Protein AF-A0A2N3VFM6-F1 (afdb_monomer)

pLDDT: mean 82.97, std 14.01, range [31.34, 97.62]

Solvent-accessible surface area (backbone atoms only — not comparable to full-atom values): 31698 Å² total; per-residue (Å²): 136,88,73,53,74,61,50,42,51,63,44,72,43,66,72,44,46,46,34,39,37,43,38,53,88,43,34,44,63,68,63,41,54,52,52,26,50,57,51,53,37,71,73,49,57,70,87,48,82,42,25,41,40,38,35,19,79,43,67,69,57,26,46,54,51,46,54,59,54,71,70,43,96,64,86,72,41,42,56,72,47,66,36,35,60,72,55,52,27,46,60,64,46,66,79,75,71,72,98,72,91,69,100,75,71,56,68,62,60,46,36,47,49,24,38,48,41,57,73,77,59,66,81,61,91,43,65,46,36,44,30,43,35,36,38,54,56,27,64,46,46,65,55,51,47,52,31,51,52,53,50,62,72,63,36,43,86,72,26,10,31,44,40,30,28,33,72,66,57,43,72,55,62,79,77,34,54,86,83,52,73,83,61,94,63,52,63,39,53,53,49,51,52,59,34,40,77,70,70,36,68,50,74,44,68,39,84,58,66,82,46,52,74,32,68,52,17,42,51,48,56,55,50,53,62,61,43,62,91,45,54,74,70,55,37,44,52,54,49,53,51,50,58,68,75,39,53,73,41,44,69,82,61,41,44,69,48,58,74,69,50,78,72,38,35,34,40,33,18,85,40,70,69,41,29,34,50,50,46,39,58,45,30,71,47,93,43,58,61,41,71,56,74,82,72,88,80,70,52,29,21,45,63,60,19,49,51,36,58,75,47,70,73,48,68,44,34,70,68,58,50,46,56,52,35,76,76,36,88,90,55,59,78,66,49,58,56,56,51,32,64,59,41,75,38,82,80,50,48,46,69,65,45,46,52,49,28,61,77,64,59,83,65,84,79,47,81,60,32,61,67,82,66,76,90,32,36,33,33,21,30,37,78,72,46,59,98,52,82,26,33,24,29,35,40,37,45,60,61,56,32,64,59,34,97,69,81,72,57,39,56,32,52,52,48,45,50,53,64,34,11,24,32,41,39,34,38,38,72,60,71,69,78,74,68,47,64,46,85,98,72,65,53,41,27,31,49,36,92,86,79,59,27,42,46,23,35,59,43,45,48,85,43,36,56,66,85,64,81,36,47,61,70,64,12,44,52,49,57,73,76,51,71,58,49,40,67,37,36,53,46,77,68,53,60,77,57,46,67,42,52,38,38,34,30,27,48,98,85,32,39,33,38,35,47,29,69,68,45,14,49,50,49,27,55,44,54,72,50,74,52,76,42,99,63,73,67,48,51,43,55,25,27,23,66,42,58,21,33,39,65,43,67,86,95,50,80,51,58,33,61,37,66,25,40,37,12,59,23,38,55,40,72,78,77,85,126

Foldseek 3Di:
DDDDPLLCCLQVPDLLAAAEEAEDDQLCLLVSVLSSLVSNQVVDDLPAQAEEEEEEQDPLSLVVSVVSNVVPPDDRSYHYHRYYLLVVLVVQVVVDDDDDDDPPPDSLNSLQVSLVCLVPPNDCSAARYQEYEYEAQLAQAPSSLSSVLSSVVSHDSNHYYYYYHHPLQNDNQVVNCVPCVDDPDGSVRVSQVSCVVVVHPHYGYSLDHPQADADLLVLLSVLSVVCVVDDQVVLLVSVVVSQVPAAEDAPVVCQVVVLVDPWAAEEAEADPLVLLASCQVNLLDPAFEFELDDDFLFFFDQVVQVLCVQCVQDWDFLVSVVVSCVVPVLDDSCLVVVQCVLLVHDGIDHLVSSVVSSVVPRDCPRSRGDDDDGSHYYRYYLVSCQVPATQEYEYEDQVCQSPPPDDGRVSSSSSSRSNRHRYGYYYYPDDRADWDADPPPRWIAHADPPPRAGQWTWDWQLQWDQADWKQPPVLQVLQVVDDWSDWWAWDWPDDQFDQFTKTFTDDPNTTGTIGDPVNRVVNCVRRVHGGGDPDAWGWAIFTFSGKGWGWDPPVHTHIGIHTTTRHIIGTHDDPPD

Mean predicted aligned error: 9.96 Å

Structure (mmCIF, N/CA/C/O backbone):
data_AF-A0A2N3VFM6-F1
#
_entry.id   AF-A0A2N3VFM6-F1
#
loop_
_atom_site.group_PDB
_atom_site.id
_atom_site.type_symbol
_atom_site.label_atom_id
_atom_site.label_alt_id
_atom_site.label_comp_id
_atom_site.label_asym_id
_atom_site.label_entity_id
_atom_site.label_seq_id
_atom_site.pdbx_PDB_ins_code
_atom_site.Cartn_x
_atom_site.Cartn_y
_atom_site.Cartn_z
_atom_site.occupancy
_atom_site.B_iso_or_equiv
_atom_site.auth_seq_id
_atom_site.auth_comp_id
_atom_site.auth_asym_id
_atom_site.auth_atom_id
_atom_site.pdbx_PDB_model_num
ATOM 1 N N . MET A 1 1 ? -1.443 -5.201 -29.882 1.00 58.97 1 MET A N 1
ATOM 2 C CA . MET A 1 1 ? -1.232 -3.838 -29.350 1.00 58.97 1 MET A CA 1
ATOM 3 C C . MET A 1 1 ? -0.306 -3.126 -30.319 1.00 58.97 1 MET A C 1
ATOM 5 O O . MET A 1 1 ? 0.619 -3.771 -30.794 1.00 58.97 1 MET A O 1
ATOM 9 N N . GLU A 1 2 ? -0.590 -1.878 -30.679 1.00 80.12 2 GLU A N 1
ATOM 10 C CA . GLU A 1 2 ? 0.289 -1.084 -31.547 1.00 80.12 2 GLU A CA 1
ATOM 11 C C . GLU A 1 2 ? 1.246 -0.289 -30.649 1.00 80.12 2 GLU A C 1
ATOM 13 O O . GLU A 1 2 ? 0.787 0.419 -29.755 1.00 80.12 2 GLU A O 1
ATOM 18 N N . PHE A 1 3 ? 2.554 -0.490 -30.828 1.00 87.19 3 PHE A N 1
ATOM 19 C CA . PHE A 1 3 ? 3.605 0.205 -30.079 1.00 87.19 3 PHE A CA 1
ATOM 20 C C . PHE A 1 3 ? 4.007 1.479 -30.822 1.00 87.19 3 PHE A C 1
ATOM 22 O O . PHE A 1 3 ? 4.110 1.445 -32.051 1.00 87.19 3 PHE A O 1
ATOM 29 N N . ASP A 1 4 ? 4.237 2.580 -30.104 1.00 89.56 4 ASP A N 1
ATOM 30 C CA . ASP A 1 4 ? 4.694 3.835 -30.715 1.00 89.56 4 ASP A CA 1
ATOM 31 C C . ASP A 1 4 ? 6.167 3.788 -31.154 1.00 89.56 4 ASP A C 1
ATOM 33 O O . ASP A 1 4 ? 6.878 2.821 -30.895 1.00 89.56 4 ASP A O 1
ATOM 37 N N . GLU A 1 5 ? 6.632 4.834 -31.842 1.00 90.12 5 GLU A N 1
ATOM 38 C CA . GLU A 1 5 ? 7.998 4.904 -32.378 1.00 90.12 5 GLU A CA 1
ATOM 39 C C . GLU A 1 5 ? 9.077 4.726 -31.294 1.00 90.12 5 GLU A C 1
ATOM 41 O O . GLU A 1 5 ? 10.051 4.003 -31.505 1.00 90.12 5 GLU A O 1
ATOM 46 N N . PHE A 1 6 ? 8.907 5.326 -30.112 1.00 89.81 6 PHE A N 1
ATOM 47 C CA . PHE A 1 6 ? 9.889 5.219 -29.030 1.00 89.81 6 PHE A CA 1
ATOM 48 C C . PHE A 1 6 ? 9.876 3.828 -28.393 1.00 89.81 6 PHE A C 1
ATOM 50 O O . PHE A 1 6 ? 10.939 3.253 -28.158 1.00 89.81 6 PHE A O 1
ATOM 57 N N . GLN A 1 7 ? 8.694 3.246 -28.185 1.00 92.44 7 GLN A N 1
ATOM 58 C CA . GLN A 1 7 ? 8.546 1.862 -27.737 1.00 92.44 7 GLN A CA 1
ATOM 59 C C . GLN A 1 7 ? 9.145 0.885 -28.755 1.00 92.44 7 GLN A C 1
ATOM 61 O O . GLN A 1 7 ? 9.832 -0.053 -28.365 1.00 92.44 7 GLN A O 1
ATOM 66 N N . GLN A 1 8 ? 8.949 1.120 -30.055 1.00 92.69 8 GLN A N 1
ATOM 67 C CA . GLN A 1 8 ? 9.543 0.313 -31.122 1.00 92.69 8 GLN A CA 1
ATOM 68 C C . GLN A 1 8 ? 11.069 0.412 -31.136 1.00 92.69 8 GLN A C 1
ATOM 70 O O . GLN A 1 8 ? 11.726 -0.616 -31.273 1.00 92.69 8 GLN A O 1
ATOM 75 N N . ARG A 1 9 ? 11.647 1.605 -30.934 1.00 92.56 9 ARG A N 1
ATOM 76 C CA . ARG A 1 9 ? 13.107 1.770 -30.803 1.00 92.56 9 ARG A CA 1
ATOM 77 C C . ARG A 1 9 ? 13.668 0.997 -29.610 1.00 92.56 9 ARG A C 1
ATOM 79 O O . ARG A 1 9 ? 14.749 0.425 -29.712 1.00 92.56 9 ARG A O 1
ATOM 86 N N . VAL A 1 10 ? 12.922 0.924 -28.506 1.00 93.81 10 VAL A N 1
ATOM 87 C CA . VAL A 1 10 ? 13.287 0.058 -27.379 1.00 93.81 10 VAL A CA 1
ATOM 88 C C . VAL A 1 10 ? 13.162 -1.420 -27.785 1.00 93.81 10 VAL A C 1
ATOM 90 O O . VAL A 1 10 ? 14.133 -2.163 -27.735 1.00 93.81 10 VAL A O 1
ATOM 93 N N . ILE A 1 11 ? 12.011 -1.873 -28.271 1.00 94.12 11 ILE A N 1
ATOM 94 C CA . ILE A 1 11 ? 11.761 -3.299 -28.560 1.00 94.12 11 ILE A CA 1
ATOM 95 C C . ILE A 1 11 ? 12.706 -3.865 -29.636 1.00 94.12 11 ILE A C 1
ATOM 97 O O . ILE A 1 11 ? 13.219 -4.974 -29.488 1.00 94.12 11 ILE A O 1
ATOM 101 N N . TYR A 1 12 ? 12.945 -3.112 -30.709 1.00 93.38 12 TYR A N 1
ATOM 102 C CA . TYR A 1 12 ? 13.664 -3.577 -31.901 1.00 93.38 12 TYR A CA 1
ATOM 103 C C . TYR A 1 12 ? 15.088 -3.012 -32.041 1.00 93.38 12 TYR A C 1
ATOM 105 O O . TYR A 1 12 ? 15.720 -3.240 -33.067 1.00 93.38 12 TYR A O 1
ATOM 113 N N . GLY A 1 13 ? 15.597 -2.277 -31.044 1.00 90.75 13 GLY A N 1
ATOM 114 C CA . GLY A 1 13 ? 17.015 -1.875 -30.988 1.00 90.75 13 GLY A CA 1
ATOM 115 C C . GLY A 1 13 ? 17.953 -3.068 -30.763 1.00 90.75 13 GLY A C 1
ATOM 116 O O . GLY A 1 13 ? 17.474 -4.162 -30.500 1.00 90.75 13 GLY A O 1
ATOM 117 N N . ASP A 1 14 ? 19.269 -2.896 -30.851 1.00 92.56 14 ASP A N 1
ATOM 118 C CA . ASP A 1 14 ? 20.212 -4.027 -30.773 1.00 92.56 14 ASP A CA 1
ATOM 119 C C . ASP A 1 14 ? 20.081 -4.839 -29.465 1.00 92.56 14 ASP A C 1
ATOM 121 O O . ASP A 1 14 ? 19.741 -4.303 -28.407 1.00 92.56 14 ASP A O 1
ATOM 125 N N . ALA A 1 15 ? 20.298 -6.158 -29.537 1.00 90.19 15 ALA A N 1
ATOM 126 C CA . ALA A 1 15 ? 20.097 -7.063 -28.398 1.00 90.19 15 ALA A CA 1
ATOM 127 C C . ALA A 1 15 ? 21.122 -6.839 -27.270 1.00 90.19 15 ALA A C 1
ATOM 129 O O . ALA A 1 15 ? 20.796 -7.035 -26.099 1.00 90.19 15 ALA A O 1
ATOM 130 N N . ASP A 1 16 ? 22.322 -6.375 -27.616 1.00 93.00 16 ASP A N 1
ATOM 131 C CA . ASP A 1 16 ? 23.406 -5.993 -26.707 1.00 93.00 16 ASP A CA 1
ATOM 132 C C . ASP A 1 16 ? 23.327 -4.517 -26.270 1.00 93.00 16 ASP A C 1
ATOM 134 O O . ASP A 1 16 ? 24.160 -4.045 -25.492 1.00 93.00 16 ASP A O 1
ATOM 138 N N . ALA A 1 17 ? 22.308 -3.773 -26.721 1.00 94.50 17 ALA A N 1
ATOM 139 C CA . ALA A 1 17 ? 22.146 -2.371 -26.365 1.00 94.50 17 ALA A CA 1
ATOM 140 C C . ALA A 1 17 ? 21.977 -2.198 -24.849 1.00 94.50 17 ALA A C 1
ATOM 142 O O . ALA A 1 17 ? 21.179 -2.879 -24.193 1.00 94.50 17 ALA A O 1
ATOM 143 N N . ARG A 1 18 ? 22.702 -1.219 -24.299 1.00 96.69 18 ARG A N 1
ATOM 144 C CA . ARG A 1 18 ? 22.610 -0.802 -22.897 1.00 96.69 18 ARG A CA 1
ATOM 145 C C . ARG A 1 18 ? 22.027 0.607 -22.810 1.00 96.69 18 ARG A C 1
ATOM 147 O O . ARG A 1 18 ? 22.647 1.562 -23.270 1.00 96.69 18 ARG A O 1
ATOM 154 N N . ARG A 1 19 ? 20.838 0.744 -22.221 1.00 96.38 19 ARG A N 1
ATOM 155 C CA . ARG A 1 19 ? 20.009 1.959 -22.292 1.00 96.38 19 ARG A CA 1
ATOM 156 C C . ARG A 1 19 ? 19.114 2.171 -21.074 1.00 96.38 19 ARG A C 1
ATOM 158 O O . ARG A 1 19 ? 18.754 1.238 -20.353 1.00 96.38 19 ARG A O 1
ATOM 165 N N . ILE A 1 20 ? 18.683 3.416 -20.916 1.00 96.75 20 ILE A N 1
ATOM 166 C CA . ILE A 1 20 ? 17.733 3.874 -19.901 1.00 96.75 20 ILE A CA 1
ATOM 167 C C . ILE A 1 20 ? 16.421 4.250 -20.596 1.00 96.75 20 ILE A C 1
ATOM 169 O O . ILE A 1 20 ? 16.416 4.888 -21.647 1.00 96.75 20 ILE A O 1
ATOM 173 N N . VAL A 1 21 ? 15.289 3.870 -20.010 1.00 95.38 21 VAL A N 1
ATOM 174 C CA . VAL A 1 21 ? 13.949 4.189 -20.509 1.00 95.38 21 VAL A CA 1
ATOM 175 C C . VAL A 1 21 ? 13.174 4.930 -19.422 1.00 95.38 21 VAL A C 1
ATOM 177 O O . VAL A 1 21 ? 12.720 4.343 -18.439 1.00 95.38 21 VAL A O 1
ATOM 180 N N . VAL A 1 22 ? 13.005 6.237 -19.607 1.00 92.44 22 VAL A N 1
ATOM 181 C CA . VAL A 1 22 ? 12.238 7.100 -18.706 1.00 92.44 22 VAL A CA 1
ATOM 182 C C . VAL A 1 22 ? 10.782 7.118 -19.147 1.00 92.44 22 VAL A C 1
ATOM 184 O O . VAL A 1 22 ? 10.460 7.547 -20.256 1.00 92.44 22 VAL A O 1
ATOM 187 N N . ALA A 1 23 ? 9.883 6.653 -18.285 1.00 88.12 23 ALA A N 1
ATOM 188 C CA . ALA A 1 23 ? 8.502 6.411 -18.679 1.00 88.12 23 ALA A CA 1
ATOM 189 C C . ALA A 1 23 ? 7.512 6.596 -17.525 1.00 88.12 23 ALA A C 1
ATOM 191 O O . ALA A 1 23 ? 7.577 5.908 -16.507 1.00 88.12 23 ALA A O 1
ATOM 192 N N . GLY A 1 24 ? 6.546 7.493 -17.737 1.00 85.62 24 GLY A N 1
ATOM 193 C CA . GLY A 1 24 ? 5.480 7.803 -16.786 1.00 85.62 24 GLY A CA 1
ATOM 194 C C . GLY A 1 24 ? 4.502 6.652 -16.503 1.00 85.62 24 GLY A C 1
ATOM 195 O O . GLY A 1 24 ? 4.500 5.615 -17.184 1.00 85.62 24 GLY A O 1
ATOM 196 N N . PRO A 1 25 ? 3.593 6.823 -15.528 1.00 82.12 25 PRO A N 1
ATOM 197 C CA . PRO A 1 25 ? 2.567 5.840 -15.221 1.00 82.12 25 PRO A CA 1
ATOM 198 C C . PRO A 1 25 ? 1.614 5.699 -16.408 1.00 82.12 25 PRO A C 1
ATOM 200 O O . PRO A 1 25 ? 0.958 6.651 -16.820 1.00 82.12 25 PRO A O 1
ATOM 203 N N . GLY A 1 26 ? 1.482 4.488 -16.949 1.00 82.94 26 GLY A N 1
ATOM 204 C CA . GLY A 1 26 ? 0.638 4.250 -18.122 1.00 82.94 26 GLY A CA 1
ATOM 205 C C . GLY A 1 26 ? 1.277 4.595 -19.471 1.00 82.94 26 GLY A C 1
ATOM 206 O O . GLY A 1 26 ? 0.565 4.600 -20.476 1.00 82.94 26 GLY A O 1
ATOM 207 N N . ALA A 1 27 ? 2.594 4.829 -19.511 1.00 87.06 27 ALA A N 1
ATOM 208 C CA . ALA A 1 27 ? 3.368 4.952 -20.750 1.00 87.06 27 ALA A CA 1
ATOM 209 C C . ALA A 1 27 ? 3.679 3.601 -21.428 1.00 87.06 27 ALA A C 1
ATOM 211 O O . ALA A 1 27 ? 4.295 3.546 -22.487 1.00 87.06 27 ALA A O 1
ATOM 212 N N . GLY A 1 28 ? 3.232 2.493 -20.828 1.00 86.00 28 GLY A N 1
ATOM 213 C CA . GLY A 1 28 ? 3.398 1.156 -21.392 1.00 86.00 28 GLY A CA 1
ATOM 214 C C . GLY A 1 28 ? 4.744 0.499 -21.084 1.00 86.00 28 GLY A C 1
ATOM 215 O O . GLY A 1 28 ? 5.161 -0.344 -21.871 1.00 86.00 28 GLY A O 1
ATOM 216 N N . LYS A 1 29 ? 5.397 0.838 -19.954 1.00 88.06 29 LYS A N 1
ATOM 217 C CA . LYS A 1 29 ? 6.642 0.198 -19.472 1.00 88.06 29 LYS A CA 1
ATOM 218 C C . LYS A 1 29 ? 6.560 -1.325 -19.545 1.00 88.06 29 LYS A C 1
ATOM 220 O O . LYS A 1 29 ? 7.206 -1.923 -20.391 1.00 88.06 29 LYS A O 1
ATOM 225 N N . THR A 1 30 ? 5.652 -1.922 -18.771 1.00 80.88 30 THR A N 1
ATOM 226 C CA . THR A 1 30 ? 5.469 -3.379 -18.701 1.00 80.88 30 THR A CA 1
ATOM 227 C C . THR A 1 30 ? 5.169 -4.001 -20.066 1.00 80.88 30 THR A C 1
ATOM 229 O O . THR A 1 30 ? 5.770 -5.007 -20.417 1.00 80.88 30 THR A O 1
ATOM 232 N N . ALA A 1 31 ? 4.296 -3.392 -20.878 1.00 85.56 31 ALA A N 1
ATOM 233 C CA . ALA A 1 31 ? 3.994 -3.901 -22.220 1.00 85.56 31 ALA A CA 1
ATOM 234 C C . ALA A 1 31 ? 5.225 -3.872 -23.147 1.00 85.56 31 ALA A C 1
ATOM 236 O O . ALA A 1 31 ? 5.434 -4.799 -23.928 1.00 85.56 31 ALA A O 1
ATOM 237 N N . THR A 1 32 ? 6.048 -2.826 -23.036 1.00 90.94 32 THR A N 1
ATOM 238 C CA . THR A 1 32 ? 7.305 -2.678 -23.782 1.00 90.94 32 THR A CA 1
ATOM 239 C C . THR A 1 32 ? 8.332 -3.705 -23.312 1.00 90.94 32 THR A C 1
ATOM 241 O O . THR A 1 32 ? 8.927 -4.380 -24.146 1.00 90.94 32 THR A O 1
ATOM 244 N N . SER A 1 33 ? 8.496 -3.887 -21.996 1.00 89.69 33 SER A N 1
ATOM 245 C CA . SER A 1 33 ? 9.391 -4.894 -21.411 1.00 89.69 33 SER A CA 1
ATOM 246 C C . SER A 1 33 ? 8.998 -6.307 -21.838 1.00 89.69 33 SER A C 1
ATOM 248 O O . SER A 1 33 ? 9.851 -7.070 -22.275 1.00 89.69 33 SER A O 1
ATOM 250 N N . VAL A 1 34 ? 7.703 -6.640 -21.793 1.00 85.25 34 VAL A N 1
ATOM 251 C CA . VAL A 1 34 ? 7.208 -7.958 -22.211 1.00 85.25 34 VAL A CA 1
ATOM 252 C C . VAL A 1 34 ? 7.491 -8.210 -23.685 1.00 85.25 34 VAL A C 1
ATOM 254 O O . VAL A 1 34 ? 7.986 -9.277 -24.047 1.00 85.25 34 VAL A O 1
ATOM 257 N N . LYS A 1 35 ? 7.231 -7.221 -24.548 1.00 88.69 35 LYS A N 1
ATOM 258 C CA . LYS A 1 35 ? 7.480 -7.387 -25.979 1.00 88.69 35 LYS A CA 1
ATOM 259 C C . LYS A 1 35 ? 8.970 -7.454 -26.319 1.00 88.69 35 LYS A C 1
ATOM 261 O O . LYS A 1 35 ? 9.335 -8.200 -27.224 1.00 88.69 35 LYS A O 1
ATOM 266 N N . LEU A 1 36 ? 9.811 -6.713 -25.594 1.00 91.75 36 LEU A N 1
ATOM 267 C CA . LEU A 1 36 ? 11.267 -6.802 -25.696 1.00 91.75 36 LEU A CA 1
ATOM 268 C C . LEU A 1 36 ? 11.750 -8.218 -25.351 1.00 91.75 36 LEU A C 1
ATOM 270 O O . LEU A 1 36 ? 12.482 -8.799 -26.142 1.00 91.75 36 LEU A O 1
ATOM 274 N N . ILE A 1 37 ? 11.280 -8.800 -24.242 1.00 87.94 37 ILE A N 1
ATOM 275 C CA . ILE A 1 37 ? 11.632 -10.173 -23.832 1.00 87.94 37 ILE A CA 1
ATOM 276 C C . ILE A 1 37 ? 11.238 -11.184 -24.908 1.00 87.94 37 ILE A C 1
ATOM 278 O O . ILE A 1 37 ? 12.077 -11.967 -25.331 1.00 87.94 37 ILE A O 1
ATOM 282 N N . GLN A 1 38 ? 9.998 -11.127 -25.407 1.00 86.25 38 GLN A N 1
ATOM 283 C CA . GLN A 1 38 ? 9.535 -12.022 -26.479 1.00 86.25 38 GLN A CA 1
ATOM 284 C C . GLN A 1 38 ? 10.408 -11.930 -27.734 1.00 86.25 38 GLN A C 1
ATOM 286 O O . GLN A 1 38 ? 10.695 -1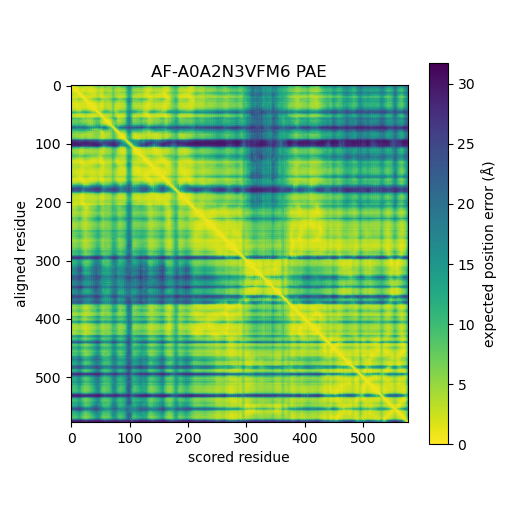2.933 -28.380 1.00 86.25 38 GLN A O 1
ATOM 291 N N . ARG A 1 39 ? 10.812 -10.710 -28.105 1.00 90.88 39 ARG A N 1
ATOM 292 C CA . ARG A 1 39 ? 11.687 -10.499 -29.256 1.00 90.88 39 ARG A CA 1
ATOM 293 C C . ARG A 1 39 ? 13.072 -11.101 -29.006 1.00 90.88 39 ARG A C 1
ATOM 295 O O . ARG A 1 39 ? 13.576 -11.779 -29.892 1.00 90.88 39 ARG A O 1
ATOM 302 N N . LEU A 1 40 ? 13.663 -10.862 -27.834 1.00 89.50 40 LEU A N 1
ATOM 303 C CA . LEU A 1 40 ? 14.997 -11.364 -27.490 1.00 89.50 40 LEU A CA 1
ATOM 304 C C . LEU A 1 40 ? 15.004 -12.896 -27.443 1.00 89.50 40 LEU A C 1
ATOM 306 O O . LEU A 1 40 ? 15.836 -13.515 -28.091 1.00 89.50 40 LEU A O 1
ATOM 310 N N . ASP A 1 41 ? 14.015 -13.502 -26.784 1.00 84.56 41 ASP A N 1
ATOM 311 C CA . ASP A 1 41 ? 13.852 -14.958 -26.712 1.00 84.56 41 ASP A CA 1
ATOM 312 C C . ASP A 1 41 ? 13.738 -15.604 -28.103 1.00 84.56 41 ASP A C 1
ATOM 314 O O . ASP A 1 41 ? 14.341 -16.641 -28.374 1.00 84.56 41 ASP A O 1
ATOM 318 N N . SER A 1 42 ? 13.043 -14.946 -29.038 1.00 84.06 42 SER A N 1
ATOM 319 C CA . SER A 1 42 ? 12.899 -15.453 -30.408 1.00 84.06 42 SER A CA 1
ATOM 320 C C . SER A 1 42 ? 14.213 -15.513 -31.205 1.00 84.06 42 SER A C 1
ATOM 322 O O . SER A 1 42 ? 14.283 -16.241 -32.203 1.00 84.06 42 SER A O 1
ATOM 324 N N . GLU A 1 43 ? 15.237 -14.773 -30.771 1.00 84.81 43 GLU A N 1
ATOM 325 C CA . GLU A 1 43 ? 16.581 -14.743 -31.362 1.00 84.81 43 GLU A CA 1
ATOM 326 C C . GLU A 1 43 ? 17.547 -15.719 -30.676 1.00 84.81 43 GLU A C 1
ATOM 328 O O . GLU A 1 43 ? 18.588 -16.045 -31.250 1.00 84.81 43 GLU A O 1
ATOM 333 N N . ILE A 1 44 ? 17.184 -16.232 -29.497 1.00 81.00 44 ILE A N 1
ATOM 334 C CA . ILE A 1 44 ? 17.968 -17.220 -28.756 1.00 81.00 44 ILE A CA 1
ATOM 335 C C . ILE A 1 44 ? 17.792 -18.612 -29.383 1.00 81.00 44 ILE A C 1
ATOM 337 O O . ILE A 1 44 ? 16.728 -18.983 -29.902 1.00 81.00 44 ILE A O 1
ATOM 341 N N . SER A 1 45 ? 18.881 -19.382 -29.377 1.00 75.69 45 SER A N 1
ATOM 342 C CA . SER A 1 45 ? 18.877 -20.764 -29.856 1.00 75.69 45 SER A CA 1
ATOM 343 C C . SER A 1 45 ? 18.209 -21.675 -28.818 1.00 75.69 45 SER A C 1
ATOM 345 O O . SER A 1 45 ? 18.579 -21.597 -27.657 1.00 75.69 45 SER A O 1
ATOM 347 N N . PRO A 1 46 ? 17.296 -22.588 -29.199 1.00 68.06 46 PRO A N 1
ATOM 348 C CA . PRO A 1 46 ? 16.594 -23.459 -28.242 1.00 68.06 46 PRO A CA 1
ATOM 349 C C . PRO A 1 46 ? 17.494 -24.363 -27.383 1.00 68.06 46 PRO A C 1
ATOM 351 O O . PRO A 1 46 ? 17.039 -24.891 -26.377 1.00 68.06 46 PRO A O 1
ATOM 354 N N . ASP A 1 47 ? 18.736 -24.585 -27.819 1.00 71.69 47 ASP A N 1
ATOM 355 C CA . ASP A 1 47 ? 19.711 -25.457 -27.159 1.00 71.69 47 ASP A CA 1
ATOM 356 C C . ASP A 1 47 ? 20.793 -24.670 -26.386 1.00 71.69 47 ASP A C 1
ATOM 358 O O . ASP A 1 47 ? 21.799 -25.264 -25.992 1.00 71.69 47 ASP A O 1
ATOM 362 N N . SER A 1 48 ? 20.662 -23.344 -26.230 1.00 74.62 48 SER A N 1
ATOM 363 C CA . SER A 1 48 ? 21.609 -22.550 -25.436 1.00 74.62 48 SER A CA 1
ATOM 364 C C . SER A 1 48 ? 21.158 -22.404 -23.985 1.00 74.62 48 SER A C 1
ATOM 366 O O . SER A 1 48 ? 19.969 -22.348 -23.686 1.00 74.62 48 SER A O 1
ATOM 368 N N . ASP A 1 49 ? 22.131 -22.290 -23.081 1.00 74.38 49 ASP A N 1
ATOM 369 C CA . ASP A 1 49 ? 21.894 -21.998 -21.662 1.00 74.38 49 ASP A CA 1
ATOM 370 C C . ASP A 1 49 ? 21.613 -20.499 -21.416 1.00 74.38 49 ASP A C 1
ATOM 372 O O . ASP A 1 49 ? 21.693 -20.032 -20.283 1.00 74.38 49 ASP A O 1
ATOM 376 N N . ASP A 1 50 ? 21.332 -19.725 -22.472 1.00 80.94 50 ASP A N 1
ATOM 377 C CA . ASP A 1 50 ? 21.158 -18.275 -22.400 1.00 80.94 50 ASP A CA 1
ATOM 378 C C . ASP A 1 50 ? 19.931 -17.902 -21.556 1.00 80.94 50 ASP A C 1
ATOM 380 O O . ASP A 1 50 ? 18.874 -18.534 -21.629 1.00 80.94 50 ASP A O 1
ATOM 384 N N . GLN A 1 51 ? 20.057 -16.825 -20.781 1.00 80.19 51 GLN A N 1
ATOM 385 C CA . GLN A 1 51 ? 19.027 -16.366 -19.855 1.00 80.19 51 GLN A CA 1
ATOM 386 C C . GLN A 1 51 ? 18.665 -14.899 -20.072 1.00 80.19 51 GLN A C 1
ATOM 388 O O . GLN A 1 51 ? 19.525 -14.042 -20.300 1.00 80.19 51 GLN A O 1
ATOM 393 N N . ILE A 1 52 ? 17.380 -14.587 -19.911 1.00 84.69 52 ILE A N 1
ATOM 394 C CA . ILE A 1 52 ? 16.888 -13.209 -19.828 1.00 84.69 52 ILE A CA 1
ATOM 395 C C . ILE A 1 52 ? 16.390 -12.971 -18.407 1.00 84.69 52 ILE A C 1
ATOM 397 O O . ILE A 1 52 ? 15.479 -13.651 -17.931 1.00 84.69 52 ILE A O 1
ATOM 401 N N . ILE A 1 53 ? 16.951 -11.964 -17.736 1.00 85.81 53 ILE A N 1
ATOM 402 C CA . ILE A 1 53 ? 16.561 -11.620 -16.368 1.00 85.81 53 ILE A CA 1
ATOM 403 C C . ILE A 1 53 ? 15.687 -10.366 -16.380 1.00 85.81 53 ILE A C 1
ATOM 405 O O . ILE A 1 53 ? 16.104 -9.301 -16.835 1.00 85.81 53 ILE A O 1
ATOM 409 N N . PHE A 1 54 ? 14.490 -10.474 -15.806 1.00 85.00 54 PHE A N 1
ATOM 410 C CA . PHE A 1 54 ? 13.613 -9.353 -15.483 1.00 85.00 54 PHE A CA 1
ATOM 411 C C . PHE A 1 54 ? 13.584 -9.130 -13.966 1.00 85.00 54 PHE A C 1
ATOM 413 O O . PHE A 1 54 ? 13.053 -9.945 -13.206 1.00 85.00 54 PHE A O 1
ATOM 420 N N . VAL A 1 55 ? 14.125 -7.997 -13.521 1.00 83.94 55 VAL A N 1
ATOM 421 C CA . VAL A 1 55 ? 14.107 -7.565 -12.122 1.00 83.94 55 VAL A CA 1
ATOM 422 C C . VAL A 1 55 ? 13.113 -6.429 -11.934 1.00 83.94 55 VAL A C 1
ATOM 424 O O . VAL A 1 55 ? 13.143 -5.443 -12.660 1.00 83.94 55 VAL A O 1
ATOM 427 N N . SER A 1 56 ? 12.276 -6.506 -10.901 1.00 80.00 56 SER A N 1
ATOM 428 C CA . SER A 1 56 ? 11.487 -5.356 -10.444 1.00 80.00 56 SER A CA 1
ATOM 429 C C . SER A 1 56 ? 11.544 -5.207 -8.928 1.00 80.00 56 SER A C 1
ATOM 431 O O . SER A 1 56 ? 11.677 -6.186 -8.191 1.00 80.00 56 SER A O 1
ATOM 433 N N . PHE A 1 57 ? 11.402 -3.978 -8.434 1.00 69.12 57 PHE A N 1
ATOM 434 C CA . PHE A 1 57 ? 11.269 -3.724 -6.998 1.00 69.12 57 PHE A CA 1
ATOM 435 C C . PHE A 1 57 ? 9.952 -4.281 -6.424 1.00 69.12 57 PHE A C 1
ATOM 437 O O . PHE A 1 57 ? 9.894 -4.742 -5.280 1.00 69.12 57 PHE A O 1
ATOM 444 N N . SER A 1 58 ? 8.875 -4.279 -7.216 1.00 64.31 58 SER A N 1
ATOM 445 C CA . SER A 1 58 ? 7.555 -4.728 -6.770 1.00 64.31 58 SER A CA 1
ATOM 446 C C . SER A 1 58 ? 7.276 -6.165 -7.194 1.00 64.31 58 SER A C 1
ATOM 448 O O . SER A 1 58 ? 7.212 -6.478 -8.379 1.00 64.31 58 SER A O 1
ATOM 450 N N . ARG A 1 59 ? 6.961 -7.038 -6.229 1.00 60.25 59 ARG A N 1
ATOM 451 C CA . ARG A 1 59 ? 6.472 -8.401 -6.523 1.00 60.25 59 ARG A CA 1
ATOM 452 C C . ARG A 1 59 ? 5.199 -8.405 -7.374 1.00 60.25 59 ARG A C 1
ATOM 454 O O . ARG A 1 59 ? 4.997 -9.331 -8.147 1.00 60.25 59 ARG A O 1
ATOM 461 N N . ALA A 1 60 ? 4.354 -7.377 -7.248 1.00 59.75 60 ALA A N 1
ATOM 462 C CA . ALA A 1 60 ? 3.165 -7.246 -8.087 1.00 59.75 60 ALA A CA 1
ATOM 463 C C . ALA A 1 60 ? 3.538 -6.974 -9.553 1.00 59.75 60 ALA A C 1
ATOM 465 O O . ALA A 1 60 ? 2.898 -7.520 -10.443 1.00 59.75 60 ALA A O 1
ATOM 466 N N . ALA A 1 61 ? 4.596 -6.194 -9.797 1.00 65.00 61 ALA A N 1
ATOM 467 C CA . ALA A 1 61 ? 5.120 -5.966 -11.142 1.00 65.00 61 ALA A CA 1
ATOM 468 C C . ALA A 1 61 ? 5.793 -7.228 -11.706 1.00 65.00 61 ALA A C 1
ATOM 470 O O . ALA A 1 61 ? 5.542 -7.574 -12.854 1.00 65.00 61 ALA A O 1
ATOM 471 N N . VAL A 1 62 ? 6.547 -7.971 -10.882 1.00 64.44 62 VAL A N 1
ATOM 472 C CA . VAL A 1 62 ? 7.099 -9.288 -11.260 1.00 64.44 62 VAL A CA 1
ATOM 473 C C . VAL A 1 62 ? 5.993 -10.247 -11.691 1.00 64.44 62 VAL A C 1
ATOM 475 O O . VAL A 1 62 ? 6.097 -10.857 -12.747 1.00 64.44 62 VAL A O 1
ATOM 478 N N . ARG A 1 63 ? 4.912 -10.362 -10.911 1.00 58.28 63 ARG A N 1
ATOM 479 C CA . ARG A 1 63 ? 3.800 -11.251 -11.258 1.00 58.28 63 ARG A CA 1
ATOM 480 C C . ARG A 1 63 ? 2.995 -10.755 -12.453 1.00 58.28 63 ARG A C 1
ATOM 482 O O . ARG A 1 63 ? 2.637 -11.565 -13.286 1.00 58.28 63 ARG A O 1
ATOM 489 N N . ALA A 1 64 ? 2.755 -9.451 -12.586 1.00 65.06 64 ALA A N 1
ATOM 49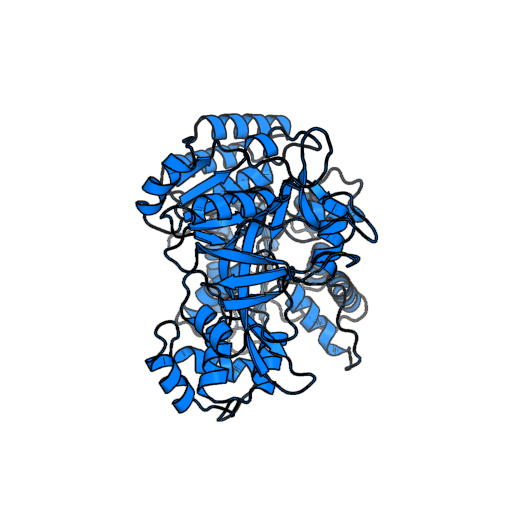0 C CA . ALA A 1 64 ? 2.104 -8.903 -13.776 1.00 65.06 64 ALA A CA 1
ATOM 491 C C . ALA A 1 64 ? 2.924 -9.172 -15.048 1.00 65.06 64 ALA A C 1
ATOM 493 O O . ALA A 1 64 ? 2.350 -9.476 -16.091 1.00 65.06 64 ALA A O 1
ATOM 494 N N . ALA A 1 65 ? 4.255 -9.096 -14.952 1.00 65.62 65 ALA A N 1
ATOM 495 C CA . ALA A 1 65 ? 5.152 -9.510 -16.020 1.00 65.62 65 ALA A CA 1
ATOM 496 C C . ALA A 1 65 ? 5.041 -11.026 -16.265 1.00 65.62 65 ALA A C 1
ATOM 498 O O . ALA A 1 65 ? 4.807 -11.429 -17.397 1.00 65.62 65 ALA A O 1
ATOM 499 N N . PHE A 1 66 ? 5.085 -11.849 -15.211 1.00 62.84 66 PHE A N 1
ATOM 500 C CA . PHE A 1 66 ? 4.957 -13.308 -15.304 1.00 62.84 66 PHE A CA 1
ATOM 501 C C . PHE A 1 66 ? 3.628 -13.776 -15.909 1.00 62.84 66 PHE A C 1
ATOM 503 O O . PHE A 1 66 ? 3.626 -14.592 -16.820 1.00 62.84 66 PHE A O 1
ATOM 510 N N . ASP A 1 67 ? 2.498 -13.229 -15.465 1.00 63.09 67 ASP A N 1
ATOM 511 C CA . ASP A 1 67 ? 1.173 -13.526 -16.012 1.00 63.09 67 ASP A CA 1
ATOM 512 C C . ASP A 1 67 ? 1.080 -13.073 -17.481 1.00 63.09 67 ASP A C 1
ATOM 514 O O . ASP A 1 67 ? 0.457 -13.742 -18.308 1.00 63.09 67 ASP A O 1
ATOM 518 N N . ALA A 1 68 ? 1.732 -11.961 -17.843 1.00 64.50 68 ALA A N 1
ATOM 519 C CA . ALA A 1 68 ? 1.847 -11.529 -19.235 1.00 64.50 68 ALA A CA 1
ATOM 520 C C . ALA A 1 68 ? 2.735 -12.466 -20.075 1.00 64.50 68 ALA A C 1
ATOM 522 O O . ALA A 1 68 ? 2.472 -12.616 -21.266 1.00 64.50 68 ALA A O 1
ATOM 523 N N . PHE A 1 69 ? 3.735 -13.116 -19.469 1.00 63.00 69 PHE A N 1
ATOM 524 C CA . PHE A 1 69 ? 4.545 -14.151 -20.119 1.00 63.00 69 PHE A CA 1
ATOM 525 C C . PHE A 1 69 ? 3.752 -15.450 -20.299 1.00 63.00 69 PHE A C 1
ATOM 527 O O . PHE A 1 69 ? 3.680 -15.972 -21.401 1.00 63.00 69 PHE A O 1
ATOM 534 N N . ALA A 1 70 ? 3.079 -15.928 -19.250 1.00 54.44 70 ALA A N 1
ATOM 535 C CA . ALA A 1 70 ? 2.347 -17.198 -19.251 1.00 54.44 70 ALA A CA 1
ATOM 536 C C . ALA A 1 70 ? 1.039 -17.180 -20.066 1.00 54.44 70 ALA A C 1
ATOM 538 O O . ALA A 1 70 ? 0.513 -18.234 -20.412 1.00 54.44 70 ALA A O 1
ATOM 539 N N . SER A 1 71 ? 0.474 -15.997 -20.330 1.00 51.28 71 SER A N 1
ATOM 540 C CA . SER A 1 71 ? -0.735 -15.835 -21.155 1.00 51.28 71 SER A CA 1
ATOM 541 C C . SER A 1 71 ? -0.453 -15.726 -22.654 1.00 51.28 71 SER A C 1
ATOM 543 O O . SER A 1 71 ? -1.392 -15.773 -23.452 1.00 51.28 71 SER A O 1
ATOM 545 N N . ALA A 1 72 ? 0.813 -15.587 -23.051 1.00 50.50 72 ALA A N 1
ATOM 546 C CA . ALA A 1 72 ? 1.231 -15.882 -24.409 1.00 50.50 72 ALA A CA 1
ATOM 547 C C . ALA A 1 72 ? 1.387 -17.409 -24.503 1.00 50.50 72 ALA A C 1
ATOM 549 O O . ALA A 1 72 ? 2.199 -17.973 -23.784 1.00 50.50 72 ALA A O 1
ATOM 550 N N . ASP A 1 73 ? 0.596 -18.078 -25.345 1.00 43.50 73 ASP A N 1
ATOM 551 C CA . ASP A 1 73 ? 0.640 -19.530 -25.639 1.00 43.50 73 ASP A CA 1
ATOM 552 C C . ASP A 1 73 ? 1.987 -20.003 -26.269 1.00 43.50 73 ASP A C 1
ATOM 554 O O . ASP A 1 73 ? 2.025 -20.984 -27.011 1.00 43.50 73 ASP A O 1
ATOM 558 N N . ASP A 1 74 ? 3.097 -19.300 -26.025 1.00 50.38 74 ASP A N 1
ATOM 559 C CA . ASP A 1 74 ? 4.398 -19.528 -26.650 1.00 50.38 74 ASP A CA 1
ATOM 560 C C . ASP A 1 74 ? 5.324 -20.338 -25.719 1.00 50.38 74 ASP A C 1
ATOM 562 O O . ASP A 1 74 ? 5.582 -19.956 -24.577 1.00 50.38 74 ASP A O 1
ATOM 566 N N . ASP A 1 75 ? 5.861 -21.451 -26.234 1.00 56.28 75 ASP A N 1
ATOM 567 C CA . ASP A 1 75 ? 7.035 -22.126 -25.666 1.00 56.28 75 ASP A CA 1
ATOM 568 C C . ASP A 1 75 ? 8.239 -21.174 -25.800 1.00 56.28 75 ASP A C 1
ATOM 570 O O . ASP A 1 75 ? 8.788 -21.003 -26.894 1.00 56.28 75 ASP A O 1
ATOM 574 N N . TYR A 1 76 ? 8.631 -20.529 -24.698 1.00 58.16 76 TYR A N 1
ATOM 575 C CA . TYR A 1 76 ? 9.871 -19.752 -24.620 1.00 58.16 76 TYR A CA 1
ATOM 576 C C . TYR A 1 76 ? 11.079 -20.661 -24.879 1.00 58.16 76 TYR A C 1
ATOM 578 O O . TYR A 1 76 ? 11.120 -21.802 -24.413 1.00 58.16 76 TYR A O 1
ATOM 586 N N . ARG A 1 77 ? 12.063 -20.164 -25.635 1.00 55.25 77 ARG A N 1
ATOM 587 C CA . ARG A 1 77 ? 13.277 -20.921 -25.992 1.00 55.25 77 ARG A CA 1
ATOM 588 C C . ARG A 1 77 ? 14.361 -20.860 -24.923 1.00 55.25 77 ARG A C 1
ATOM 590 O O . ARG A 1 77 ? 15.181 -21.766 -24.865 1.00 55.25 77 ARG A O 1
ATOM 597 N N . SER A 1 78 ? 14.363 -19.800 -24.122 1.00 56.66 78 SER A N 1
ATOM 598 C CA . SER A 1 78 ? 15.341 -19.510 -23.071 1.00 56.66 78 SER A CA 1
ATOM 599 C C . SER A 1 78 ? 14.707 -19.498 -21.680 1.00 56.66 78 SER A C 1
ATOM 601 O O . SER A 1 78 ? 13.483 -19.396 -21.531 1.00 56.66 78 SER A O 1
ATOM 603 N N . GLU A 1 79 ? 15.536 -19.567 -20.633 1.00 60.62 79 GLU A N 1
ATOM 604 C CA . GLU A 1 79 ? 15.058 -19.363 -19.266 1.00 60.62 79 GLU A CA 1
ATOM 605 C C . GLU A 1 79 ? 14.790 -17.866 -19.026 1.00 60.62 79 GLU A C 1
ATOM 607 O O . GLU A 1 79 ? 15.707 -17.049 -18.900 1.00 60.62 79 GLU A O 1
ATOM 612 N N . VAL A 1 80 ? 13.506 -17.495 -18.957 1.00 64.00 80 VAL A N 1
ATOM 613 C CA . VAL A 1 80 ? 13.072 -16.141 -18.582 1.00 64.00 80 VAL A CA 1
ATOM 614 C C . VAL A 1 80 ? 12.829 -16.090 -17.078 1.00 64.00 80 VAL A C 1
ATOM 616 O O . VAL A 1 80 ? 11.797 -16.543 -16.572 1.00 64.00 80 VAL A O 1
ATOM 619 N N . ALA A 1 81 ? 13.764 -15.489 -16.348 1.00 67.69 81 ALA A N 1
ATOM 620 C CA . ALA A 1 81 ? 13.669 -15.350 -14.904 1.00 67.69 81 ALA A CA 1
ATOM 621 C C . ALA A 1 81 ? 13.062 -13.989 -14.529 1.00 67.69 81 ALA A C 1
ATOM 623 O O . ALA A 1 81 ? 13.685 -12.942 -14.698 1.00 67.69 81 ALA A O 1
ATOM 624 N N . ALA A 1 82 ? 11.844 -13.990 -13.980 1.00 66.62 82 ALA A N 1
ATOM 625 C CA . ALA A 1 82 ? 11.191 -12.791 -13.457 1.00 66.62 82 ALA A CA 1
ATOM 626 C C . ALA A 1 82 ? 11.214 -12.803 -11.925 1.00 66.62 82 ALA A C 1
ATOM 628 O O . ALA A 1 82 ? 10.572 -13.644 -11.292 1.00 66.62 82 ALA A O 1
ATOM 629 N N . MET A 1 83 ? 11.938 -11.872 -11.302 1.00 71.44 83 MET A N 1
ATOM 630 C CA . MET A 1 83 ? 12.103 -11.870 -9.847 1.00 71.44 83 MET A CA 1
ATOM 631 C C . MET A 1 83 ? 12.335 -10.481 -9.247 1.00 71.44 83 MET A C 1
ATOM 633 O O . MET A 1 83 ? 12.503 -9.483 -9.940 1.00 71.44 83 MET A O 1
ATOM 637 N N . THR A 1 84 ? 12.316 -10.401 -7.916 1.00 73.94 84 THR A N 1
ATOM 638 C CA . THR A 1 84 ? 12.759 -9.188 -7.211 1.00 73.94 84 THR A CA 1
ATOM 639 C C . THR A 1 84 ? 14.258 -9.213 -6.966 1.00 73.94 84 THR A C 1
ATOM 641 O O . THR A 1 84 ? 14.830 -10.293 -6.838 1.00 73.94 84 THR A O 1
ATOM 644 N N . LEU A 1 85 ? 14.882 -8.046 -6.795 1.00 74.94 85 LEU A N 1
ATOM 645 C CA . LEU A 1 85 ? 16.315 -7.973 -6.500 1.00 74.94 85 LEU A CA 1
ATOM 646 C C . LEU A 1 85 ? 16.680 -8.694 -5.187 1.00 74.94 85 LEU A C 1
ATOM 648 O O . LEU A 1 85 ? 17.698 -9.370 -5.118 1.00 74.94 85 LEU A O 1
ATOM 652 N N . ASP A 1 86 ? 15.808 -8.643 -4.174 1.00 73.19 86 ASP A N 1
ATOM 653 C CA . ASP A 1 86 ? 15.953 -9.422 -2.936 1.00 73.19 86 ASP A CA 1
ATOM 654 C C . ASP A 1 86 ? 15.971 -10.945 -3.188 1.00 73.19 86 ASP A C 1
ATOM 656 O O . ASP A 1 86 ? 16.645 -11.680 -2.467 1.00 73.19 86 ASP A O 1
ATOM 660 N N . SER A 1 87 ? 15.222 -11.429 -4.186 1.00 70.44 87 SER A N 1
ATOM 661 C CA . SER A 1 87 ? 15.203 -12.851 -4.562 1.00 70.44 87 SER A CA 1
ATOM 662 C C . SER A 1 87 ? 16.485 -13.246 -5.287 1.00 70.44 87 SER A C 1
ATOM 664 O O . SER A 1 87 ? 17.039 -14.300 -4.992 1.00 70.44 87 SER A O 1
ATOM 666 N N . LEU A 1 88 ? 16.980 -12.381 -6.173 1.00 72.06 88 LEU A N 1
ATOM 667 C CA . LEU A 1 88 ? 18.254 -12.590 -6.857 1.00 72.06 88 LEU A CA 1
ATOM 668 C C . LEU A 1 88 ? 19.422 -12.596 -5.857 1.00 72.06 88 LEU A C 1
ATOM 670 O O . LEU A 1 88 ? 20.242 -13.506 -5.861 1.00 72.06 88 LEU A O 1
ATOM 674 N N . ALA A 1 89 ? 19.436 -11.647 -4.914 1.00 72.31 89 ALA A N 1
ATOM 675 C CA . ALA A 1 89 ? 20.410 -11.604 -3.821 1.00 72.31 89 ALA A CA 1
ATOM 676 C C . ALA A 1 89 ? 20.405 -12.893 -2.981 1.00 72.31 89 ALA A C 1
ATOM 678 O O . ALA A 1 89 ? 21.447 -13.384 -2.544 1.00 72.31 89 ALA A O 1
ATOM 679 N N . TRP A 1 90 ? 19.217 -13.457 -2.749 1.00 70.75 90 TRP A N 1
ATOM 680 C CA . TRP A 1 90 ? 19.074 -14.735 -2.063 1.00 70.75 90 TRP A CA 1
ATOM 681 C C . TRP A 1 90 ? 19.688 -15.876 -2.881 1.00 70.75 90 TRP A C 1
ATOM 683 O O . TRP A 1 90 ? 20.455 -16.646 -2.319 1.00 70.75 90 TRP A O 1
ATOM 693 N N . GLN A 1 91 ? 19.430 -15.955 -4.189 1.00 69.50 91 GLN A N 1
ATOM 694 C CA . GLN A 1 91 ? 20.016 -16.988 -5.054 1.00 69.50 91 GLN A CA 1
ATOM 695 C C . GLN A 1 91 ? 21.546 -16.928 -5.081 1.00 69.50 91 GLN A C 1
ATOM 697 O O . GLN A 1 91 ? 22.185 -17.962 -4.912 1.00 69.50 91 GLN A O 1
ATOM 702 N N . ILE A 1 92 ? 22.120 -15.724 -5.177 1.00 70.69 92 ILE A N 1
ATOM 703 C CA . ILE A 1 92 ? 23.573 -15.507 -5.109 1.00 70.69 92 ILE A CA 1
ATOM 704 C C . ILE A 1 92 ? 24.129 -16.056 -3.781 1.00 70.69 92 ILE A C 1
ATOM 706 O O . ILE A 1 92 ? 25.052 -16.863 -3.768 1.00 70.69 92 ILE A O 1
ATOM 710 N N . THR A 1 93 ? 23.502 -15.705 -2.653 1.00 67.94 93 THR A N 1
ATOM 711 C CA . THR A 1 93 ? 23.977 -16.081 -1.302 1.00 67.94 93 THR A CA 1
ATOM 712 C C . THR A 1 93 ? 23.704 -17.527 -0.880 1.00 67.94 93 THR A C 1
ATOM 714 O O . THR A 1 93 ? 24.304 -18.010 0.084 1.00 67.94 93 THR A O 1
ATOM 717 N N . HIS A 1 94 ? 22.826 -18.250 -1.583 1.00 60.06 94 HIS A N 1
ATOM 718 C CA . HIS A 1 94 ? 22.467 -19.640 -1.260 1.00 60.06 94 HIS A CA 1
ATOM 719 C C . HIS A 1 94 ? 23.463 -20.684 -1.765 1.00 60.06 94 HIS A C 1
ATOM 721 O O . HIS A 1 94 ? 23.261 -21.870 -1.507 1.00 60.06 94 HIS A O 1
ATOM 727 N N . ASN A 1 95 ? 24.564 -20.262 -2.391 1.00 49.41 95 ASN A N 1
ATOM 728 C CA . ASN A 1 95 ? 25.648 -21.171 -2.751 1.00 49.41 95 ASN A CA 1
ATOM 729 C C . ASN A 1 95 ? 26.618 -21.477 -1.587 1.00 49.41 95 ASN A C 1
ATOM 731 O O . ASN A 1 95 ? 27.372 -22.439 -1.694 1.00 49.41 95 ASN A O 1
ATOM 735 N N . GLU A 1 96 ? 26.584 -20.744 -0.456 1.00 39.91 96 GLU A N 1
ATOM 736 C CA . GLU A 1 96 ? 27.581 -20.941 0.625 1.00 39.91 96 GLU A CA 1
ATOM 737 C C . GLU A 1 96 ? 27.080 -20.882 2.088 1.00 39.91 96 GLU A C 1
ATOM 739 O O . GLU A 1 96 ? 27.821 -21.259 3.000 1.00 39.91 96 GLU A O 1
ATOM 744 N N . LEU A 1 97 ? 25.838 -20.479 2.385 1.00 39.06 97 LEU A N 1
ATOM 745 C CA . LEU A 1 97 ? 25.396 -20.336 3.785 1.00 39.06 97 LEU A CA 1
ATOM 746 C C . LEU A 1 97 ? 24.677 -21.585 4.317 1.00 39.06 97 LEU A C 1
ATOM 748 O O . LEU A 1 97 ? 23.469 -21.763 4.163 1.00 39.06 97 LEU A O 1
ATOM 752 N N . GLY A 1 98 ? 25.445 -22.436 5.001 1.00 33.38 98 GLY A N 1
ATOM 753 C CA . GLY A 1 98 ? 24.942 -23.573 5.769 1.00 33.38 98 GLY A CA 1
ATOM 754 C C . GLY A 1 98 ? 23.922 -23.184 6.848 1.00 33.38 98 GLY A C 1
ATOM 755 O O . GLY A 1 98 ? 23.976 -22.106 7.442 1.00 33.38 98 GLY A O 1
ATOM 756 N N . GLU A 1 99 ? 22.994 -24.106 7.112 1.00 36.84 99 GLU A N 1
ATOM 757 C CA . GLU A 1 99 ? 21.967 -24.022 8.151 1.00 36.84 99 GLU A CA 1
ATOM 758 C C . GLU A 1 99 ? 22.564 -23.657 9.524 1.00 36.84 99 GLU A C 1
ATOM 760 O O . GLU A 1 99 ? 23.083 -24.498 10.257 1.00 36.84 99 GLU A O 1
ATOM 765 N N . SER A 1 100 ? 22.482 -22.387 9.916 1.00 32.38 100 SER A N 1
ATOM 766 C CA . SER A 1 100 ? 22.688 -21.947 11.300 1.00 32.38 100 SER A CA 1
ATOM 767 C C . SER A 1 100 ? 21.855 -20.699 11.568 1.00 32.38 100 SER A C 1
ATOM 769 O O . SER A 1 100 ? 21.975 -19.674 10.903 1.00 32.38 100 SER A O 1
ATOM 771 N N . GLY A 1 101 ? 20.920 -20.835 12.508 1.00 36.25 101 GLY A N 1
ATOM 772 C CA . GLY A 1 101 ? 19.812 -19.913 12.711 1.00 36.25 101 GLY A CA 1
ATOM 773 C C . GLY A 1 101 ? 20.171 -18.556 13.320 1.00 36.25 101 GLY A C 1
ATOM 774 O O . GLY A 1 101 ? 20.906 -18.456 14.295 1.00 36.25 101 GLY A O 1
ATOM 775 N N . SER A 1 102 ? 19.503 -17.523 12.809 1.00 31.34 102 SER A N 1
ATOM 776 C CA . SER A 1 102 ? 18.946 -16.416 13.591 1.00 31.34 102 SER A CA 1
ATOM 777 C C . SER A 1 102 ? 17.819 -15.776 12.777 1.00 31.34 102 SER A C 1
ATOM 779 O O . SER A 1 102 ? 18.027 -15.195 11.710 1.00 31.34 102 SER A O 1
ATOM 781 N N . ALA A 1 103 ? 16.589 -15.950 13.255 1.00 40.59 103 ALA A N 1
ATOM 782 C CA . ALA A 1 103 ? 15.371 -15.445 12.640 1.00 40.59 103 ALA A CA 1
ATOM 783 C C . ALA A 1 103 ? 15.195 -13.944 12.926 1.00 40.59 103 ALA A C 1
ATOM 785 O O . ALA A 1 103 ? 14.387 -13.576 13.769 1.00 40.59 103 ALA A O 1
ATOM 786 N N . ALA A 1 104 ? 15.977 -13.103 12.244 1.00 35.94 104 ALA A N 1
ATOM 787 C CA . ALA A 1 104 ? 15.717 -11.683 11.953 1.00 35.94 104 ALA A CA 1
ATOM 788 C C . ALA A 1 104 ? 16.946 -11.086 11.245 1.00 35.94 104 ALA A C 1
ATOM 790 O O . ALA A 1 104 ? 17.577 -10.157 11.734 1.00 35.94 104 ALA A O 1
ATOM 791 N N . THR A 1 105 ? 17.355 -11.655 10.114 1.00 43.19 105 THR A N 1
ATOM 792 C CA . THR A 1 105 ? 18.381 -11.016 9.282 1.00 43.19 105 THR A CA 1
ATOM 793 C C . THR A 1 105 ? 17.814 -9.723 8.711 1.00 43.19 105 THR A C 1
ATOM 795 O O . THR A 1 105 ? 16.810 -9.760 7.992 1.00 43.19 105 THR A O 1
ATOM 798 N N . ASP A 1 106 ? 18.464 -8.617 9.043 1.00 64.00 106 ASP A N 1
ATOM 799 C CA . ASP A 1 106 ? 18.345 -7.339 8.360 1.00 64.00 106 ASP A CA 1
ATOM 800 C C . ASP A 1 106 ? 18.354 -7.558 6.835 1.00 64.00 106 ASP A C 1
ATOM 802 O O . ASP A 1 106 ? 19.263 -8.192 6.289 1.00 64.00 106 ASP A O 1
ATOM 806 N N . PHE A 1 107 ? 17.280 -7.138 6.160 1.00 60.75 107 PHE A N 1
ATOM 807 C CA . PHE A 1 107 ? 17.105 -7.369 4.724 1.00 60.75 107 PHE A CA 1
ATOM 808 C C . PHE A 1 107 ? 18.222 -6.702 3.927 1.00 60.75 107 PHE A C 1
ATOM 810 O O . PHE A 1 107 ? 18.707 -7.296 2.967 1.00 60.75 107 PHE A O 1
ATOM 817 N N . ASP A 1 108 ? 18.664 -5.523 4.357 1.00 70.56 108 ASP A N 1
ATOM 818 C CA . ASP A 1 108 ? 19.744 -4.805 3.689 1.00 70.56 108 ASP A CA 1
ATOM 819 C C . ASP A 1 108 ? 21.098 -5.462 3.966 1.00 70.56 108 ASP A C 1
ATOM 821 O O . ASP A 1 108 ? 21.925 -5.551 3.061 1.00 70.56 108 ASP A O 1
ATOM 825 N N . GLY A 1 109 ? 21.285 -6.062 5.146 1.00 76.62 109 GLY A N 1
ATOM 826 C CA . GLY A 1 109 ? 22.433 -6.926 5.433 1.00 76.62 109 GLY A CA 1
ATOM 827 C C . GLY A 1 109 ? 22.590 -8.079 4.432 1.00 76.62 109 GLY A C 1
ATOM 828 O O . GLY A 1 109 ? 23.707 -8.383 4.018 1.00 76.62 109 GLY A O 1
ATOM 829 N N . ARG A 1 110 ? 21.484 -8.685 3.973 1.00 76.75 110 ARG A N 1
ATOM 830 C CA . ARG A 1 110 ? 21.528 -9.725 2.923 1.00 76.75 110 ARG A CA 1
ATOM 831 C C . ARG A 1 110 ? 21.884 -9.166 1.552 1.00 76.75 110 ARG A C 1
ATOM 833 O O . ARG A 1 110 ? 22.657 -9.794 0.838 1.00 76.75 110 ARG A O 1
ATOM 840 N N . ILE A 1 111 ? 21.320 -8.013 1.188 1.00 82.69 111 ILE A N 1
ATOM 841 C CA . ILE A 1 111 ? 21.649 -7.341 -0.075 1.00 82.69 111 ILE A CA 1
ATOM 842 C C . ILE A 1 111 ? 23.149 -7.035 -0.116 1.00 82.69 111 ILE A C 1
ATOM 844 O O . ILE A 1 111 ? 23.814 -7.405 -1.076 1.00 82.69 111 ILE A O 1
ATOM 848 N N . ARG A 1 112 ? 23.698 -6.464 0.964 1.00 86.06 112 ARG A N 1
ATOM 849 C CA . ARG A 1 112 ? 25.134 -6.171 1.093 1.00 86.06 112 ARG A CA 1
ATOM 850 C C . ARG A 1 112 ? 25.997 -7.430 1.006 1.00 86.06 112 ARG A C 1
ATOM 852 O O . ARG A 1 112 ? 27.019 -7.409 0.331 1.00 86.06 112 ARG A O 1
ATOM 859 N N . ALA A 1 113 ? 25.579 -8.528 1.641 1.00 84.50 113 ALA A N 1
ATOM 860 C CA . ALA A 1 113 ? 26.291 -9.804 1.555 1.00 84.50 113 ALA A CA 1
ATOM 861 C C . ALA A 1 113 ? 26.326 -10.355 0.119 1.00 84.50 113 ALA A C 1
ATOM 863 O O . ALA A 1 113 ? 27.384 -10.773 -0.342 1.00 84.50 113 ALA A O 1
ATOM 864 N N . ALA A 1 114 ? 25.202 -10.299 -0.606 1.00 83.44 114 ALA A N 1
ATOM 865 C CA . ALA A 1 114 ? 25.148 -10.704 -2.011 1.00 83.44 114 ALA A CA 1
ATOM 866 C C . ALA A 1 114 ? 26.049 -9.828 -2.894 1.00 83.44 114 ALA A C 1
ATOM 868 O O . ALA A 1 114 ? 26.786 -10.347 -3.729 1.00 83.44 114 ALA A O 1
ATOM 869 N N . THR A 1 115 ? 26.037 -8.509 -2.672 1.00 89.88 115 THR A N 1
ATOM 870 C CA . THR A 1 115 ? 26.934 -7.571 -3.360 1.00 89.88 115 THR A CA 1
ATOM 871 C C . THR A 1 115 ? 28.395 -7.936 -3.123 1.00 89.88 115 THR A C 1
ATOM 873 O O . THR A 1 115 ? 29.173 -8.000 -4.071 1.00 89.88 115 THR A O 1
ATOM 876 N N . GLN A 1 116 ? 28.775 -8.198 -1.870 1.00 89.00 116 GLN A N 1
ATOM 877 C CA . GLN A 1 116 ? 30.146 -8.566 -1.533 1.00 89.00 116 GLN A CA 1
ATOM 878 C C . GLN A 1 116 ? 30.551 -9.894 -2.182 1.00 89.00 116 GLN A C 1
ATOM 880 O O . GLN A 1 116 ? 31.639 -9.985 -2.738 1.00 89.00 116 GLN A O 1
ATOM 885 N N . GLN A 1 117 ? 29.672 -10.896 -2.171 1.00 86.00 117 GLN A N 1
ATOM 886 C CA . GLN A 1 117 ? 29.946 -12.184 -2.801 1.00 86.00 117 GLN A CA 1
ATOM 887 C C . GLN A 1 117 ? 30.187 -12.052 -4.309 1.00 86.00 117 GLN A C 1
ATOM 889 O O . GLN A 1 117 ? 31.162 -12.607 -4.803 1.00 86.00 117 GLN A O 1
ATOM 894 N N . LEU A 1 118 ? 29.372 -11.268 -5.027 1.00 86.06 118 LEU A N 1
ATOM 895 C CA . LEU A 1 118 ? 29.601 -11.014 -6.455 1.00 86.06 118 LEU A CA 1
ATOM 896 C C . LEU A 1 118 ? 30.936 -10.308 -6.723 1.00 86.06 118 LEU A C 1
ATOM 898 O O . LEU A 1 118 ? 31.558 -10.558 -7.750 1.00 86.06 118 LEU A O 1
ATOM 902 N N . ARG A 1 119 ? 31.388 -9.421 -5.827 1.00 88.88 119 ARG A N 1
ATOM 903 C CA . ARG A 1 119 ? 32.673 -8.718 -5.987 1.00 88.88 119 ARG A CA 1
ATOM 904 C C . ARG A 1 119 ? 33.872 -9.612 -5.672 1.00 88.88 119 ARG A C 1
ATOM 906 O O . ARG A 1 119 ? 34.852 -9.596 -6.413 1.00 88.88 119 ARG A O 1
ATOM 913 N N . ASP A 1 120 ? 33.804 -10.353 -4.570 1.00 88.12 120 ASP A N 1
ATOM 914 C CA . ASP A 1 120 ? 34.957 -11.049 -3.988 1.00 88.12 120 ASP A CA 1
ATOM 915 C C . ASP A 1 120 ? 35.079 -12.502 -4.486 1.00 88.12 120 ASP A C 1
ATOM 917 O O . ASP A 1 120 ? 36.181 -13.057 -4.540 1.00 88.12 120 ASP A O 1
ATOM 921 N N . HIS A 1 121 ? 33.956 -13.124 -4.859 1.00 83.19 121 HIS A N 1
ATOM 922 C CA . HIS A 1 121 ? 33.833 -14.561 -5.118 1.00 83.19 121 HIS A CA 1
ATOM 923 C C . HIS A 1 121 ? 32.965 -14.881 -6.345 1.00 83.19 121 HIS A C 1
ATOM 925 O O . HIS A 1 121 ? 32.263 -15.889 -6.344 1.00 83.19 121 HIS A O 1
ATOM 931 N N . TYR A 1 122 ? 33.030 -14.056 -7.397 1.00 83.00 122 TYR A N 1
ATOM 932 C CA . TYR A 1 122 ? 3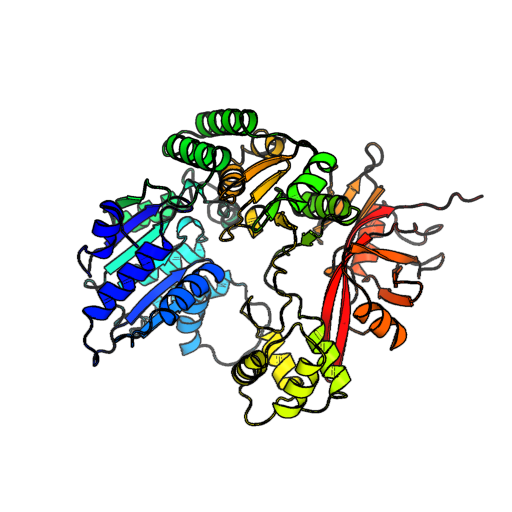2.304 -14.315 -8.643 1.00 83.00 122 TYR A CA 1
ATOM 933 C C . TYR A 1 122 ? 32.613 -15.713 -9.200 1.00 83.00 122 TYR A C 1
ATOM 935 O O . TYR A 1 122 ? 33.775 -16.057 -9.445 1.00 83.00 122 TYR A O 1
ATOM 943 N N . ALA A 1 123 ? 31.566 -16.502 -9.416 1.00 77.25 123 ALA A N 1
ATOM 944 C CA . ALA A 1 123 ? 31.629 -17.895 -9.843 1.00 77.25 123 ALA A CA 1
ATOM 945 C C . ALA A 1 123 ? 30.884 -18.149 -11.167 1.00 77.25 123 ALA A C 1
ATOM 947 O O . ALA A 1 123 ? 30.622 -19.303 -11.505 1.00 77.25 123 ALA A O 1
ATOM 948 N N . GLY A 1 124 ? 30.567 -17.090 -11.917 1.00 77.88 124 GLY A N 1
ATOM 949 C CA . GLY A 1 124 ? 29.851 -17.177 -13.192 1.00 77.88 124 GLY A CA 1
ATOM 950 C C . GLY A 1 124 ? 28.332 -17.068 -13.056 1.00 77.88 124 GLY A C 1
ATOM 951 O O . GLY A 1 124 ? 27.605 -17.483 -13.953 1.00 77.88 124 GLY A O 1
ATOM 952 N N . GLU A 1 125 ? 27.830 -16.515 -11.946 1.00 81.81 125 GLU A N 1
ATOM 953 C CA . GLU A 1 125 ? 26.399 -16.436 -11.624 1.00 81.81 125 GLU A CA 1
ATOM 954 C C . GLU A 1 125 ? 25.561 -15.730 -12.699 1.00 81.81 125 GLU A C 1
ATOM 956 O O . GLU A 1 125 ? 24.356 -15.965 -12.768 1.00 81.81 125 GLU A O 1
ATOM 961 N N . VAL A 1 126 ? 26.171 -14.863 -13.517 1.00 83.38 126 VAL A N 1
ATOM 962 C CA . VAL A 1 126 ? 25.485 -14.119 -14.585 1.00 83.38 126 VAL A CA 1
ATOM 963 C C . VAL A 1 126 ? 26.128 -14.294 -15.968 1.00 83.38 126 VAL A C 1
ATOM 965 O O . VAL A 1 126 ? 25.808 -13.539 -16.885 1.00 83.38 126 VAL A O 1
ATOM 968 N N . ASP A 1 127 ? 26.994 -15.298 -16.157 1.00 83.12 127 ASP A N 1
ATOM 969 C CA . ASP A 1 127 ? 27.743 -15.506 -17.414 1.00 83.12 127 ASP A CA 1
ATOM 970 C C . ASP A 1 127 ? 26.839 -15.830 -18.613 1.00 83.12 127 ASP A C 1
ATOM 972 O O . ASP A 1 127 ? 27.175 -15.511 -19.753 1.00 83.12 127 ASP A O 1
ATOM 976 N N . HIS A 1 128 ? 25.686 -16.446 -18.354 1.00 83.50 128 HIS A N 1
ATOM 977 C CA . HIS A 1 128 ? 24.714 -16.834 -19.377 1.00 83.50 128 HIS A CA 1
ATOM 978 C C . HIS A 1 128 ? 23.628 -15.777 -19.620 1.00 83.50 128 HIS A C 1
ATOM 980 O O . HIS A 1 128 ? 22.721 -15.979 -20.424 1.00 83.50 128 HIS A O 1
ATOM 986 N N . VAL A 1 129 ? 23.678 -14.642 -18.920 1.00 88.06 129 VAL A N 1
ATOM 987 C CA . VAL A 1 129 ? 22.640 -13.615 -19.027 1.00 88.06 129 VAL A CA 1
ATOM 988 C C . VAL A 1 129 ? 22.867 -12.794 -20.288 1.00 88.06 129 VAL A C 1
ATOM 990 O O . VAL A 1 129 ? 23.787 -11.988 -20.345 1.00 88.06 129 VAL A O 1
ATOM 993 N N . VAL A 1 130 ? 21.995 -12.939 -21.285 1.00 91.19 130 VAL A N 1
ATOM 994 C CA . VAL A 1 130 ? 22.101 -12.191 -22.552 1.00 91.19 130 VAL A CA 1
ATOM 995 C C . VAL A 1 130 ? 21.460 -10.807 -22.478 1.00 91.19 130 VAL A C 1
ATOM 997 O O . VAL A 1 130 ? 21.830 -9.901 -23.226 1.00 91.19 130 VAL A O 1
ATOM 1000 N N . HIS A 1 131 ? 20.500 -10.613 -21.570 1.00 94.44 131 HIS A N 1
ATOM 1001 C CA . HIS A 1 131 ? 19.893 -9.304 -21.349 1.00 94.44 131 HIS A CA 1
ATOM 1002 C C . HIS A 1 131 ? 19.353 -9.159 -19.923 1.00 94.44 131 HIS A C 1
ATOM 1004 O O . HIS A 1 131 ? 18.610 -10.016 -19.436 1.00 94.44 131 HIS A O 1
ATOM 1010 N N . LEU A 1 132 ? 19.673 -8.033 -19.280 1.00 94.25 132 LEU A N 1
ATOM 1011 C CA . LEU A 1 132 ? 19.112 -7.634 -17.988 1.00 94.25 132 LEU A CA 1
ATOM 1012 C C . LEU A 1 132 ? 18.083 -6.518 -18.179 1.00 94.25 132 LEU A C 1
ATOM 1014 O O . LEU A 1 132 ? 18.395 -5.440 -18.687 1.00 94.25 132 LEU A O 1
ATOM 1018 N N . ILE A 1 133 ? 16.857 -6.748 -17.723 1.00 94.06 133 ILE A N 1
ATOM 1019 C CA . ILE A 1 133 ? 15.780 -5.760 -17.722 1.00 94.06 133 ILE A CA 1
ATOM 1020 C C . ILE A 1 133 ? 15.448 -5.403 -16.280 1.00 94.06 133 ILE A C 1
ATOM 1022 O O . ILE A 1 133 ? 15.159 -6.281 -15.472 1.00 94.06 133 ILE A O 1
ATOM 1026 N N . VAL A 1 134 ? 15.456 -4.112 -15.963 1.00 92.38 134 VAL A N 1
ATOM 1027 C CA . VAL A 1 134 ? 15.123 -3.602 -14.628 1.00 92.38 134 VAL A CA 1
ATOM 1028 C C . VAL A 1 134 ? 13.899 -2.706 -14.727 1.00 92.38 134 VAL A C 1
ATOM 1030 O O . VAL A 1 134 ? 13.898 -1.771 -15.520 1.00 92.38 134 VAL A O 1
ATOM 1033 N N . ASP A 1 135 ? 12.870 -2.962 -13.927 1.00 88.81 135 ASP A N 1
ATOM 1034 C CA . ASP A 1 135 ? 11.673 -2.126 -13.814 1.00 88.81 135 ASP A CA 1
ATOM 1035 C C . ASP A 1 135 ? 11.583 -1.439 -12.445 1.00 88.81 135 ASP A C 1
ATOM 1037 O O . ASP A 1 135 ? 12.024 -1.973 -11.423 1.00 88.81 135 ASP A O 1
ATOM 1041 N N . GLU A 1 136 ? 10.969 -0.256 -12.432 1.00 86.19 136 GLU A N 1
ATOM 1042 C CA . GLU A 1 136 ? 10.841 0.634 -11.269 1.00 86.19 136 GLU A CA 1
ATOM 1043 C C . GLU A 1 136 ? 12.186 0.980 -10.602 1.00 86.19 136 GLU A C 1
ATOM 1045 O O . GLU A 1 136 ? 12.295 1.044 -9.375 1.00 86.19 136 GLU A O 1
ATOM 1050 N N . ALA A 1 137 ? 13.227 1.225 -11.404 1.00 89.88 137 ALA A N 1
ATOM 1051 C CA . ALA A 1 137 ? 14.578 1.454 -10.894 1.00 89.88 137 ALA A CA 1
ATOM 1052 C C . ALA A 1 137 ? 14.721 2.727 -10.032 1.00 89.88 137 ALA A C 1
ATOM 1054 O O . ALA A 1 137 ? 15.660 2.818 -9.243 1.00 89.88 137 ALA A O 1
ATOM 1055 N N . GLN A 1 138 ? 13.769 3.670 -10.106 1.00 86.69 138 GLN A N 1
ATOM 1056 C CA . GLN A 1 138 ? 13.719 4.826 -9.199 1.00 86.69 138 GLN A CA 1
ATOM 1057 C C . GLN A 1 138 ? 13.507 4.444 -7.725 1.00 86.69 138 GLN A C 1
ATOM 1059 O O . GLN A 1 138 ? 13.848 5.219 -6.847 1.00 86.69 138 GLN A O 1
ATOM 1064 N N . ASP A 1 139 ? 12.951 3.262 -7.436 1.00 82.25 139 ASP A N 1
ATOM 1065 C CA . ASP A 1 139 ? 12.608 2.844 -6.067 1.00 82.25 139 ASP A CA 1
ATOM 1066 C C . ASP A 1 139 ? 13.669 1.976 -5.390 1.00 82.25 139 ASP A C 1
ATOM 1068 O O . ASP A 1 139 ? 13.445 1.430 -4.306 1.00 82.25 139 ASP A O 1
ATOM 1072 N N . LEU A 1 140 ? 14.822 1.800 -6.030 1.00 84.94 140 LEU A N 1
ATOM 1073 C CA . LEU A 1 140 ? 15.914 1.030 -5.457 1.00 84.94 140 LEU A CA 1
ATOM 1074 C C . LEU A 1 140 ? 16.555 1.825 -4.320 1.00 84.94 140 LEU A C 1
ATOM 1076 O O . LEU A 1 140 ? 17.022 2.932 -4.555 1.00 84.94 140 LEU A O 1
ATOM 1080 N N . SER A 1 141 ? 16.631 1.233 -3.124 1.00 83.81 141 SER A N 1
ATOM 1081 C CA . SER A 1 141 ? 17.418 1.768 -2.002 1.00 83.81 141 SER A CA 1
ATOM 1082 C C . SER A 1 141 ? 18.919 1.773 -2.310 1.00 83.81 141 SER A C 1
ATOM 1084 O O . SER A 1 141 ? 19.360 1.081 -3.231 1.00 83.81 141 SER A O 1
ATOM 1086 N N . ALA A 1 142 ? 19.727 2.474 -1.512 1.00 84.12 142 ALA A N 1
ATOM 1087 C CA . ALA A 1 142 ? 21.180 2.570 -1.705 1.00 84.12 142 ALA A CA 1
ATOM 1088 C C . ALA A 1 142 ? 21.859 1.197 -1.872 1.00 84.12 142 ALA A C 1
ATOM 1090 O O . ALA A 1 142 ? 22.490 0.936 -2.898 1.00 84.12 142 ALA A O 1
ATOM 1091 N N . ALA A 1 143 ? 21.625 0.273 -0.934 1.00 85.56 143 ALA A N 1
ATOM 1092 C CA . ALA A 1 143 ? 22.170 -1.085 -1.000 1.00 85.56 143 ALA A CA 1
ATOM 1093 C C . ALA A 1 143 ? 21.726 -1.853 -2.264 1.00 85.56 143 ALA A C 1
ATOM 1095 O O . ALA A 1 143 ? 22.491 -2.622 -2.842 1.00 85.56 143 ALA A O 1
ATOM 1096 N N . ARG A 1 144 ? 20.482 -1.645 -2.715 1.00 87.75 144 ARG A N 1
ATOM 1097 C CA . ARG A 1 144 ? 19.923 -2.304 -3.907 1.00 87.75 144 ARG A CA 1
ATOM 1098 C C . ARG A 1 144 ? 20.479 -1.715 -5.201 1.00 87.75 144 ARG A C 1
ATOM 1100 O O . ARG A 1 144 ? 20.768 -2.473 -6.121 1.00 87.75 144 ARG A O 1
ATOM 1107 N N . ARG A 1 145 ? 20.669 -0.392 -5.266 1.00 91.06 145 ARG A N 1
ATOM 1108 C CA . ARG A 1 145 ? 21.373 0.265 -6.379 1.00 91.06 145 ARG A CA 1
ATOM 1109 C C . ARG A 1 145 ? 22.790 -0.284 -6.503 1.00 91.06 145 ARG A C 1
ATOM 1111 O O . ARG A 1 145 ? 23.201 -0.638 -7.601 1.00 91.06 145 ARG A O 1
ATOM 1118 N N . GLU A 1 146 ? 23.500 -0.427 -5.385 1.00 91.88 146 GLU A N 1
ATOM 1119 C CA . GLU A 1 146 ? 24.856 -0.979 -5.387 1.00 91.88 146 GLU A CA 1
ATOM 1120 C C . GLU A 1 146 ? 24.900 -2.425 -5.904 1.00 91.88 146 GLU A C 1
ATOM 1122 O O . GLU A 1 146 ? 25.737 -2.753 -6.749 1.00 91.88 146 GLU A O 1
ATOM 1127 N N . LEU A 1 147 ? 23.975 -3.278 -5.449 1.00 90.88 147 LEU A N 1
ATOM 1128 C CA . LEU A 1 147 ? 23.859 -4.649 -5.949 1.00 90.88 147 LEU A CA 1
ATOM 1129 C C . LEU A 1 147 ? 23.571 -4.674 -7.456 1.00 90.88 147 LEU A C 1
ATOM 1131 O O . LEU A 1 147 ? 24.231 -5.406 -8.187 1.00 90.88 147 LEU A O 1
ATOM 1135 N N . LEU A 1 148 ? 22.624 -3.856 -7.932 1.00 93.56 148 LEU A N 1
ATOM 1136 C CA . LEU A 1 148 ? 22.305 -3.764 -9.358 1.00 93.56 148 LEU A CA 1
ATOM 1137 C C . LEU A 1 148 ? 23.533 -3.366 -10.186 1.00 93.56 148 LEU A C 1
ATOM 1139 O O . LEU A 1 148 ? 23.822 -4.001 -11.195 1.00 93.56 148 LEU A O 1
ATOM 1143 N N . LEU A 1 149 ? 24.259 -2.331 -9.762 1.00 95.38 149 LEU A N 1
ATOM 1144 C CA . LEU A 1 149 ? 25.460 -1.873 -10.459 1.00 95.38 149 LEU A CA 1
ATOM 1145 C C . LEU A 1 149 ? 26.548 -2.954 -10.473 1.00 95.38 149 LEU A C 1
ATOM 1147 O O . LEU A 1 149 ? 27.180 -3.160 -11.502 1.00 95.38 149 LEU A O 1
ATOM 1151 N N . THR A 1 150 ? 26.706 -3.690 -9.371 1.00 94.38 150 THR A N 1
ATOM 1152 C CA . THR A 1 150 ? 27.648 -4.818 -9.279 1.00 94.38 150 THR A CA 1
ATOM 1153 C C . THR A 1 150 ? 27.267 -5.953 -10.231 1.00 94.38 150 THR A C 1
ATOM 1155 O O . THR A 1 150 ? 28.138 -6.513 -10.888 1.00 94.38 150 THR A O 1
ATOM 1158 N N . ILE A 1 151 ? 25.972 -6.259 -10.367 1.00 92.25 151 ILE A N 1
ATOM 1159 C CA . ILE A 1 151 ? 25.483 -7.220 -11.366 1.00 92.25 151 ILE A CA 1
ATOM 1160 C C . ILE A 1 151 ? 25.812 -6.726 -12.779 1.00 92.25 151 ILE A C 1
ATOM 1162 O O . ILE A 1 151 ? 26.353 -7.487 -13.571 1.00 92.25 151 ILE A O 1
ATOM 1166 N N . ILE A 1 152 ? 25.537 -5.453 -13.092 1.00 95.12 152 ILE A N 1
ATOM 1167 C CA . ILE A 1 152 ? 25.835 -4.863 -14.410 1.00 95.12 152 ILE A CA 1
ATOM 1168 C C . ILE A 1 152 ? 27.333 -4.938 -14.741 1.00 95.12 152 ILE A C 1
ATOM 1170 O O . ILE A 1 152 ? 27.683 -5.180 -15.897 1.00 95.12 152 ILE A O 1
ATOM 1174 N N . ASP A 1 153 ? 28.199 -4.743 -13.744 1.00 94.44 153 ASP A N 1
ATOM 1175 C CA . ASP A 1 153 ? 29.655 -4.838 -13.892 1.00 94.44 153 ASP A CA 1
ATOM 1176 C C . ASP A 1 153 ? 30.127 -6.280 -14.151 1.00 94.44 153 ASP A C 1
ATOM 1178 O O . ASP A 1 153 ? 31.127 -6.476 -14.840 1.00 94.44 153 ASP A O 1
ATOM 1182 N N . ALA A 1 154 ? 29.407 -7.278 -13.628 1.00 91.56 154 ALA A N 1
ATOM 1183 C CA . ALA A 1 154 ? 29.702 -8.698 -13.820 1.00 91.56 154 ALA A CA 1
ATOM 1184 C C . ALA A 1 154 ? 29.140 -9.276 -15.133 1.00 91.56 154 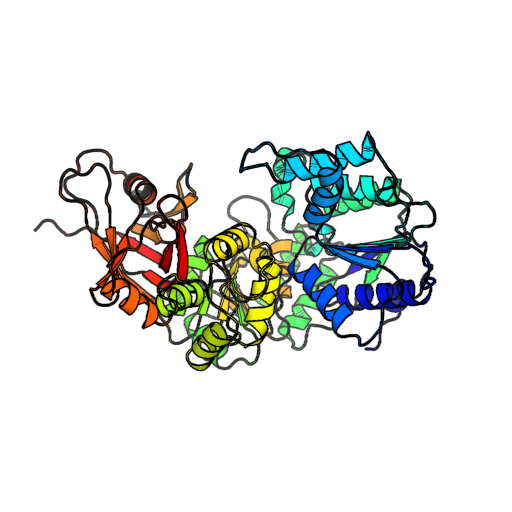ALA A C 1
ATOM 1186 O O . ALA A 1 154 ? 29.620 -10.307 -15.598 1.00 91.56 154 ALA A O 1
ATOM 1187 N N . LEU A 1 155 ? 28.143 -8.626 -15.750 1.00 92.62 155 LEU A N 1
ATOM 1188 C CA . LEU A 1 155 ? 27.538 -9.101 -16.998 1.00 92.62 155 LEU A CA 1
ATOM 1189 C C . LEU A 1 155 ? 28.559 -9.166 -18.149 1.00 92.62 155 LEU A C 1
ATOM 1191 O O . LEU A 1 155 ? 29.330 -8.214 -18.338 1.00 92.62 155 LEU A O 1
ATOM 1195 N N . PRO A 1 156 ? 28.486 -10.194 -19.019 1.00 91.56 156 PRO A N 1
ATOM 1196 C CA . PRO A 1 156 ? 29.263 -10.228 -20.253 1.00 91.56 156 PRO A CA 1
ATOM 1197 C C . PRO A 1 156 ? 29.099 -8.938 -21.068 1.00 91.56 156 PRO A C 1
ATOM 1199 O O . PRO A 1 156 ? 28.014 -8.355 -21.124 1.00 91.56 156 PRO A O 1
ATOM 1202 N N . ILE A 1 157 ? 30.160 -8.499 -21.752 1.00 89.69 157 ILE A N 1
ATOM 1203 C CA . ILE A 1 157 ? 30.152 -7.251 -22.545 1.00 89.69 157 ILE A CA 1
ATOM 1204 C C . ILE A 1 157 ? 29.060 -7.275 -23.627 1.00 89.69 157 ILE A C 1
ATOM 1206 O O . ILE A 1 157 ? 28.454 -6.243 -23.893 1.00 89.69 157 ILE A O 1
ATOM 1210 N N . ALA A 1 158 ? 28.787 -8.451 -24.201 1.00 91.38 158 ALA A N 1
ATOM 1211 C CA . ALA A 1 158 ? 27.744 -8.658 -25.207 1.00 91.38 158 ALA A CA 1
ATOM 1212 C C . ALA A 1 158 ? 26.312 -8.670 -24.633 1.00 91.38 158 ALA A C 1
ATOM 1214 O O . ALA A 1 158 ? 25.354 -8.767 -25.393 1.00 91.38 158 ALA A O 1
ATOM 1215 N N . SER A 1 159 ? 26.153 -8.587 -23.310 1.00 94.69 159 SER A N 1
ATOM 1216 C CA . SER A 1 159 ? 24.836 -8.560 -22.672 1.00 94.69 159 SER A CA 1
ATOM 1217 C C . SER A 1 159 ? 24.234 -7.168 -22.760 1.00 94.69 159 SER A C 1
ATOM 1219 O O . SER A 1 159 ? 24.877 -6.175 -22.385 1.00 94.69 159 SER A O 1
ATOM 1221 N N . GLY A 1 160 ? 22.975 -7.104 -23.181 1.00 96.38 160 GLY A N 1
ATOM 1222 C CA . GLY A 1 160 ? 22.207 -5.868 -23.159 1.00 96.38 160 GLY A CA 1
ATOM 1223 C C . GLY A 1 160 ? 21.657 -5.545 -21.771 1.00 96.38 160 GLY A C 1
ATOM 1224 O O . GLY A 1 160 ? 21.524 -6.404 -20.895 1.00 96.38 160 GLY A O 1
ATOM 1225 N N . VAL A 1 161 ? 21.344 -4.269 -21.556 1.00 97.06 161 VAL A N 1
ATOM 1226 C CA . VAL A 1 161 ? 20.811 -3.759 -20.286 1.00 97.06 161 VAL A CA 1
ATOM 1227 C C . VAL A 1 161 ? 19.722 -2.738 -20.590 1.00 97.06 161 VAL A C 1
ATOM 1229 O O . VAL A 1 161 ? 19.988 -1.716 -21.212 1.00 97.06 161 VAL A O 1
ATOM 1232 N N . THR A 1 162 ? 18.496 -2.966 -20.131 1.00 97.06 162 THR A N 1
ATOM 1233 C CA . THR A 1 162 ? 17.397 -2.001 -20.289 1.00 97.06 162 THR A CA 1
ATOM 1234 C C . THR A 1 162 ? 16.818 -1.637 -18.924 1.00 97.06 162 THR A C 1
ATOM 1236 O O . THR A 1 162 ? 16.191 -2.465 -18.266 1.00 97.06 162 THR A O 1
ATOM 1239 N N . ILE A 1 163 ? 17.005 -0.384 -18.501 1.00 95.88 163 ILE A N 1
ATOM 1240 C CA . ILE A 1 163 ? 16.577 0.105 -17.181 1.00 95.88 163 ILE A CA 1
ATOM 1241 C C . ILE A 1 163 ? 15.385 1.044 -17.336 1.00 95.88 163 ILE A C 1
ATOM 1243 O O . ILE A 1 163 ? 15.521 2.154 -17.845 1.00 95.88 163 ILE A O 1
ATOM 1247 N N . PHE A 1 164 ? 14.216 0.610 -16.878 1.00 93.88 164 PHE A N 1
ATOM 1248 C CA . PHE A 1 164 ? 13.000 1.409 -16.830 1.00 93.88 164 PHE A CA 1
ATOM 1249 C C . PHE A 1 164 ? 12.882 2.154 -15.498 1.00 93.88 164 PHE A C 1
ATOM 1251 O O . PHE A 1 164 ? 13.050 1.576 -14.421 1.00 93.88 164 PHE A O 1
ATOM 1258 N N . GLY A 1 165 ? 12.494 3.427 -15.562 1.00 91.00 165 GLY A N 1
ATOM 1259 C CA . GLY A 1 165 ? 12.141 4.179 -14.363 1.00 91.00 165 GLY A CA 1
ATOM 1260 C C . GLY A 1 165 ? 11.382 5.473 -14.622 1.00 91.00 165 GLY A C 1
ATOM 1261 O O . GLY A 1 165 ? 11.182 5.894 -15.763 1.00 91.00 165 GLY A O 1
ATOM 1262 N N . ASP A 1 166 ? 10.911 6.088 -13.540 1.00 89.12 166 ASP A N 1
ATOM 1263 C CA . ASP A 1 166 ? 10.231 7.381 -13.567 1.00 89.12 166 ASP A CA 1
ATOM 1264 C C . ASP A 1 166 ? 10.640 8.249 -12.368 1.00 89.12 166 ASP A C 1
ATOM 1266 O O . ASP A 1 166 ? 10.138 8.025 -11.263 1.00 89.12 166 ASP A O 1
ATOM 1270 N N . PRO A 1 167 ? 11.502 9.266 -12.553 1.00 85.81 167 PRO A N 1
ATOM 1271 C CA . PRO A 1 167 ? 11.981 10.101 -11.448 1.00 85.81 167 PRO A CA 1
ATOM 1272 C C . PRO A 1 167 ? 10.845 10.812 -10.706 1.00 85.81 167 PRO A C 1
ATOM 1274 O O . PRO A 1 167 ? 10.908 11.002 -9.497 1.00 85.81 167 PRO A O 1
ATOM 1277 N N . LEU A 1 168 ? 9.761 11.154 -11.410 1.00 84.69 168 LEU A N 1
ATOM 1278 C CA . LEU A 1 168 ? 8.596 11.815 -10.820 1.00 84.69 168 LEU A CA 1
ATOM 1279 C C . LEU A 1 168 ? 7.755 10.901 -9.917 1.00 84.69 168 LEU A C 1
ATOM 1281 O O . LEU A 1 168 ? 6.843 11.378 -9.241 1.00 84.69 168 LEU A O 1
ATOM 1285 N N . GLN A 1 169 ? 8.034 9.598 -9.910 1.00 82.69 169 GLN A N 1
ATOM 1286 C CA . GLN A 1 169 ? 7.392 8.650 -9.012 1.00 82.69 169 GLN A CA 1
ATOM 1287 C C . GLN A 1 169 ? 8.296 8.222 -7.857 1.00 82.69 169 GLN A C 1
ATOM 1289 O O . GLN A 1 169 ? 7.837 7.404 -7.070 1.00 82.69 169 GLN A O 1
ATOM 1294 N N . SER A 1 170 ? 9.515 8.745 -7.693 1.00 83.50 170 SER A N 1
ATOM 1295 C CA . SER A 1 170 ? 10.390 8.384 -6.565 1.00 83.50 170 SER A CA 1
ATOM 1296 C C . SER A 1 170 ? 9.787 8.853 -5.232 1.00 83.50 170 SER A C 1
ATOM 1298 O O . SER A 1 170 ? 9.700 10.047 -4.968 1.00 83.50 170 SER A O 1
ATOM 1300 N N . ILE A 1 171 ? 9.283 7.923 -4.412 1.00 71.31 171 ILE A N 1
ATOM 1301 C CA . ILE A 1 171 ? 8.623 8.242 -3.124 1.00 71.31 171 ILE A CA 1
ATOM 1302 C C . ILE A 1 171 ? 9.173 7.430 -1.949 1.00 71.31 171 ILE A C 1
ATOM 1304 O O . ILE A 1 171 ? 8.604 7.477 -0.862 1.00 71.31 171 ILE A O 1
ATOM 1308 N N . TYR A 1 172 ? 10.241 6.658 -2.161 1.00 62.59 172 TYR A N 1
ATOM 1309 C CA . TYR A 1 172 ? 10.897 5.860 -1.120 1.00 62.59 172 TYR A CA 1
ATOM 1310 C C . TYR A 1 172 ? 12.283 6.389 -0.737 1.00 62.59 172 TYR A C 1
ATOM 1312 O O . TYR A 1 172 ? 12.928 5.791 0.116 1.00 62.59 172 TYR A O 1
ATOM 1320 N N . ASP A 1 173 ? 12.697 7.531 -1.289 1.00 62.31 173 ASP A N 1
ATOM 1321 C CA . ASP A 1 173 ? 14.011 8.150 -1.071 1.00 62.31 173 ASP A CA 1
ATOM 1322 C C . ASP A 1 173 ? 14.309 8.398 0.421 1.00 62.31 173 ASP A C 1
ATOM 1324 O O . ASP A 1 173 ? 15.446 8.260 0.853 1.00 62.31 173 ASP A O 1
ATOM 1328 N N . PHE A 1 174 ? 13.279 8.642 1.242 1.00 55.88 174 PHE A N 1
ATOM 1329 C CA . PHE A 1 174 ? 13.413 8.816 2.698 1.00 55.88 174 PHE A CA 1
ATOM 1330 C C . PHE A 1 174 ? 13.922 7.565 3.443 1.00 55.88 174 PHE A C 1
ATOM 1332 O O . PHE A 1 174 ? 14.297 7.647 4.611 1.00 55.88 174 PHE A O 1
ATOM 1339 N N . LEU A 1 175 ? 13.874 6.377 2.827 1.00 52.19 175 LEU A N 1
ATOM 1340 C CA . LEU A 1 175 ? 14.412 5.151 3.430 1.00 52.19 175 LEU A CA 1
ATOM 1341 C C . LEU A 1 175 ? 15.944 5.088 3.351 1.00 52.19 175 LEU A C 1
ATOM 1343 O O . LEU A 1 175 ? 16.537 4.313 4.096 1.00 52.19 175 LEU A O 1
ATOM 1347 N N . ASP A 1 176 ? 16.572 5.908 2.503 1.00 51.53 176 ASP A N 1
ATOM 1348 C CA . ASP A 1 176 ? 18.029 5.973 2.336 1.00 51.53 176 ASP A CA 1
ATOM 1349 C C . ASP A 1 176 ? 18.695 7.025 3.258 1.00 51.53 176 ASP A C 1
ATOM 1351 O O . ASP A 1 176 ? 19.919 7.173 3.256 1.00 51.53 176 ASP A O 1
ATOM 1355 N N . ASP A 1 177 ? 17.910 7.739 4.078 1.00 51.16 177 ASP A N 1
ATOM 1356 C CA . ASP A 1 177 ? 18.314 8.939 4.835 1.00 51.16 177 ASP A CA 1
ATOM 1357 C C . ASP A 1 177 ? 19.516 8.761 5.793 1.00 51.16 177 ASP A C 1
ATOM 1359 O O . ASP A 1 177 ? 20.094 9.764 6.205 1.00 51.16 177 ASP A O 1
ATOM 1363 N N . GLU A 1 178 ? 19.947 7.543 6.150 1.00 50.78 178 GLU A N 1
ATOM 1364 C CA . GLU A 1 178 ? 21.174 7.355 6.952 1.00 50.78 178 GLU A CA 1
ATOM 1365 C C . GLU A 1 178 ? 22.472 7.353 6.115 1.00 50.78 178 GLU A C 1
ATOM 1367 O O . GLU A 1 178 ? 23.514 7.757 6.631 1.00 50.78 178 GLU A O 1
ATOM 1372 N N . GLU A 1 179 ? 22.434 6.966 4.831 1.00 45.91 179 GLU A N 1
ATOM 1373 C CA . GLU A 1 179 ? 23.624 6.873 3.957 1.00 45.91 179 GLU A CA 1
ATOM 1374 C C . GLU A 1 179 ? 23.719 8.012 2.926 1.00 45.91 179 GLU A C 1
ATOM 1376 O O . GLU 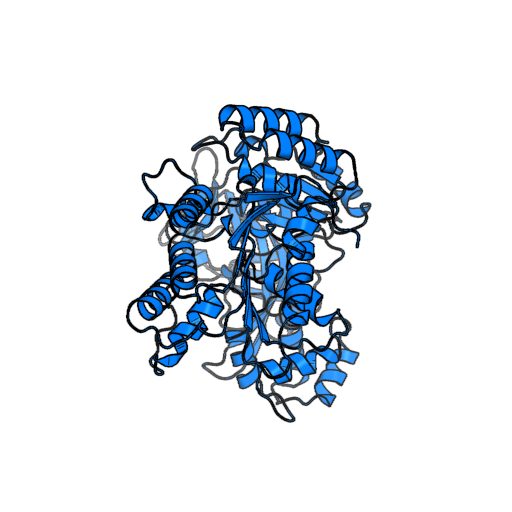A 1 179 ? 24.824 8.389 2.537 1.00 45.91 179 GLU A O 1
ATOM 1381 N N . THR A 1 180 ? 22.596 8.627 2.534 1.00 48.19 180 THR A N 1
ATOM 1382 C CA . THR A 1 180 ? 22.551 9.785 1.610 1.00 48.19 180 THR A CA 1
ATOM 1383 C C . THR A 1 180 ? 22.396 11.142 2.299 1.00 48.19 180 THR A C 1
ATOM 1385 O O . THR A 1 180 ? 22.188 12.146 1.613 1.00 48.19 180 THR A O 1
ATOM 1388 N N . ALA A 1 181 ? 22.534 11.210 3.631 1.00 44.94 181 ALA A N 1
ATOM 1389 C CA . ALA A 1 181 ? 22.512 12.452 4.411 1.00 44.94 181 ALA A CA 1
ATOM 1390 C C . ALA A 1 181 ? 23.633 13.427 3.983 1.00 44.94 181 ALA A C 1
ATOM 1392 O O . ALA A 1 181 ? 24.691 13.504 4.604 1.00 44.94 181 ALA A O 1
ATOM 1393 N N . GLY A 1 182 ? 23.403 14.174 2.900 1.00 46.78 182 GLY A N 1
ATOM 1394 C CA . GLY A 1 182 ? 24.356 15.128 2.328 1.00 46.78 182 GLY A CA 1
ATOM 1395 C C . GLY A 1 182 ? 24.352 15.245 0.799 1.00 46.78 182 GLY A C 1
ATOM 1396 O O . GLY A 1 182 ? 24.983 16.167 0.291 1.00 46.78 182 GLY A O 1
ATOM 1397 N N . SER A 1 183 ? 23.662 14.364 0.063 1.00 54.91 183 SER A N 1
ATOM 1398 C CA . SER A 1 183 ? 23.528 14.477 -1.400 1.00 54.91 183 SER A CA 1
ATOM 1399 C C . SER A 1 183 ? 22.401 15.446 -1.783 1.00 54.91 183 SER A C 1
ATOM 1401 O O . SER A 1 183 ? 21.287 15.320 -1.282 1.00 54.91 183 SER A O 1
ATOM 1403 N N . GLU A 1 184 ? 22.667 16.391 -2.693 1.00 61.88 184 GLU A N 1
ATOM 1404 C CA . GLU A 1 184 ? 21.622 17.215 -3.336 1.00 61.88 184 GLU A CA 1
ATOM 1405 C C . GLU A 1 184 ? 20.875 16.456 -4.455 1.00 61.88 184 GLU A C 1
ATOM 1407 O O . GLU A 1 184 ? 19.841 16.922 -4.932 1.00 61.88 184 GLU A O 1
ATOM 1412 N N . LEU A 1 185 ? 21.394 15.295 -4.874 1.00 69.25 185 LEU A N 1
ATOM 1413 C CA . LEU A 1 185 ? 20.857 14.462 -5.953 1.00 69.25 185 LEU A CA 1
ATOM 1414 C C . LEU A 1 185 ? 19.864 13.417 -5.434 1.00 69.25 185 LEU A C 1
ATOM 1416 O O . LEU A 1 185 ? 20.071 12.847 -4.357 1.00 69.25 185 LEU A O 1
ATOM 1420 N N . SER A 1 186 ? 18.824 13.130 -6.228 1.00 76.25 186 SER A N 1
ATOM 1421 C CA . SER A 1 186 ? 17.849 12.072 -5.929 1.00 76.25 186 SER A CA 1
ATOM 1422 C C . SER A 1 186 ? 18.439 10.668 -6.108 1.00 76.25 186 SER A C 1
ATOM 1424 O O . SER A 1 186 ? 19.457 10.484 -6.780 1.00 76.25 186 SER A O 1
ATOM 1426 N N . ALA A 1 187 ? 17.767 9.649 -5.560 1.00 80.56 187 ALA A N 1
ATOM 1427 C CA . ALA A 1 187 ? 18.134 8.241 -5.756 1.00 80.56 187 ALA A CA 1
ATOM 1428 C C . ALA A 1 187 ? 18.237 7.856 -7.244 1.00 80.56 187 ALA A C 1
ATOM 1430 O O . ALA A 1 187 ? 19.134 7.108 -7.644 1.00 80.56 187 ALA A O 1
ATOM 1431 N N . TRP A 1 188 ? 17.329 8.395 -8.061 1.00 86.44 188 TRP A N 1
ATOM 1432 C CA . TRP A 1 188 ? 17.331 8.219 -9.508 1.00 86.44 188 TRP A CA 1
ATOM 1433 C C . TRP A 1 188 ? 18.533 8.896 -10.171 1.00 86.44 188 TRP A C 1
ATOM 1435 O O . TRP A 1 188 ? 19.191 8.275 -11.000 1.00 86.44 188 TRP A O 1
ATOM 1445 N N . ASP A 1 189 ? 18.842 10.141 -9.802 1.00 86.25 189 ASP A N 1
ATOM 1446 C CA . ASP A 1 189 ? 19.955 10.883 -10.406 1.00 86.25 189 ASP A CA 1
ATOM 1447 C C . ASP A 1 189 ? 21.299 10.209 -10.100 1.00 86.25 189 ASP A C 1
ATOM 1449 O O . ASP A 1 189 ? 22.102 10.005 -11.008 1.00 86.25 189 ASP A O 1
ATOM 1453 N N . LEU A 1 190 ? 21.492 9.748 -8.858 1.00 88.06 190 LEU A N 1
ATOM 1454 C CA . LEU A 1 190 ? 22.666 8.961 -8.461 1.00 88.06 190 LEU A CA 1
ATOM 1455 C C . LEU A 1 190 ? 22.800 7.667 -9.278 1.00 88.06 190 LEU A C 1
ATOM 1457 O O . LEU A 1 190 ? 23.905 7.281 -9.660 1.00 88.06 190 LEU A O 1
ATOM 1461 N N . LEU A 1 191 ? 21.682 6.989 -9.561 1.00 91.06 191 LEU A N 1
ATOM 1462 C CA . LEU A 1 191 ? 21.688 5.805 -10.419 1.00 91.06 191 LEU A CA 1
ATOM 1463 C C . LEU A 1 191 ? 22.080 6.167 -11.858 1.00 91.06 191 LEU A C 1
ATOM 1465 O O . LEU A 1 191 ? 22.916 5.485 -12.442 1.00 91.06 191 LEU A O 1
ATOM 1469 N N . VAL A 1 192 ? 21.502 7.227 -12.429 1.00 92.25 192 VAL A N 1
ATOM 1470 C CA . VAL A 1 192 ? 21.804 7.666 -13.802 1.00 92.25 192 VAL A CA 1
ATOM 1471 C C . VAL A 1 192 ? 23.275 8.059 -13.952 1.00 92.25 192 VAL A C 1
ATOM 1473 O O . VAL A 1 192 ? 23.897 7.665 -14.938 1.00 92.25 192 VAL A O 1
ATOM 1476 N N . GLU A 1 193 ? 23.856 8.766 -12.980 1.00 92.31 193 GLU A N 1
ATOM 1477 C CA . GLU A 1 193 ? 25.288 9.094 -12.979 1.00 92.31 193 GLU A CA 1
ATOM 1478 C C . GLU A 1 193 ? 26.155 7.827 -12.960 1.00 92.31 193 GLU A C 1
ATOM 1480 O O . GLU A 1 193 ? 27.023 7.658 -13.819 1.00 92.31 193 GLU A O 1
ATOM 1485 N N . ALA A 1 194 ? 25.862 6.880 -12.064 1.00 93.94 194 ALA A N 1
ATOM 1486 C CA . ALA A 1 194 ? 26.599 5.619 -11.977 1.00 93.94 194 ALA A CA 1
ATOM 1487 C C . ALA A 1 194 ? 26.458 4.743 -13.241 1.00 93.94 194 ALA A C 1
ATOM 1489 O O . ALA A 1 194 ? 27.376 3.998 -13.600 1.00 93.94 194 ALA A O 1
ATOM 1490 N N . LEU A 1 195 ? 25.320 4.813 -13.934 1.00 95.44 195 LEU A N 1
ATOM 1491 C CA . LEU A 1 195 ? 25.106 4.144 -15.220 1.00 95.44 195 LEU A CA 1
ATOM 1492 C C . LEU A 1 195 ? 25.902 4.814 -16.347 1.00 95.44 195 LEU A C 1
ATOM 1494 O O . LEU A 1 195 ? 26.498 4.120 -17.175 1.00 95.44 195 LEU A O 1
ATOM 1498 N N . ALA A 1 196 ? 25.981 6.146 -16.351 1.00 95.00 196 ALA A N 1
ATOM 1499 C CA . ALA A 1 196 ? 26.776 6.891 -17.322 1.00 95.00 196 ALA A CA 1
ATOM 1500 C C . ALA A 1 196 ? 28.277 6.567 -17.204 1.00 95.00 196 ALA A C 1
ATOM 1502 O O . ALA A 1 196 ? 28.943 6.392 -18.226 1.00 95.00 196 ALA A O 1
ATOM 1503 N N . GLU A 1 197 ? 28.795 6.384 -15.983 1.00 95.31 197 GLU A N 1
ATOM 1504 C CA . GLU A 1 197 ? 30.169 5.904 -15.737 1.00 95.31 197 GLU A CA 1
ATOM 1505 C C . GLU A 1 197 ? 30.443 4.527 -16.369 1.00 95.31 197 GLU A C 1
ATOM 1507 O O . GLU A 1 197 ? 31.571 4.227 -16.758 1.00 95.31 197 GLU A O 1
ATOM 1512 N N . ARG A 1 198 ? 29.398 3.710 -16.544 1.00 94.00 198 ARG A N 1
ATOM 1513 C CA . ARG A 1 198 ? 29.431 2.389 -17.200 1.00 94.00 198 ARG A CA 1
ATOM 1514 C C . ARG A 1 198 ? 29.107 2.459 -18.694 1.00 94.00 198 ARG A C 1
ATOM 1516 O O . ARG A 1 198 ? 28.781 1.447 -19.308 1.00 94.00 198 ARG A O 1
ATOM 1523 N N . SER A 1 199 ? 29.198 3.649 -19.292 1.00 93.25 199 SER A N 1
ATOM 1524 C CA . SER A 1 199 ? 28.875 3.926 -20.701 1.00 93.25 199 SER A CA 1
ATOM 1525 C C . SER A 1 199 ? 27.408 3.683 -21.090 1.00 93.25 199 SER A C 1
ATOM 1527 O O . SER A 1 199 ? 27.081 3.665 -22.276 1.00 93.25 199 SER A O 1
ATOM 1529 N N . ILE A 1 200 ? 26.499 3.563 -20.118 1.00 95.19 200 ILE A N 1
ATOM 1530 C CA . ILE A 1 200 ? 25.054 3.444 -20.349 1.00 95.19 200 ILE A CA 1
ATOM 1531 C C . ILE A 1 200 ? 24.470 4.859 -20.403 1.00 95.19 200 ILE A C 1
ATOM 1533 O O . ILE A 1 200 ? 24.006 5.404 -19.405 1.00 95.19 200 ILE A O 1
ATOM 1537 N N . THR A 1 201 ? 24.559 5.484 -21.578 1.00 93.38 201 THR A N 1
ATOM 1538 C CA . THR A 1 201 ? 24.230 6.910 -21.778 1.00 93.38 201 THR A CA 1
ATOM 1539 C C . THR A 1 201 ? 23.033 7.154 -22.696 1.00 93.38 201 THR A C 1
ATOM 1541 O O . THR A 1 201 ? 22.532 8.276 -22.764 1.00 93.38 201 THR A O 1
ATOM 1544 N N . GLU A 1 202 ? 22.544 6.127 -23.394 1.00 94.19 202 GLU A N 1
ATOM 1545 C CA . GLU A 1 202 ? 21.373 6.257 -24.259 1.00 94.19 202 GLU A CA 1
ATOM 1546 C C . GLU A 1 202 ? 20.089 6.282 -23.418 1.00 94.19 202 GLU A C 1
ATOM 1548 O O . GLU A 1 202 ? 19.777 5.318 -22.717 1.00 94.19 202 GLU A O 1
ATOM 1553 N N . ILE A 1 203 ? 19.336 7.385 -23.494 1.00 93.75 203 ILE A N 1
ATOM 1554 C CA . ILE A 1 203 ? 18.078 7.567 -22.760 1.00 93.75 203 ILE A CA 1
ATOM 1555 C C . ILE A 1 203 ? 16.917 7.729 -23.746 1.00 93.75 203 ILE A C 1
ATOM 1557 O O . ILE A 1 203 ? 16.909 8.631 -24.586 1.00 93.75 203 ILE A O 1
ATOM 1561 N N . PHE A 1 204 ? 15.905 6.878 -23.602 1.00 92.88 204 PHE A N 1
ATOM 1562 C CA . PHE A 1 204 ? 14.632 6.962 -24.309 1.00 92.88 204 PHE A CA 1
ATOM 1563 C C . PHE A 1 204 ? 13.539 7.503 -23.390 1.00 92.88 204 PHE A C 1
ATOM 1565 O O . PHE A 1 204 ? 13.440 7.094 -22.235 1.00 92.88 204 PHE A O 1
ATOM 1572 N N . TYR A 1 205 ? 12.674 8.368 -23.918 1.00 90.44 205 TYR A N 1
ATOM 1573 C CA . TYR A 1 205 ? 11.524 8.902 -23.190 1.00 90.44 205 TYR A CA 1
ATOM 1574 C C . TYR A 1 205 ? 10.225 8.359 -23.786 1.00 90.44 205 TYR A C 1
ATOM 1576 O O . TYR A 1 205 ? 9.940 8.572 -24.963 1.00 90.44 205 TYR A O 1
ATOM 1584 N N . LEU A 1 206 ? 9.420 7.670 -22.974 1.00 89.62 206 LEU A N 1
ATOM 1585 C CA . LEU A 1 206 ? 8.070 7.254 -23.361 1.00 89.62 206 LEU A CA 1
ATOM 1586 C C . LEU A 1 206 ? 7.073 8.328 -22.907 1.00 89.62 206 LEU A C 1
ATOM 1588 O O . LEU A 1 206 ? 6.618 8.341 -21.763 1.00 89.62 206 LEU A O 1
ATOM 1592 N N . GLU A 1 207 ? 6.764 9.267 -23.802 1.00 80.38 207 GLU A N 1
ATOM 1593 C CA . GLU A 1 207 ? 5.976 10.468 -23.477 1.00 80.38 207 GLU A CA 1
ATOM 1594 C C . GLU A 1 207 ? 4.453 10.265 -23.561 1.00 80.38 207 GLU A C 1
ATOM 1596 O O . GLU A 1 207 ? 3.662 11.061 -23.027 1.00 80.38 207 GLU A O 1
ATOM 1601 N N . ASN A 1 208 ? 4.015 9.225 -24.270 1.00 85.25 208 ASN A N 1
ATOM 1602 C CA . ASN A 1 208 ? 2.602 8.933 -24.465 1.00 85.25 208 ASN A CA 1
ATOM 1603 C C . ASN A 1 208 ? 1.980 8.306 -23.218 1.00 85.25 208 ASN A C 1
ATOM 1605 O O . ASN A 1 208 ? 2.630 7.604 -22.455 1.00 85.25 208 ASN A O 1
ATOM 1609 N N . ASN A 1 209 ? 0.686 8.560 -23.017 1.00 87.44 209 ASN A N 1
ATOM 1610 C CA . ASN A 1 209 ? -0.087 7.942 -21.949 1.00 87.44 209 ASN A CA 1
ATOM 1611 C C . ASN A 1 209 ? -1.299 7.228 -22.541 1.00 87.44 209 ASN A C 1
ATOM 1613 O O . ASN A 1 209 ? -2.177 7.859 -23.130 1.00 87.44 209 ASN A O 1
ATOM 1617 N N . TYR A 1 210 ? -1.361 5.918 -22.337 1.00 85.38 210 TYR A N 1
ATOM 1618 C CA . TYR A 1 210 ? -2.433 5.061 -22.851 1.00 85.38 210 TYR A CA 1
ATOM 1619 C C . TYR A 1 210 ? -3.472 4.718 -21.778 1.00 85.38 210 TYR A C 1
ATOM 1621 O O . TYR A 1 210 ? -4.413 3.959 -22.008 1.00 85.38 210 TYR A O 1
ATOM 1629 N N . ARG A 1 211 ? -3.293 5.263 -20.572 1.00 83.81 211 ARG A N 1
ATOM 1630 C CA . ARG A 1 211 ? -3.998 4.855 -19.359 1.00 83.81 211 ARG A CA 1
ATOM 1631 C C . ARG A 1 211 ? -5.119 5.810 -18.969 1.00 83.81 211 ARG A C 1
ATOM 1633 O O . ARG A 1 211 ? -6.145 5.343 -18.477 1.00 83.81 211 ARG A O 1
ATOM 1640 N N . ALA A 1 212 ? -4.944 7.110 -19.196 1.00 89.88 212 ALA A N 1
ATOM 1641 C CA . ALA A 1 212 ? -5.901 8.149 -18.831 1.00 89.88 212 ALA A CA 1
ATOM 1642 C C . ALA A 1 212 ? -7.114 8.209 -19.783 1.00 89.88 212 ALA A C 1
ATOM 1644 O O . ALA A 1 212 ? -7.028 8.610 -20.946 1.00 89.88 212 ALA A O 1
ATOM 1645 N N . GLN A 1 213 ? -8.296 7.876 -19.266 1.00 90.88 213 GLN A N 1
ATOM 1646 C CA . GLN A 1 213 ? -9.521 7.708 -20.055 1.00 90.88 213 GLN A CA 1
ATOM 1647 C C . GLN A 1 213 ? -10.472 8.912 -20.003 1.00 90.88 213 GLN A C 1
ATOM 1649 O O . GLN A 1 213 ? -11.254 9.114 -20.934 1.00 90.88 213 GLN A O 1
ATOM 1654 N N . ARG A 1 214 ? -10.438 9.727 -18.940 1.00 93.62 214 ARG A N 1
ATOM 1655 C CA . ARG A 1 214 ? -11.346 10.882 -18.754 1.00 93.62 214 ARG A CA 1
ATOM 1656 C C . ARG A 1 214 ? -10.582 12.170 -18.453 1.00 93.62 214 ARG A C 1
ATOM 1658 O O . ARG A 1 214 ? -9.380 12.137 -18.221 1.00 93.62 214 ARG A O 1
ATOM 1665 N N . LYS A 1 215 ? -11.308 13.300 -18.458 1.00 94.19 215 LYS A N 1
ATOM 1666 C CA . LYS A 1 215 ? -10.761 14.658 -18.298 1.00 94.19 215 LYS A CA 1
ATOM 1667 C C . LYS A 1 215 ? -9.805 14.767 -17.102 1.00 94.19 215 LYS A C 1
ATOM 1669 O O . LYS A 1 215 ? -8.642 15.057 -17.326 1.00 94.19 215 LYS A O 1
ATOM 1674 N N . SER A 1 216 ? -10.252 14.433 -15.888 1.00 94.75 216 SER A N 1
ATOM 1675 C CA . SER A 1 216 ? -9.431 14.557 -14.671 1.00 94.75 216 SER A CA 1
ATOM 1676 C C . SER A 1 216 ? -8.119 13.772 -14.751 1.00 94.75 216 SER A C 1
ATOM 1678 O O . SER A 1 216 ? -7.069 14.312 -14.440 1.00 94.75 216 SER A O 1
ATOM 1680 N N . ALA A 1 217 ? -8.148 12.523 -15.232 1.00 93.50 217 ALA A N 1
ATOM 1681 C CA . ALA A 1 217 ? -6.929 11.729 -15.399 1.00 93.50 217 ALA A CA 1
ATOM 1682 C C . ALA A 1 217 ? -6.007 12.300 -16.495 1.00 93.50 217 ALA A C 1
ATOM 1684 O O . ALA A 1 217 ? -4.789 12.277 -16.361 1.00 93.50 217 ALA A O 1
ATOM 1685 N N . ARG A 1 218 ? -6.570 12.848 -17.581 1.00 94.25 218 ARG A N 1
ATOM 1686 C CA . ARG A 1 218 ? -5.790 13.499 -18.649 1.00 94.25 218 ARG A CA 1
ATOM 1687 C C . ARG A 1 218 ? -5.163 14.814 -18.194 1.00 94.25 218 ARG A C 1
ATOM 1689 O O . ARG A 1 218 ? -4.076 15.139 -18.659 1.00 94.25 218 ARG A O 1
ATOM 1696 N N . ASP A 1 219 ? -5.828 15.552 -17.312 1.00 94.25 219 ASP A N 1
ATOM 1697 C CA . ASP A 1 219 ? -5.289 16.781 -16.729 1.00 94.25 219 ASP A CA 1
ATOM 1698 C C . ASP A 1 219 ? -4.075 16.463 -15.836 1.00 94.25 219 ASP A C 1
ATOM 1700 O O . ASP A 1 219 ? -3.048 17.126 -15.962 1.00 94.25 219 ASP A O 1
ATOM 1704 N N . VAL A 1 220 ? -4.114 15.361 -15.070 1.00 93.62 220 VAL A N 1
ATOM 1705 C CA . VAL A 1 220 ? -2.939 14.849 -14.333 1.00 93.62 220 VAL A CA 1
ATOM 1706 C C . VAL A 1 220 ? -1.779 14.515 -15.279 1.00 93.62 220 VAL A C 1
ATOM 1708 O O . VAL A 1 220 ? -0.658 14.948 -15.040 1.00 93.62 220 VAL A O 1
ATOM 1711 N N . VAL A 1 221 ? -2.036 13.811 -16.389 1.00 91.00 221 VAL A N 1
ATOM 1712 C CA . VAL A 1 221 ? -0.995 13.479 -17.388 1.00 91.00 221 VAL A CA 1
ATOM 1713 C C . VAL A 1 221 ? -0.382 14.733 -18.018 1.00 91.00 221 VAL A C 1
ATOM 1715 O O . VAL A 1 221 ? 0.819 14.780 -18.279 1.00 91.00 221 VAL A O 1
ATOM 1718 N N . ARG A 1 222 ? -1.191 15.765 -18.285 1.00 90.62 222 ARG A N 1
ATOM 1719 C CA . ARG A 1 222 ? -0.690 17.045 -18.808 1.00 90.62 222 ARG A CA 1
ATOM 1720 C C . ARG A 1 222 ? 0.219 17.733 -17.799 1.00 90.62 222 ARG A C 1
ATOM 1722 O O . ARG A 1 222 ? 1.293 18.178 -18.188 1.00 90.62 222 ARG A O 1
ATOM 1729 N N . ALA A 1 223 ? -0.190 17.780 -16.533 1.00 90.81 223 ALA A N 1
ATOM 1730 C CA . ALA A 1 223 ? 0.628 18.341 -15.468 1.00 90.81 223 ALA A CA 1
ATOM 1731 C C . ALA A 1 223 ? 1.944 17.569 -15.318 1.00 90.81 223 ALA A C 1
ATOM 1733 O O . ALA A 1 223 ? 3.000 18.184 -15.297 1.00 90.81 223 ALA A O 1
ATOM 1734 N N . GLU A 1 224 ? 1.909 16.234 -15.330 1.00 88.75 224 GLU A N 1
ATOM 1735 C CA . GLU A 1 224 ? 3.102 15.383 -15.250 1.00 88.75 224 GLU A CA 1
ATOM 1736 C C . GLU A 1 224 ? 4.165 15.749 -16.297 1.00 88.75 224 GLU A C 1
ATOM 1738 O O . GLU A 1 224 ? 5.346 15.849 -15.971 1.00 88.75 224 GLU A O 1
ATOM 1743 N N . ARG A 1 225 ? 3.756 16.027 -17.541 1.00 86.06 225 ARG A N 1
ATOM 1744 C CA . ARG A 1 225 ? 4.675 16.471 -18.604 1.00 86.06 225 ARG A CA 1
ATOM 1745 C C . ARG A 1 225 ? 5.344 17.808 -18.288 1.00 86.06 225 ARG A C 1
ATOM 1747 O O . ARG A 1 225 ? 6.515 17.969 -18.600 1.00 86.06 225 ARG A O 1
ATOM 1754 N N . LEU A 1 226 ? 4.617 18.739 -17.671 1.00 88.81 226 LEU A N 1
ATOM 1755 C CA . LEU A 1 226 ? 5.145 20.047 -17.267 1.00 88.81 226 LEU A CA 1
ATOM 1756 C C . LEU A 1 226 ? 6.046 19.953 -16.029 1.00 88.81 226 LEU A C 1
ATOM 1758 O O . LEU A 1 226 ? 6.942 20.772 -15.860 1.00 88.81 226 LEU A O 1
ATOM 1762 N N . LEU A 1 227 ? 5.820 18.955 -15.170 1.00 88.19 227 LEU A N 1
ATOM 1763 C CA . LEU A 1 227 ? 6.646 18.707 -13.987 1.00 88.19 227 LEU A CA 1
ATOM 1764 C C . LEU A 1 227 ? 8.031 18.153 -14.357 1.00 88.19 227 LEU A C 1
ATOM 1766 O O . LEU A 1 227 ? 8.991 18.369 -13.612 1.00 88.19 227 LEU A O 1
ATOM 1770 N N . ARG A 1 228 ? 8.162 17.469 -15.505 1.00 81.81 228 ARG A N 1
ATOM 1771 C CA . ARG A 1 228 ? 9.457 16.976 -16.005 1.00 81.81 228 ARG A CA 1
ATOM 1772 C C . ARG A 1 228 ? 10.376 18.167 -16.303 1.00 81.81 228 ARG A C 1
ATOM 1774 O O . ARG A 1 228 ? 10.073 19.001 -17.145 1.00 81.81 228 ARG A O 1
ATOM 1781 N N . GLY A 1 229 ? 11.501 18.242 -15.592 1.00 77.56 229 GLY A N 1
ATOM 1782 C CA . GLY A 1 229 ? 12.479 19.331 -15.724 1.00 77.56 229 GLY A CA 1
ATOM 1783 C C . GLY A 1 229 ? 12.137 20.620 -14.965 1.00 77.56 229 GLY A C 1
ATOM 1784 O O . GLY A 1 229 ? 12.944 21.545 -14.969 1.00 77.56 229 GLY A O 1
ATOM 1785 N N . ALA A 1 230 ? 10.988 20.688 -14.283 1.00 86.31 230 ALA A N 1
ATOM 1786 C CA . ALA A 1 230 ? 10.650 21.813 -13.415 1.00 86.31 230 ALA A CA 1
ATOM 1787 C C . ALA A 1 230 ? 11.406 21.736 -12.078 1.00 86.31 230 ALA A C 1
ATOM 1789 O O . ALA A 1 230 ? 11.607 20.643 -11.533 1.00 86.31 230 ALA A O 1
ATOM 1790 N N . ASP A 1 231 ? 11.770 22.901 -11.534 1.00 86.00 231 ASP A N 1
ATOM 1791 C CA . ASP A 1 231 ? 12.304 23.025 -10.176 1.00 86.00 231 ASP A CA 1
ATOM 1792 C C . ASP A 1 231 ? 11.220 22.792 -9.105 1.00 86.00 231 ASP A C 1
ATOM 1794 O O . ASP A 1 231 ? 10.021 22.762 -9.389 1.00 86.00 231 ASP A O 1
ATOM 1798 N N . SER A 1 232 ? 11.634 22.622 -7.848 1.00 83.56 232 SER A N 1
ATOM 1799 C CA . SER A 1 232 ? 10.722 22.279 -6.745 1.00 83.56 232 SER A CA 1
ATOM 1800 C C . SER A 1 232 ? 9.612 23.321 -6.515 1.00 83.56 232 SER A C 1
ATOM 1802 O O . SER A 1 232 ? 8.454 22.965 -6.268 1.00 83.56 232 SER A O 1
ATOM 1804 N N . ALA A 1 233 ? 9.924 24.614 -6.647 1.00 87.75 233 ALA A N 1
ATOM 1805 C CA . ALA A 1 233 ? 8.947 25.686 -6.459 1.00 87.75 233 ALA A CA 1
ATOM 1806 C C . ALA A 1 233 ? 7.884 25.672 -7.568 1.00 87.75 233 ALA A C 1
ATOM 1808 O O . ALA A 1 233 ? 6.684 25.742 -7.291 1.00 87.75 233 ALA A O 1
ATOM 1809 N N . THR A 1 234 ? 8.322 25.500 -8.813 1.00 92.56 234 THR A N 1
ATOM 1810 C CA . THR A 1 234 ? 7.462 25.396 -9.993 1.00 92.56 234 THR A CA 1
ATOM 1811 C C . THR A 1 234 ? 6.614 24.130 -9.943 1.00 92.56 234 THR A C 1
ATOM 1813 O O . THR A 1 234 ? 5.414 24.199 -10.204 1.00 92.56 234 THR A O 1
ATOM 1816 N N . ARG A 1 235 ? 7.185 22.988 -9.524 1.00 92.00 235 ARG A N 1
ATOM 1817 C CA . ARG A 1 235 ? 6.424 21.744 -9.311 1.00 92.00 235 ARG A CA 1
ATOM 1818 C C . ARG A 1 235 ? 5.287 21.943 -8.317 1.00 92.00 235 ARG A C 1
ATOM 1820 O O . ARG A 1 235 ? 4.157 21.547 -8.592 1.00 92.00 235 ARG A O 1
ATOM 1827 N N . THR A 1 236 ? 5.579 22.605 -7.201 1.00 93.75 236 THR A N 1
ATOM 1828 C CA . THR A 1 236 ? 4.584 22.892 -6.162 1.00 93.75 236 THR A CA 1
ATOM 1829 C C . THR A 1 236 ? 3.457 23.770 -6.710 1.00 93.75 236 THR A C 1
ATOM 1831 O O . THR A 1 236 ? 2.289 23.462 -6.496 1.00 93.75 236 THR A O 1
ATOM 1834 N N . ALA A 1 237 ? 3.787 24.831 -7.456 1.00 94.88 237 ALA A N 1
ATOM 1835 C CA . ALA A 1 237 ? 2.793 25.726 -8.049 1.00 94.88 237 ALA A CA 1
ATOM 1836 C C . ALA A 1 237 ? 1.898 25.017 -9.083 1.00 94.88 237 ALA A C 1
ATOM 1838 O O . ALA A 1 237 ? 0.678 25.154 -9.028 1.00 94.88 237 ALA A O 1
ATOM 1839 N N . LEU A 1 238 ? 2.488 24.212 -9.975 1.00 95.62 238 LEU A N 1
ATOM 1840 C CA . LEU A 1 238 ? 1.754 23.438 -10.983 1.00 95.62 238 LEU A CA 1
ATOM 1841 C C . LEU A 1 238 ? 0.811 22.405 -10.349 1.00 95.62 238 LEU A C 1
ATOM 1843 O O . LEU A 1 238 ? -0.311 22.216 -10.818 1.00 95.62 238 LEU A O 1
ATOM 1847 N N . LEU A 1 239 ? 1.248 21.732 -9.281 1.00 95.94 239 LEU A N 1
ATOM 1848 C CA . LEU A 1 239 ? 0.403 20.780 -8.559 1.00 95.94 239 LEU A CA 1
ATOM 1849 C C . LEU A 1 239 ? -0.716 21.474 -7.773 1.00 95.94 239 LEU A C 1
ATOM 1851 O O . LEU A 1 239 ? -1.817 20.936 -7.704 1.00 95.94 239 LEU A O 1
ATOM 1855 N N . ASP A 1 240 ? -0.465 22.653 -7.204 1.00 96.06 240 ASP A N 1
ATOM 1856 C CA . ASP A 1 240 ? -1.481 23.453 -6.505 1.00 96.06 240 ASP A CA 1
ATOM 1857 C C . ASP A 1 240 ? -2.579 23.945 -7.469 1.00 96.06 240 ASP A C 1
ATOM 1859 O O . ASP A 1 240 ? -3.771 23.859 -7.155 1.00 96.06 240 ASP A O 1
ATOM 1863 N N . GLU A 1 241 ? -2.192 24.373 -8.676 1.00 96.69 241 GLU A N 1
ATOM 1864 C CA . GLU A 1 241 ? -3.119 24.706 -9.767 1.00 96.69 241 GLU A CA 1
ATOM 1865 C C . GLU A 1 241 ? -3.938 23.479 -10.191 1.00 96.69 241 GLU A C 1
ATOM 1867 O O . GLU A 1 241 ? -5.169 23.522 -10.177 1.00 96.69 241 GLU A O 1
ATOM 1872 N N . LEU A 1 242 ? -3.276 22.346 -10.462 1.00 96.81 242 LEU A N 1
ATOM 1873 C CA . LEU A 1 242 ? -3.952 21.096 -10.821 1.00 96.81 242 LEU A CA 1
ATOM 1874 C C . LEU A 1 242 ? -4.956 20.656 -9.750 1.00 96.81 242 LEU A C 1
ATOM 1876 O O . LEU A 1 242 ? -6.080 20.287 -10.081 1.00 96.81 242 LEU A O 1
ATOM 1880 N N . VAL A 1 243 ? -4.561 20.666 -8.473 1.00 96.56 243 VAL A N 1
ATOM 1881 C CA . VAL A 1 243 ? -5.444 20.282 -7.362 1.00 96.56 243 VAL A CA 1
ATOM 1882 C C . VAL A 1 243 ? -6.675 21.181 -7.326 1.00 96.56 243 VAL A C 1
ATOM 1884 O O . VAL A 1 243 ? -7.772 20.655 -7.167 1.00 96.56 243 VAL A O 1
ATOM 1887 N N . SER A 1 244 ? -6.507 22.489 -7.536 1.00 95.88 244 SER A N 1
ATOM 1888 C CA . SER A 1 244 ? -7.608 23.462 -7.550 1.00 95.88 244 SER A CA 1
ATOM 1889 C C . SER A 1 244 ? -8.596 23.242 -8.704 1.00 95.88 244 SER A C 1
ATOM 1891 O O . SER A 1 244 ? -9.794 23.474 -8.542 1.00 95.88 244 SER A O 1
ATOM 1893 N N . ASP A 1 245 ? -8.110 22.770 -9.855 1.00 96.19 245 ASP A N 1
ATOM 1894 C CA . ASP A 1 245 ? -8.921 22.485 -11.047 1.00 96.19 245 ASP A CA 1
ATOM 1895 C C . ASP A 1 245 ? -9.665 21.138 -10.985 1.00 96.19 245 ASP A C 1
ATOM 1897 O O . ASP A 1 245 ? -10.628 20.900 -11.734 1.00 96.19 245 ASP A O 1
ATOM 1901 N N . LEU A 1 246 ? -9.222 20.224 -10.117 1.00 97.00 246 LEU A N 1
ATOM 1902 C CA . LEU A 1 246 ? -9.864 18.928 -9.919 1.00 97.00 246 LEU A CA 1
ATOM 1903 C C . LEU A 1 246 ? -11.187 19.063 -9.152 1.00 97.00 246 LEU A C 1
ATOM 1905 O O . LEU A 1 246 ? -11.495 20.053 -8.497 1.00 97.00 246 LEU A O 1
ATOM 1909 N N . THR A 1 247 ? -12.033 18.034 -9.248 1.00 96.88 247 THR A N 1
ATOM 1910 C CA . THR A 1 247 ? -13.313 18.038 -8.528 1.00 96.88 247 THR A CA 1
ATOM 1911 C C . THR A 1 247 ? -13.082 17.818 -7.038 1.00 96.88 247 THR A C 1
ATOM 1913 O O . THR A 1 247 ? -12.632 16.746 -6.636 1.00 96.88 247 THR A O 1
ATOM 1916 N N . HIS A 1 248 ? -13.460 18.808 -6.237 1.00 96.19 248 HIS A N 1
ATOM 1917 C CA . HIS A 1 248 ? -13.496 18.736 -4.782 1.00 96.19 248 HIS A CA 1
ATOM 1918 C C . HIS A 1 248 ? -14.824 18.172 -4.289 1.00 96.19 248 HIS A C 1
ATOM 1920 O O . HIS A 1 248 ? -15.880 18.509 -4.831 1.00 96.19 248 HIS A O 1
ATOM 1926 N N . MET A 1 249 ? -14.777 17.332 -3.260 1.00 95.06 249 MET A N 1
ATOM 1927 C CA . MET A 1 249 ? -15.978 16.824 -2.611 1.00 95.06 249 MET A CA 1
ATOM 1928 C C . MET A 1 249 ? -15.745 16.406 -1.164 1.00 95.06 249 MET A C 1
ATOM 1930 O O . MET A 1 249 ? -14.621 16.124 -0.742 1.00 95.06 249 MET A O 1
ATOM 1934 N N . ASP A 1 250 ? -16.838 16.357 -0.416 1.00 93.06 250 ASP A N 1
ATOM 1935 C CA . ASP A 1 250 ? -16.862 15.861 0.954 1.00 93.06 250 ASP A CA 1
ATOM 1936 C C . ASP A 1 250 ? -17.087 14.337 1.014 1.00 93.06 250 ASP A C 1
ATOM 1938 O O . ASP A 1 250 ? -17.579 13.731 0.062 1.00 93.06 250 ASP A O 1
ATOM 1942 N N . LEU A 1 251 ? -16.762 13.691 2.142 1.00 91.75 251 LEU A N 1
ATOM 1943 C CA . LEU A 1 251 ? -16.985 12.248 2.336 1.00 91.75 251 LEU A CA 1
ATOM 1944 C C . LEU A 1 251 ? -18.460 11.864 2.144 1.00 91.75 251 LEU A C 1
ATOM 1946 O O . LEU A 1 251 ? -18.747 10.855 1.503 1.00 91.75 251 LEU A O 1
ATOM 1950 N N . ASP A 1 252 ? -19.3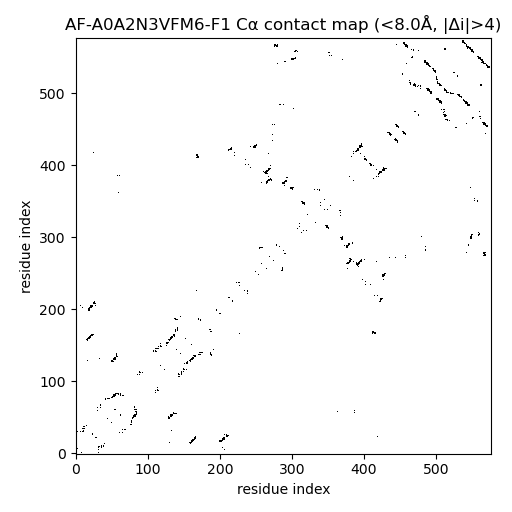85 12.691 2.636 1.00 90.94 252 ASP A N 1
ATOM 1951 C CA . ASP A 1 252 ? -20.828 12.455 2.505 1.00 90.94 252 ASP A CA 1
ATOM 1952 C C . ASP A 1 252 ? -21.293 12.527 1.040 1.00 90.94 252 ASP A C 1
ATOM 1954 O O . ASP A 1 252 ? -22.229 11.835 0.641 1.00 90.94 252 ASP A O 1
ATOM 1958 N N . GLU A 1 253 ? -20.605 13.314 0.207 1.00 94.31 253 GLU A N 1
ATOM 1959 C CA . GLU A 1 253 ? -20.832 13.354 -1.238 1.00 94.31 253 GLU A CA 1
ATOM 1960 C C . GLU A 1 253 ? -20.138 12.190 -1.958 1.00 94.31 253 GLU A C 1
ATOM 1962 O O . GLU A 1 253 ? -20.630 11.715 -2.988 1.00 94.31 253 GLU A O 1
ATOM 1967 N N . LEU A 1 254 ? -18.985 11.733 -1.448 1.00 93.69 254 LEU A N 1
ATOM 1968 C CA . LEU A 1 254 ? -18.207 10.639 -2.029 1.00 93.69 254 LEU A CA 1
ATOM 1969 C C . LEU A 1 254 ? -18.994 9.337 -1.965 1.00 93.69 254 LEU A C 1
ATOM 1971 O O . LEU A 1 254 ? -19.070 8.643 -2.972 1.00 93.69 254 LEU A O 1
ATOM 1975 N N . VAL A 1 255 ? -19.600 9.024 -0.819 1.00 92.81 255 VAL A N 1
ATOM 1976 C CA . VAL A 1 255 ? -20.308 7.758 -0.563 1.00 92.81 255 VAL A CA 1
ATOM 1977 C C . VAL A 1 255 ? -21.307 7.382 -1.671 1.00 92.81 255 VAL A C 1
ATOM 1979 O O . VAL A 1 255 ? -21.119 6.336 -2.300 1.00 92.81 255 VAL A O 1
ATOM 1982 N N . PRO A 1 256 ? -22.326 8.203 -1.999 1.00 93.12 256 PRO A N 1
ATOM 1983 C CA . PRO A 1 256 ? -23.285 7.850 -3.045 1.00 93.12 256 PRO A CA 1
ATOM 1984 C C . PRO A 1 256 ? -22.660 7.828 -4.447 1.00 93.12 256 PRO A C 1
ATOM 1986 O O . PRO A 1 256 ? -23.102 7.061 -5.302 1.00 93.12 256 PRO A O 1
ATOM 1989 N N . ARG A 1 257 ? -21.623 8.638 -4.713 1.00 93.44 257 ARG A N 1
ATOM 1990 C CA . ARG A 1 257 ? -20.952 8.656 -6.023 1.00 93.44 257 ARG A CA 1
ATOM 1991 C C . ARG A 1 257 ? -20.062 7.438 -6.231 1.00 93.44 257 ARG A C 1
ATOM 1993 O O . ARG A 1 257 ? -20.132 6.839 -7.299 1.00 93.44 257 ARG A O 1
ATOM 2000 N N . ALA A 1 258 ? -19.261 7.076 -5.234 1.00 91.44 258 ALA A N 1
ATOM 2001 C CA . ALA A 1 258 ? -18.355 5.937 -5.272 1.00 91.44 258 ALA A CA 1
ATOM 2002 C C . ALA A 1 258 ? -19.127 4.624 -5.456 1.00 91.44 258 ALA A C 1
ATOM 2004 O O . ALA A 1 258 ? -18.739 3.825 -6.300 1.00 91.44 258 ALA A O 1
ATOM 2005 N N . ASN A 1 259 ? -20.279 4.468 -4.791 1.00 88.31 259 ASN A N 1
ATOM 2006 C CA . ASN A 1 259 ? -21.191 3.336 -5.008 1.00 88.31 259 ASN A CA 1
ATOM 2007 C C . ASN A 1 259 ? -21.722 3.236 -6.453 1.00 88.31 259 ASN A C 1
ATOM 2009 O O . ASN A 1 259 ? -22.036 2.148 -6.925 1.00 88.31 259 ASN A O 1
ATOM 2013 N N . ALA A 1 260 ? -21.839 4.360 -7.166 1.00 90.88 260 ALA A N 1
ATOM 2014 C CA . ALA A 1 260 ? -22.322 4.397 -8.548 1.00 90.88 260 ALA A CA 1
ATOM 2015 C C . ALA A 1 260 ? -21.194 4.346 -9.594 1.00 90.88 260 ALA A C 1
ATOM 2017 O O . ALA A 1 260 ? -21.457 4.246 -10.799 1.00 90.88 260 ALA A O 1
ATOM 2018 N N . TRP A 1 261 ? -19.933 4.478 -9.180 1.00 92.12 261 TRP A N 1
ATOM 2019 C CA . TRP A 1 261 ? -18.808 4.421 -10.099 1.00 92.12 261 TRP A CA 1
ATOM 2020 C C . TRP A 1 261 ? -18.558 2.987 -10.550 1.00 92.12 261 TRP A C 1
ATOM 2022 O O . TRP A 1 261 ? -18.589 2.048 -9.770 1.00 92.12 261 TRP A O 1
ATOM 2032 N N . LYS A 1 262 ? -18.286 2.828 -11.846 1.00 90.44 262 LYS A N 1
ATOM 2033 C CA . LYS A 1 262 ? -17.829 1.556 -12.399 1.00 90.44 262 LYS A CA 1
ATOM 2034 C C . LYS A 1 262 ? -16.324 1.417 -12.208 1.00 90.44 262 LYS A C 1
ATOM 2036 O O . LYS A 1 262 ? -15.604 2.417 -12.322 1.00 90.44 262 LYS A O 1
ATOM 2041 N N . GLY A 1 263 ? -15.885 0.176 -12.038 1.00 90.12 263 GLY A N 1
ATOM 2042 C CA . GLY A 1 263 ? -14.475 -0.162 -11.922 1.00 90.12 263 GLY A CA 1
ATOM 2043 C C . GLY A 1 263 ? -13.924 0.026 -10.513 1.00 90.12 263 GLY A C 1
ATOM 2044 O O . GLY A 1 263 ? -14.635 0.438 -9.593 1.00 90.12 263 GLY A O 1
ATOM 2045 N N . SER A 1 264 ? -12.641 -0.275 -10.346 1.00 91.94 264 SER A N 1
ATOM 2046 C CA . SER A 1 264 ? -11.998 -0.245 -9.033 1.00 91.94 264 SER A CA 1
ATOM 2047 C C . SER A 1 264 ? -11.869 1.189 -8.508 1.00 91.94 264 SER A C 1
ATOM 2049 O O . SER A 1 264 ? -11.572 2.129 -9.252 1.00 91.94 264 SER A O 1
ATOM 2051 N N . THR A 1 265 ? -12.110 1.378 -7.211 1.00 94.50 265 THR A N 1
ATOM 2052 C CA . THR A 1 265 ? -12.074 2.702 -6.576 1.00 94.50 265 THR A CA 1
ATOM 2053 C C . THR A 1 265 ? -11.176 2.684 -5.348 1.00 94.50 265 THR A C 1
ATOM 2055 O O . THR A 1 265 ? -11.275 1.774 -4.526 1.00 94.50 265 THR A O 1
ATOM 2058 N N . ALA A 1 266 ? -10.331 3.706 -5.200 1.00 95.06 266 ALA A N 1
ATOM 2059 C CA . ALA A 1 266 ? -9.479 3.879 -4.030 1.00 95.06 266 ALA A CA 1
ATOM 2060 C C . ALA A 1 266 ? -9.610 5.264 -3.390 1.00 95.06 266 ALA A C 1
ATOM 2062 O O . ALA A 1 266 ? -9.780 6.274 -4.071 1.00 95.06 266 ALA A O 1
ATOM 2063 N N . VAL A 1 267 ? -9.476 5.299 -2.069 1.00 96.12 267 VAL A N 1
ATOM 2064 C CA . VAL A 1 267 ? -9.307 6.497 -1.250 1.00 96.12 267 VAL A CA 1
ATOM 2065 C C . VAL A 1 267 ? -7.885 6.475 -0.701 1.00 96.12 267 VAL A C 1
ATOM 2067 O O . VAL A 1 267 ? -7.523 5.592 0.080 1.00 96.12 267 VAL A O 1
ATOM 2070 N N . LEU A 1 268 ? -7.072 7.431 -1.139 1.00 95.94 268 LEU A N 1
ATOM 2071 C CA . LEU A 1 268 ? -5.643 7.488 -0.857 1.00 95.94 268 LEU A CA 1
ATOM 2072 C C . LEU A 1 268 ? -5.335 8.621 0.115 1.00 95.94 268 LEU A C 1
ATOM 2074 O O . LEU A 1 268 ? -5.777 9.752 -0.083 1.00 95.94 268 LEU A O 1
ATOM 2078 N N . ALA A 1 269 ? -4.551 8.318 1.145 1.00 94.94 269 ALA A N 1
ATOM 2079 C CA . ALA A 1 269 ? -4.122 9.286 2.148 1.00 94.94 269 ALA A CA 1
ATOM 2080 C C . ALA A 1 269 ? -2.605 9.259 2.361 1.00 94.94 269 ALA A C 1
ATOM 2082 O O . ALA A 1 269 ? -1.927 8.284 2.027 1.00 94.94 269 ALA A O 1
ATOM 2083 N N . ARG A 1 270 ? -2.049 10.324 2.938 1.00 91.75 270 ARG A N 1
ATOM 2084 C CA . ARG A 1 270 ? -0.606 10.446 3.167 1.00 91.75 270 ARG A CA 1
ATOM 2085 C C . ARG A 1 270 ? -0.138 9.499 4.270 1.00 91.75 270 ARG A C 1
ATOM 2087 O O . ARG A 1 270 ? 0.898 8.853 4.126 1.00 91.75 270 ARG A O 1
ATOM 2094 N N . THR A 1 271 ? -0.893 9.388 5.365 1.00 89.94 271 THR A N 1
ATOM 2095 C CA . THR A 1 271 ? -0.454 8.672 6.578 1.00 89.94 271 THR A CA 1
ATOM 2096 C C . THR A 1 271 ? -1.378 7.522 6.987 1.00 89.94 271 THR A C 1
ATOM 2098 O O . THR A 1 271 ? -2.580 7.543 6.732 1.00 89.94 271 THR A O 1
ATOM 2101 N N . ASN A 1 272 ? -0.842 6.531 7.715 1.00 89.38 272 ASN A N 1
ATOM 2102 C CA . ASN A 1 272 ? -1.661 5.454 8.298 1.00 89.38 272 ASN A CA 1
ATOM 2103 C C . ASN A 1 272 ? -2.750 5.997 9.245 1.00 89.38 272 ASN A C 1
ATOM 2105 O O . ASN A 1 272 ? -3.835 5.433 9.316 1.00 89.38 272 ASN A O 1
ATOM 2109 N N . ALA A 1 273 ? -2.485 7.100 9.955 1.00 91.75 273 ALA A N 1
ATOM 2110 C CA . ALA A 1 273 ? -3.465 7.722 10.842 1.00 91.75 273 ALA A CA 1
ATOM 2111 C C . ALA A 1 273 ? -4.691 8.242 10.072 1.00 91.75 273 ALA A C 1
ATOM 2113 O O . ALA A 1 273 ? -5.826 8.036 10.502 1.00 91.75 273 ALA A O 1
ATOM 2114 N N . GLU A 1 274 ? -4.467 8.864 8.912 1.00 93.62 274 GLU A N 1
ATOM 2115 C CA . GLU A 1 274 ? -5.539 9.296 8.012 1.00 93.62 274 GLU A CA 1
ATOM 2116 C C . GLU A 1 274 ? -6.303 8.103 7.438 1.00 93.62 274 GLU A C 1
ATOM 2118 O O . GLU A 1 274 ? -7.527 8.144 7.407 1.00 93.62 274 GLU A O 1
ATOM 2123 N N . VAL A 1 275 ? -5.615 7.020 7.055 1.00 93.25 275 VAL A N 1
ATOM 2124 C CA . VAL A 1 275 ? -6.256 5.780 6.578 1.00 93.25 275 VAL A CA 1
ATOM 2125 C C . VAL A 1 275 ? -7.180 5.185 7.635 1.00 93.25 275 VAL A C 1
ATOM 2127 O O . VAL A 1 275 ? -8.330 4.890 7.329 1.00 93.25 275 VAL A O 1
ATOM 2130 N N . ILE A 1 276 ? -6.714 5.054 8.882 1.00 92.69 276 ILE A N 1
ATOM 2131 C CA . ILE A 1 276 ? -7.522 4.541 10.001 1.00 92.69 276 ILE A CA 1
ATOM 2132 C C . ILE A 1 276 ? -8.762 5.418 10.211 1.00 92.69 276 ILE A C 1
ATOM 2134 O O . ILE A 1 276 ? -9.862 4.909 10.428 1.00 92.69 276 ILE A O 1
ATOM 2138 N N . TRP A 1 277 ? -8.596 6.741 10.135 1.00 93.44 277 TRP A N 1
ATOM 2139 C CA . TRP A 1 277 ? -9.695 7.688 10.296 1.00 93.44 277 TRP A CA 1
ATOM 2140 C C . TRP A 1 277 ? -10.702 7.631 9.136 1.00 93.44 277 TRP A C 1
ATOM 2142 O O . TRP A 1 277 ? -11.906 7.553 9.382 1.00 93.44 277 TRP A O 1
ATOM 2152 N N . LEU A 1 278 ? -10.225 7.625 7.888 1.00 93.69 278 LEU A N 1
ATOM 2153 C CA . LEU A 1 278 ? -11.054 7.509 6.685 1.00 93.69 278 LEU A CA 1
ATOM 2154 C C . LEU A 1 278 ? -11.809 6.183 6.667 1.00 93.69 278 LEU A C 1
ATOM 2156 O O . LEU A 1 278 ? -13.002 6.172 6.380 1.00 93.69 278 LEU A O 1
ATOM 2160 N N . PHE A 1 279 ? -11.139 5.085 7.023 1.00 91.88 279 PHE A N 1
ATOM 2161 C CA . PHE A 1 279 ? -11.758 3.770 7.113 1.00 91.88 279 PHE A CA 1
ATOM 2162 C C . PHE A 1 279 ? -12.888 3.748 8.149 1.00 91.88 279 PHE A C 1
ATOM 2164 O O . PHE A 1 279 ? -13.989 3.309 7.827 1.00 91.88 279 PHE A O 1
ATOM 2171 N N . ASP A 1 280 ? -12.663 4.274 9.361 1.00 89.44 280 ASP A N 1
ATOM 2172 C CA . ASP A 1 280 ? -13.713 4.340 10.389 1.00 89.44 280 ASP A CA 1
ATOM 2173 C C . ASP A 1 280 ? -14.898 5.214 9.948 1.00 89.44 280 ASP A C 1
ATOM 2175 O O . ASP A 1 280 ? -16.049 4.875 10.217 1.00 89.44 280 ASP A O 1
ATOM 2179 N N . LYS A 1 281 ? -14.644 6.319 9.235 1.00 91.12 281 LYS A N 1
ATOM 2180 C CA . LYS A 1 281 ? -15.709 7.187 8.717 1.00 91.12 281 LYS A CA 1
ATOM 2181 C C . LYS A 1 281 ? -16.511 6.525 7.609 1.00 91.12 281 LYS A C 1
ATOM 2183 O O . LYS A 1 281 ? -17.732 6.476 7.710 1.00 91.12 281 LYS A O 1
ATOM 2188 N N . LEU A 1 282 ? -15.838 6.007 6.587 1.00 91.19 282 LEU A N 1
ATOM 2189 C CA . LEU A 1 282 ? -16.484 5.392 5.433 1.00 91.19 282 LEU A CA 1
ATOM 2190 C C . LEU A 1 282 ? -17.184 4.085 5.807 1.00 91.19 282 LEU A C 1
ATOM 2192 O O . LEU A 1 282 ? -18.325 3.877 5.410 1.00 91.19 282 LEU A O 1
ATOM 2196 N N . GLY A 1 283 ? -16.567 3.245 6.638 1.00 87.38 283 GLY A N 1
ATOM 2197 C CA . GLY A 1 283 ? -17.158 1.972 7.049 1.00 87.38 283 GLY A CA 1
ATOM 2198 C C . GLY A 1 283 ? -18.359 2.109 7.995 1.00 87.38 283 GLY A C 1
ATOM 2199 O O . GLY A 1 283 ? -19.047 1.126 8.245 1.00 87.38 283 GLY A O 1
ATOM 2200 N N . ARG A 1 284 ? -18.650 3.311 8.516 1.00 88.19 284 ARG A N 1
ATOM 2201 C CA . ARG A 1 284 ? -19.910 3.621 9.224 1.00 88.19 284 ARG A CA 1
ATOM 2202 C C . ARG A 1 284 ? -21.038 4.049 8.281 1.00 88.19 284 ARG A C 1
ATOM 2204 O O . ARG A 1 284 ? -22.132 4.355 8.751 1.00 88.19 284 ARG A O 1
ATOM 2211 N N . THR A 1 285 ? -20.772 4.096 6.981 1.00 89.62 285 THR A N 1
ATOM 2212 C CA . THR A 1 285 ? -21.755 4.379 5.932 1.00 89.62 285 THR A CA 1
ATOM 2213 C C . THR A 1 285 ? -22.129 3.091 5.198 1.00 89.62 285 THR A C 1
ATOM 2215 O O . THR A 1 285 ? -21.620 2.016 5.509 1.00 89.62 285 THR A O 1
ATOM 2218 N N . GLU A 1 286 ? -23.011 3.187 4.206 1.00 84.50 286 GLU A N 1
ATOM 2219 C CA . GLU A 1 286 ? -23.365 2.053 3.344 1.00 84.50 286 GLU A CA 1
ATOM 2220 C C . GLU A 1 286 ? -22.297 1.740 2.279 1.00 84.50 286 GLU A C 1
ATOM 2222 O O . GLU A 1 286 ? -22.492 0.827 1.483 1.00 84.50 286 GLU A O 1
ATOM 2227 N N . LEU A 1 287 ? -21.183 2.485 2.228 1.00 87.44 287 LEU A N 1
ATOM 2228 C CA . LEU A 1 287 ? -20.093 2.244 1.281 1.00 87.44 287 LEU A CA 1
ATOM 2229 C C . LEU A 1 287 ? -19.267 1.016 1.706 1.00 87.44 287 LEU A C 1
ATOM 2231 O O . LEU A 1 287 ? -18.628 1.052 2.764 1.00 87.44 287 LEU A O 1
ATOM 2235 N N . PRO A 1 288 ? -19.202 -0.056 0.895 1.00 86.19 288 PRO A N 1
ATOM 2236 C CA . PRO A 1 288 ? -18.318 -1.179 1.171 1.00 86.19 288 PRO A CA 1
ATOM 2237 C C . PRO A 1 288 ? -16.857 -0.736 1.047 1.00 86.19 288 PRO A C 1
ATOM 2239 O O . PRO A 1 288 ? -16.403 -0.340 -0.030 1.00 86.19 288 PRO A O 1
ATOM 2242 N N . CYS A 1 289 ? -16.106 -0.805 2.145 1.00 87.56 289 CYS A N 1
ATOM 2243 C CA . CYS A 1 289 ? -14.704 -0.397 2.185 1.00 87.56 289 CYS A CA 1
ATOM 2244 C C . CYS A 1 289 ? -13.808 -1.509 2.714 1.00 87.56 289 CYS A C 1
ATOM 2246 O O . CYS A 1 289 ? -14.169 -2.230 3.643 1.00 87.56 289 CYS A O 1
ATOM 2248 N N . THR A 1 290 ? -12.605 -1.600 2.156 1.00 86.94 290 THR A N 1
ATOM 2249 C CA . THR A 1 290 ? -11.550 -2.493 2.641 1.00 86.94 290 THR A CA 1
ATOM 2250 C C . THR A 1 290 ? -10.256 -1.720 2.818 1.00 86.94 290 THR A C 1
ATOM 2252 O O . THR A 1 290 ? -9.972 -0.766 2.092 1.00 86.94 290 THR A O 1
ATOM 2255 N N . TRP A 1 291 ? -9.478 -2.101 3.823 1.00 86.19 291 TRP A N 1
ATOM 2256 C CA . TRP A 1 291 ? -8.177 -1.501 4.070 1.00 86.19 291 TRP A CA 1
ATOM 2257 C C . TRP A 1 291 ? -7.106 -2.260 3.301 1.00 86.19 291 TRP A C 1
ATOM 2259 O O . TRP A 1 291 ? -6.901 -3.454 3.513 1.00 86.19 291 TRP A O 1
ATOM 2269 N N . LEU A 1 292 ? -6.362 -1.558 2.453 1.00 79.56 292 LEU A N 1
ATOM 2270 C CA . LEU A 1 292 ? -5.170 -2.134 1.845 1.00 79.56 292 LEU A CA 1
ATOM 2271 C C . LEU A 1 292 ? -4.000 -2.013 2.839 1.00 79.56 292 LEU A C 1
ATOM 2273 O O . LEU A 1 292 ? -3.354 -0.970 2.925 1.00 79.56 292 LEU A O 1
ATOM 2277 N N . SER A 1 293 ? -3.767 -3.074 3.616 1.00 65.56 293 SER A N 1
ATOM 2278 C CA . SER A 1 293 ? -2.825 -3.097 4.747 1.00 65.56 293 SER A CA 1
ATOM 2279 C C . SER A 1 293 ? -1.349 -2.820 4.362 1.00 65.56 293 SER A C 1
ATOM 2281 O O . SER A 1 293 ? -0.859 -3.365 3.364 1.00 65.56 293 SER A O 1
ATOM 2283 N N . PRO A 1 294 ? -0.586 -2.072 5.197 1.00 58.88 294 PRO A N 1
ATOM 2284 C CA . PRO A 1 294 ? 0.871 -1.971 5.125 1.00 58.88 294 PRO A CA 1
ATOM 2285 C C . PRO A 1 294 ? 1.556 -3.329 5.309 1.00 58.88 294 PRO A C 1
ATOM 2287 O O . PRO A 1 294 ? 1.250 -4.048 6.255 1.00 58.88 294 PRO A O 1
ATOM 2290 N N . GLY A 1 295 ? 2.580 -3.613 4.502 1.00 53.88 295 GLY A N 1
ATOM 2291 C CA . GLY A 1 295 ? 3.679 -4.500 4.907 1.00 53.88 295 GLY A CA 1
ATOM 2292 C C . GLY A 1 295 ? 3.478 -6.021 4.791 1.00 53.88 295 GLY A C 1
ATOM 2293 O O . GLY A 1 295 ? 2.414 -6.538 4.469 1.00 53.88 295 GLY A O 1
ATOM 2294 N N . ARG A 1 296 ? 4.601 -6.727 5.004 1.00 44.34 296 ARG A N 1
ATOM 2295 C CA . ARG A 1 296 ? 4.926 -8.100 4.558 1.00 44.34 296 ARG A CA 1
ATOM 2296 C C . ARG A 1 296 ? 4.249 -9.255 5.325 1.00 44.34 296 ARG A C 1
ATOM 2298 O O . ARG A 1 296 ? 4.247 -10.367 4.809 1.00 44.34 296 ARG A O 1
ATOM 2305 N N . LYS A 1 297 ? 3.665 -9.033 6.512 1.00 50.66 297 LYS A N 1
ATOM 2306 C CA . LYS A 1 297 ? 2.894 -10.063 7.244 1.00 50.66 297 LYS A CA 1
ATOM 2307 C C . LYS A 1 297 ? 1.443 -10.023 6.781 1.00 50.66 297 LYS A C 1
ATOM 2309 O O . LYS A 1 297 ? 0.660 -9.189 7.230 1.00 50.66 297 LYS A O 1
ATOM 2314 N N . ARG A 1 298 ? 1.112 -10.888 5.828 1.00 63.53 298 ARG A N 1
ATOM 2315 C CA . ARG A 1 298 ? -0.234 -10.944 5.263 1.00 63.53 298 ARG A CA 1
ATOM 2316 C C . ARG A 1 298 ? -1.195 -11.621 6.218 1.00 63.53 298 ARG A C 1
ATOM 2318 O O . ARG A 1 298 ? -0.862 -12.603 6.872 1.00 63.53 298 ARG A O 1
ATOM 2325 N N . SER A 1 299 ? -2.403 -11.081 6.238 1.00 76.38 299 SER A N 1
ATOM 2326 C CA . SER A 1 299 ? -3.539 -11.708 6.887 1.00 76.38 299 SER A CA 1
ATOM 2327 C C . SER A 1 299 ? -3.830 -13.033 6.195 1.00 76.38 299 SER A C 1
ATOM 2329 O O . SER A 1 299 ? -4.209 -13.032 5.022 1.00 76.38 299 SER A O 1
ATOM 2331 N N . VAL A 1 300 ? -3.658 -14.147 6.899 1.00 84.56 300 VAL A N 1
ATOM 2332 C CA . VAL A 1 300 ? -4.104 -15.448 6.396 1.00 84.56 300 VAL A CA 1
ATOM 2333 C C . VAL A 1 300 ? -5.628 -15.442 6.377 1.00 84.56 300 VAL A C 1
ATOM 2335 O O . VAL A 1 300 ? -6.266 -14.952 7.311 1.00 84.56 300 VAL A O 1
ATOM 2338 N N . ALA A 1 301 ? -6.210 -15.926 5.290 1.00 85.75 301 ALA A N 1
ATOM 2339 C CA . ALA A 1 301 ? -7.638 -15.900 5.067 1.00 85.75 301 ALA A CA 1
ATOM 2340 C C . ALA A 1 301 ? -8.381 -16.763 6.105 1.00 85.75 301 ALA A C 1
ATOM 2342 O O . ALA A 1 301 ? -7.865 -17.815 6.506 1.00 85.75 301 ALA A O 1
ATOM 2343 N N . PRO A 1 302 ? -9.585 -16.355 6.549 1.00 88.06 302 PRO A N 1
ATOM 2344 C CA . PRO A 1 302 ? -10.361 -17.073 7.567 1.00 88.06 302 PRO A CA 1
ATOM 2345 C C . PRO A 1 302 ? -10.660 -18.529 7.210 1.00 88.06 302 PRO A C 1
ATOM 2347 O O . PRO A 1 302 ? -10.688 -19.383 8.097 1.00 88.06 302 PRO A O 1
ATOM 2350 N N . TRP A 1 303 ? -10.788 -18.827 5.912 1.00 88.38 303 TRP A N 1
ATOM 2351 C CA . TRP A 1 303 ? -11.087 -20.172 5.429 1.00 88.38 303 TRP A CA 1
ATOM 2352 C C . TRP A 1 303 ? -10.050 -21.209 5.874 1.00 88.38 303 TRP A C 1
ATOM 2354 O O . TRP A 1 303 ? -10.384 -22.378 6.007 1.00 88.38 303 TRP A O 1
ATOM 2364 N N . VAL A 1 304 ? -8.800 -20.812 6.146 1.00 90.75 304 VAL A N 1
ATOM 2365 C CA . VAL A 1 304 ? -7.761 -21.741 6.621 1.00 90.75 304 VAL A CA 1
ATOM 2366 C C . VAL A 1 304 ? -8.121 -22.298 8.002 1.00 90.75 304 VAL A C 1
ATOM 2368 O O . VAL A 1 304 ? -8.036 -23.505 8.224 1.00 90.75 304 VAL A O 1
ATOM 2371 N N . ALA A 1 305 ? -8.572 -21.443 8.925 1.00 91.75 305 ALA A N 1
ATOM 2372 C CA . ALA A 1 305 ? -9.067 -21.876 10.230 1.00 91.75 305 ALA A CA 1
ATOM 2373 C C . ALA A 1 305 ? -10.404 -22.632 10.131 1.00 91.75 305 ALA A C 1
ATOM 2375 O O . ALA A 1 305 ? -10.662 -23.536 10.925 1.00 91.75 305 ALA A O 1
ATOM 2376 N N . GLU A 1 306 ? -11.250 -22.289 9.158 1.00 91.31 306 GLU A N 1
ATOM 2377 C CA . GLU A 1 306 ? -12.499 -23.015 8.881 1.00 91.31 306 GLU A CA 1
ATOM 2378 C C . GLU A 1 306 ? -12.215 -24.425 8.345 1.00 91.31 306 GLU A C 1
ATOM 2380 O O . GLU A 1 306 ? -12.819 -25.390 8.806 1.00 91.31 306 GLU A O 1
ATOM 2385 N N . LEU A 1 307 ? -11.225 -24.581 7.462 1.00 92.19 307 LEU A N 1
ATOM 2386 C CA . LEU A 1 307 ? -10.769 -25.878 6.967 1.00 92.19 307 LEU A CA 1
ATOM 2387 C C . LEU A 1 307 ? -10.127 -26.712 8.089 1.00 92.19 307 LEU A C 1
ATOM 2389 O O . LEU A 1 307 ? -10.319 -27.930 8.152 1.00 92.19 307 LEU A O 1
ATOM 2393 N N . TRP A 1 308 ? -9.391 -26.078 9.006 1.00 93.31 308 TRP A N 1
ATOM 2394 C CA . TRP A 1 308 ? -8.860 -26.748 10.200 1.00 93.31 308 TRP A CA 1
ATOM 2395 C C . TRP A 1 308 ? -9.977 -27.360 11.046 1.00 93.31 308 TRP A C 1
ATOM 2397 O O . TRP A 1 308 ? -9.890 -28.524 11.441 1.00 93.31 308 TRP A O 1
ATOM 2407 N N . GLU A 1 309 ? -11.050 -26.608 11.279 1.00 91.69 309 GLU A N 1
ATOM 2408 C CA . GLU A 1 309 ? -12.220 -27.099 12.005 1.00 91.69 309 GLU A CA 1
ATOM 2409 C C . GLU A 1 309 ? -12.961 -28.192 11.223 1.00 91.69 309 GLU A C 1
ATOM 2411 O O . GLU A 1 309 ? -13.242 -29.254 11.781 1.00 91.69 309 GLU A O 1
ATOM 2416 N N . PHE A 1 310 ? -13.188 -27.983 9.922 1.00 91.94 310 PHE A N 1
ATOM 2417 C CA . PHE A 1 310 ? -13.842 -28.942 9.026 1.00 91.94 310 PHE A CA 1
ATOM 2418 C C . PHE A 1 310 ? -13.141 -30.307 9.030 1.00 91.94 310 PHE A C 1
ATOM 2420 O O . PHE A 1 310 ? -13.776 -31.356 9.103 1.00 91.94 310 PHE A O 1
ATOM 2427 N N . THR A 1 311 ? -11.808 -30.301 9.024 1.00 93.06 311 THR A N 1
ATOM 2428 C CA . THR A 1 311 ? -10.983 -31.519 9.072 1.00 93.06 311 THR A CA 1
ATOM 2429 C C . THR A 1 311 ? -10.765 -32.046 10.493 1.00 93.06 311 THR A C 1
ATOM 2431 O O . THR A 1 311 ? -10.170 -33.112 10.673 1.00 93.06 311 THR A O 1
ATOM 2434 N N . SER A 1 312 ? -11.220 -31.318 11.520 1.00 92.12 312 SER A N 1
ATOM 2435 C CA . SER A 1 312 ? -10.917 -31.581 12.933 1.00 92.12 312 SER A CA 1
ATOM 2436 C C . SER A 1 312 ? -9.409 -31.743 13.192 1.00 92.12 312 SER A C 1
ATOM 2438 O O . SER A 1 312 ? -8.988 -32.625 13.943 1.00 92.12 312 SER A O 1
ATOM 2440 N N . GLY A 1 313 ? -8.587 -30.945 12.501 1.00 90.44 313 GLY A N 1
ATOM 2441 C CA . GLY A 1 313 ? -7.124 -30.986 12.573 1.00 90.44 313 GLY A CA 1
ATOM 2442 C C . GLY A 1 313 ? -6.462 -32.224 11.955 1.00 90.44 313 GLY A C 1
ATOM 2443 O O . GLY A 1 313 ? -5.256 -32.422 12.122 1.00 90.44 313 GLY A O 1
ATOM 2444 N N . LYS A 1 314 ? -7.212 -33.074 11.243 1.00 90.75 314 LYS A N 1
ATOM 2445 C CA . LYS A 1 314 ? -6.653 -34.227 10.521 1.00 90.75 314 LYS A CA 1
ATOM 2446 C C . LYS A 1 314 ? -6.021 -33.779 9.195 1.00 90.75 314 LYS A C 1
ATOM 2448 O O . LYS A 1 314 ? -6.491 -32.804 8.605 1.00 90.75 314 LYS A O 1
ATOM 2453 N N . PRO A 1 315 ? -4.991 -34.488 8.693 1.00 89.38 315 PRO A N 1
ATOM 2454 C CA . PRO A 1 315 ? -4.511 -34.293 7.327 1.00 89.38 315 PRO A CA 1
ATOM 2455 C C . PRO A 1 315 ? -5.649 -34.460 6.318 1.00 89.38 315 PRO A C 1
ATOM 2457 O O . PRO A 1 315 ? -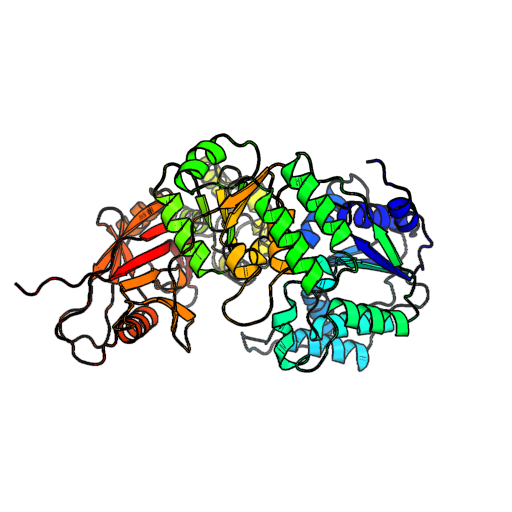6.540 -35.289 6.520 1.00 89.38 315 PRO A O 1
ATOM 2460 N N . PHE A 1 316 ? -5.610 -33.699 5.229 1.00 88.31 316 PHE A N 1
ATOM 2461 C CA . PHE A 1 316 ? -6.688 -33.669 4.243 1.00 88.31 316 PHE A CA 1
ATOM 2462 C C . PHE A 1 316 ? -6.182 -33.948 2.828 1.00 88.31 316 PHE A C 1
ATOM 2464 O O . PHE A 1 316 ? -5.040 -33.661 2.471 1.00 88.31 316 PHE A O 1
ATOM 2471 N N . THR A 1 317 ? -7.049 -34.550 2.018 1.00 85.62 317 THR A N 1
ATOM 2472 C CA . THR A 1 317 ? -6.796 -34.867 0.607 1.00 85.62 317 THR A CA 1
ATOM 2473 C C . THR A 1 317 ? -7.547 -33.892 -0.293 1.00 85.62 317 THR A C 1
ATOM 2475 O O . THR A 1 317 ? -8.401 -33.134 0.172 1.00 85.62 317 THR A O 1
ATOM 2478 N N . ARG A 1 318 ? -7.298 -33.962 -1.607 1.00 81.31 318 ARG A N 1
ATOM 2479 C CA . ARG A 1 318 ? -8.046 -33.178 -2.602 1.00 81.31 318 ARG A CA 1
ATOM 2480 C C . ARG A 1 318 ? -9.560 -33.364 -2.479 1.00 81.31 318 ARG A C 1
ATOM 2482 O O . ARG A 1 318 ? -10.295 -32.398 -2.602 1.00 81.31 318 ARG A O 1
ATOM 2489 N N . GLY A 1 319 ? -10.023 -34.588 -2.212 1.00 80.94 319 GLY A N 1
ATOM 2490 C CA . GLY A 1 319 ? -11.453 -34.875 -2.069 1.00 80.94 319 GLY A CA 1
ATOM 2491 C C . GLY A 1 319 ? -12.085 -34.119 -0.899 1.00 80.94 319 GLY A C 1
ATOM 2492 O O . GLY A 1 319 ? -13.106 -33.468 -1.079 1.00 80.94 319 GLY A O 1
ATOM 2493 N N . VAL A 1 320 ? -11.427 -34.138 0.266 1.00 87.50 320 VAL A N 1
ATOM 2494 C CA . VAL A 1 320 ? -11.878 -33.411 1.467 1.00 87.50 320 VAL A CA 1
ATOM 2495 C C . VAL A 1 320 ? -11.836 -31.898 1.242 1.00 87.50 320 VAL A C 1
ATOM 2497 O O . VAL A 1 320 ? -12.746 -31.184 1.650 1.00 87.50 320 VAL A O 1
ATOM 2500 N N . PHE A 1 321 ? -10.802 -31.399 0.559 1.00 86.75 321 PHE A N 1
ATOM 2501 C CA . PHE A 1 321 ? -10.712 -29.982 0.212 1.00 86.75 321 PHE A CA 1
ATOM 2502 C C . PHE A 1 321 ? -11.827 -29.553 -0.749 1.00 86.75 321 PHE A C 1
ATOM 2504 O O . PHE A 1 321 ? -12.472 -28.539 -0.514 1.00 86.75 321 PHE A O 1
ATOM 2511 N N . ASN A 1 322 ? -12.112 -30.334 -1.793 1.00 85.19 322 ASN A N 1
ATOM 2512 C CA . ASN A 1 322 ? -13.194 -30.030 -2.731 1.00 85.19 322 ASN A CA 1
ATOM 2513 C C . ASN A 1 322 ? -14.572 -30.089 -2.053 1.00 85.19 322 ASN A C 1
ATOM 2515 O O . ASN A 1 322 ? -15.438 -29.276 -2.366 1.00 85.19 322 ASN A O 1
ATOM 2519 N N . GLU A 1 323 ? -14.770 -30.997 -1.092 1.00 89.81 323 GLU A N 1
ATOM 2520 C CA . GLU A 1 323 ? -15.977 -31.019 -0.262 1.00 89.81 323 GLU A CA 1
ATOM 2521 C C . GLU A 1 323 ? -16.124 -29.714 0.535 1.00 89.81 323 GLU A C 1
ATOM 2523 O O . GLU A 1 323 ? -17.186 -29.091 0.495 1.00 89.81 323 GLU A O 1
ATOM 2528 N N . PHE A 1 324 ? -15.046 -29.242 1.169 1.00 90.25 324 PHE A N 1
ATOM 2529 C CA . PHE A 1 324 ? -15.021 -27.948 1.853 1.00 90.25 324 PHE A CA 1
ATOM 2530 C C . PHE A 1 324 ? -15.321 -26.778 0.898 1.00 90.25 324 PHE A C 1
ATOM 2532 O O . PHE A 1 324 ? -16.193 -25.960 1.192 1.00 90.25 324 PHE A O 1
ATOM 2539 N N . VAL A 1 325 ? -14.662 -26.726 -0.266 1.00 86.19 325 VAL A N 1
ATOM 2540 C CA . VAL A 1 325 ? -14.852 -25.680 -1.291 1.00 86.19 325 VAL A CA 1
ATOM 2541 C C . VAL A 1 325 ? -16.281 -25.674 -1.839 1.00 86.19 325 VAL A C 1
ATOM 2543 O O . VAL A 1 325 ? -16.860 -24.608 -2.019 1.00 86.19 325 VAL A O 1
ATOM 2546 N N . SER A 1 326 ? -16.907 -26.840 -2.024 1.00 84.38 326 SER A N 1
ATOM 2547 C CA . SER A 1 326 ? -18.309 -26.921 -2.467 1.00 84.38 326 SER A CA 1
ATOM 2548 C C . SER A 1 326 ? -19.290 -26.265 -1.485 1.00 84.38 326 SER A C 1
ATOM 2550 O O . SER A 1 326 ? -20.363 -25.814 -1.886 1.00 84.38 326 SER A O 1
ATOM 2552 N N . GLN A 1 327 ? -18.903 -26.172 -0.209 1.00 83.25 327 GLN A N 1
ATOM 2553 C CA . GLN A 1 327 ? -19.657 -25.508 0.856 1.00 83.25 327 GLN A CA 1
ATOM 2554 C C . GLN A 1 327 ? -19.208 -24.048 1.070 1.00 83.25 327 GLN A C 1
ATOM 2556 O O . GLN A 1 327 ? -19.941 -23.274 1.685 1.00 83.25 327 GLN A O 1
ATOM 2561 N N . HIS A 1 328 ? -18.042 -23.656 0.538 1.00 72.38 328 HIS A N 1
ATOM 2562 C CA . HIS A 1 328 ? -17.418 -22.338 0.697 1.00 72.38 328 HIS A CA 1
ATOM 2563 C C . HIS A 1 328 ? -17.143 -21.704 -0.675 1.00 72.38 328 HIS A C 1
ATOM 2565 O O . HIS A 1 328 ? -16.069 -21.857 -1.253 1.00 72.38 328 HIS A O 1
ATOM 2571 N N . GLY A 1 329 ? -18.099 -20.921 -1.181 1.00 61.69 329 GLY A N 1
ATOM 2572 C CA . GLY A 1 329 ? -18.049 -20.339 -2.533 1.00 61.69 329 GLY A CA 1
ATOM 2573 C C . GLY A 1 329 ? -16.947 -19.300 -2.806 1.00 61.69 329 GLY A C 1
ATOM 2574 O O . GLY A 1 329 ? -16.920 -18.736 -3.895 1.00 61.69 329 GLY A O 1
ATOM 2575 N N . ALA A 1 330 ? -16.061 -19.019 -1.845 1.00 63.12 330 ALA A N 1
ATOM 2576 C CA . ALA A 1 330 ? -14.959 -18.063 -1.988 1.00 63.12 330 ALA A CA 1
ATOM 2577 C C . ALA A 1 330 ? -13.661 -18.685 -2.546 1.00 63.12 330 ALA A C 1
ATOM 2579 O O . ALA A 1 330 ? -12.725 -17.954 -2.864 1.00 63.12 330 ALA A O 1
ATOM 2580 N N . LEU A 1 331 ? -13.585 -20.016 -2.656 1.00 71.19 331 LEU A N 1
ATOM 2581 C CA . LEU A 1 331 ? -12.402 -20.742 -3.126 1.00 71.19 331 LEU A CA 1
ATOM 2582 C C . LEU A 1 331 ? -12.674 -21.471 -4.440 1.00 71.19 331 LEU A C 1
ATOM 2584 O O . LEU A 1 331 ? -13.796 -21.879 -4.726 1.00 71.19 331 LEU A O 1
ATOM 2588 N N . THR A 1 332 ? -11.622 -21.672 -5.228 1.00 71.75 332 THR A N 1
ATOM 2589 C CA . THR A 1 332 ? -11.667 -22.511 -6.429 1.00 71.75 332 THR A CA 1
ATOM 2590 C C . THR A 1 332 ? -10.993 -23.853 -6.157 1.00 71.75 332 THR A C 1
ATOM 2592 O O . THR A 1 332 ? -10.080 -23.950 -5.336 1.00 71.75 332 THR A O 1
ATOM 2595 N N . GLU A 1 333 ? -11.386 -24.902 -6.886 1.00 66.94 333 GLU A N 1
ATOM 2596 C CA . GLU A 1 333 ? -10.720 -26.215 -6.799 1.00 66.94 333 GLU A CA 1
ATOM 2597 C C . GLU A 1 333 ? -9.223 -26.143 -7.170 1.00 66.94 333 GLU A C 1
ATOM 2599 O O . GLU A 1 333 ? -8.421 -26.964 -6.719 1.00 66.94 333 GLU A O 1
ATOM 2604 N N . GLY A 1 334 ? -8.828 -25.129 -7.954 1.00 67.44 334 GLY A N 1
ATOM 2605 C CA . GLY A 1 334 ? -7.437 -24.855 -8.321 1.00 67.44 334 GLY A CA 1
ATOM 2606 C C . GLY A 1 334 ? -6.533 -24.566 -7.120 1.00 67.44 334 GLY A C 1
ATOM 2607 O O . GLY A 1 334 ? -5.375 -24.978 -7.137 1.00 67.44 334 GLY A O 1
ATOM 2608 N N . ALA A 1 335 ? -7.078 -23.993 -6.041 1.00 74.44 335 ALA A N 1
ATOM 2609 C CA . ALA A 1 335 ? -6.323 -23.636 -4.838 1.00 74.44 335 ALA A CA 1
ATOM 2610 C C . ALA A 1 335 ? -5.639 -24.838 -4.162 1.00 74.44 335 ALA A C 1
ATOM 2612 O O . ALA A 1 335 ? -4.601 -24.684 -3.519 1.00 74.44 335 ALA A O 1
ATOM 2613 N N . PHE A 1 336 ? -6.175 -26.056 -4.329 1.00 75.56 336 PHE A N 1
ATOM 2614 C CA . PHE A 1 336 ? -5.526 -27.257 -3.796 1.00 75.56 336 PHE A CA 1
ATOM 2615 C C . PHE A 1 336 ? -4.177 -27.530 -4.469 1.00 75.56 336 PHE A C 1
ATOM 2617 O O . PHE A 1 336 ? -3.259 -28.036 -3.828 1.00 75.56 336 PHE A O 1
ATOM 2624 N N . ARG A 1 337 ? -4.043 -27.212 -5.762 1.00 70.06 337 ARG A N 1
ATOM 2625 C CA . ARG A 1 337 ? -2.783 -27.382 -6.494 1.00 70.06 337 ARG A CA 1
ATOM 2626 C C . ARG A 1 337 ? -1.708 -26.457 -5.932 1.00 70.06 337 ARG A C 1
ATOM 2628 O O . ARG A 1 337 ? -0.602 -26.921 -5.677 1.00 70.06 337 ARG A O 1
ATOM 2635 N N . ASP A 1 338 ? -2.071 -25.204 -5.683 1.00 73.62 338 ASP A N 1
ATOM 2636 C CA . ASP A 1 338 ? -1.170 -24.201 -5.114 1.00 73.62 338 ASP A CA 1
ATOM 2637 C C . ASP A 1 338 ? -0.704 -24.618 -3.716 1.00 73.62 338 ASP A C 1
ATOM 2639 O O . ASP A 1 338 ? 0.478 -24.527 -3.394 1.00 73.62 338 ASP A O 1
ATOM 2643 N N . LEU A 1 339 ? -1.617 -25.164 -2.903 1.00 73.69 339 LEU A N 1
ATOM 2644 C CA . LEU A 1 339 ? -1.293 -25.698 -1.580 1.00 73.69 339 LEU A CA 1
ATOM 2645 C C . LEU A 1 339 ? -0.320 -26.878 -1.649 1.00 73.69 339 LEU A C 1
ATOM 2647 O O . LEU A 1 339 ? 0.634 -26.928 -0.875 1.00 73.69 339 LEU A O 1
ATOM 2651 N N . VAL A 1 340 ? -0.545 -27.825 -2.563 1.00 68.94 340 VAL A N 1
ATOM 2652 C CA . VAL A 1 340 ? 0.348 -28.977 -2.760 1.00 68.94 340 VAL A CA 1
ATOM 2653 C C . VAL A 1 340 ? 1.751 -28.511 -3.141 1.00 68.94 340 VAL A C 1
ATOM 2655 O O . VAL A 1 340 ? 2.719 -28.960 -2.534 1.00 68.94 340 VAL A O 1
ATOM 2658 N N . HIS A 1 341 ? 1.845 -27.569 -4.081 1.00 68.94 341 HIS A N 1
ATOM 2659 C CA . HIS A 1 341 ? 3.114 -26.991 -4.513 1.00 68.94 341 HIS A CA 1
ATOM 2660 C C . HIS A 1 341 ? 3.825 -26.256 -3.368 1.00 68.94 341 HIS A C 1
ATOM 2662 O O . HIS A 1 341 ? 5.005 -26.472 -3.132 1.00 68.94 341 HIS A O 1
ATOM 2668 N N . ALA A 1 342 ? 3.110 -25.429 -2.601 1.00 68.00 342 ALA A N 1
ATOM 2669 C CA . ALA A 1 342 ? 3.704 -24.669 -1.499 1.00 68.00 342 ALA A CA 1
ATOM 2670 C C . ALA A 1 342 ? 4.125 -25.532 -0.295 1.00 68.00 342 ALA A C 1
ATOM 2672 O O . ALA A 1 342 ? 4.918 -25.089 0.540 1.00 68.00 342 ALA A O 1
ATOM 2673 N N . THR A 1 343 ? 3.575 -26.742 -0.169 1.00 69.19 343 THR A N 1
ATOM 2674 C CA . THR A 1 343 ? 3.853 -27.661 0.947 1.00 69.19 343 THR A CA 1
ATOM 2675 C C . THR A 1 343 ? 4.782 -28.817 0.582 1.00 69.19 343 THR A C 1
ATOM 2677 O O . THR A 1 343 ? 5.115 -29.594 1.478 1.00 69.19 343 THR A O 1
ATOM 2680 N N . ASP A 1 344 ? 5.200 -28.937 -0.685 1.00 64.50 344 ASP A N 1
ATOM 2681 C CA . ASP A 1 344 ? 5.890 -30.114 -1.241 1.00 64.50 344 ASP A CA 1
ATOM 2682 C C . ASP A 1 344 ? 5.144 -31.431 -0.938 1.00 64.50 344 ASP A C 1
ATOM 2684 O O . ASP A 1 344 ? 5.736 -32.486 -0.689 1.00 64.50 344 ASP A O 1
ATOM 2688 N N . ALA A 1 345 ? 3.811 -31.367 -0.892 1.00 65.31 345 ALA A N 1
ATOM 2689 C CA . ALA A 1 345 ? 2.975 -32.494 -0.508 1.00 65.31 345 ALA A CA 1
ATOM 2690 C C . ALA A 1 345 ? 2.781 -33.492 -1.662 1.00 65.31 345 ALA A C 1
ATOM 2692 O O . ALA A 1 345 ? 2.752 -33.139 -2.836 1.00 65.31 345 ALA A O 1
ATOM 2693 N N . GLY A 1 346 ? 2.592 -34.768 -1.319 1.00 66.19 346 GLY A N 1
ATOM 2694 C CA . GLY A 1 346 ? 2.207 -35.804 -2.280 1.00 66.19 346 GLY A CA 1
ATOM 2695 C C . GLY A 1 346 ? 0.687 -35.876 -2.460 1.00 66.19 346 GLY A C 1
ATOM 2696 O O . GLY A 1 346 ? 0.064 -35.069 -3.143 1.00 66.19 346 GLY A O 1
ATOM 2697 N N . SER A 1 347 ? 0.068 -36.885 -1.844 1.00 67.69 347 SER A N 1
ATOM 2698 C CA . SER A 1 347 ? -1.370 -37.175 -1.972 1.00 67.69 347 SER A CA 1
ATOM 2699 C C . SER A 1 347 ? -2.258 -36.527 -0.899 1.00 67.69 347 SER A C 1
ATOM 2701 O O . SER A 1 347 ? -3.484 -36.517 -1.041 1.00 67.69 347 SER A O 1
ATOM 2703 N N . PHE A 1 348 ? -1.667 -35.992 0.170 1.00 78.25 348 PHE A N 1
ATOM 2704 C CA . PHE A 1 348 ? -2.362 -35.347 1.283 1.00 78.25 348 PHE A CA 1
ATOM 2705 C C . PHE A 1 348 ? -1.512 -34.219 1.871 1.00 78.25 348 PHE A C 1
ATOM 2707 O O . PHE A 1 348 ? -0.288 -34.259 1.778 1.00 78.25 348 PHE A O 1
ATOM 2714 N N . ILE A 1 349 ? -2.169 -33.252 2.510 1.00 79.81 349 ILE A N 1
ATOM 2715 C CA . ILE A 1 349 ? -1.532 -32.117 3.184 1.00 79.81 349 ILE A CA 1
ATOM 2716 C C . ILE A 1 349 ? -1.711 -32.284 4.690 1.00 79.81 349 ILE A C 1
ATOM 2718 O O . ILE A 1 349 ? -2.825 -32.504 5.174 1.00 79.81 349 ILE A O 1
ATOM 2722 N N . ASP A 1 350 ? -0.614 -32.191 5.439 1.00 86.50 350 ASP A N 1
ATOM 2723 C CA . ASP A 1 350 ? -0.647 -32.116 6.896 1.00 86.50 350 ASP A CA 1
ATOM 2724 C C . ASP A 1 350 ? -0.566 -30.659 7.377 1.00 86.50 350 ASP A C 1
ATOM 2726 O O . ASP A 1 350 ? -0.011 -29.771 6.734 1.00 86.50 350 ASP A O 1
ATOM 2730 N N . TRP A 1 351 ? -1.112 -30.391 8.555 1.00 89.12 351 TRP A N 1
ATOM 2731 C CA . TRP A 1 351 ? -1.209 -29.023 9.052 1.00 89.12 351 TRP A CA 1
ATOM 2732 C C . TRP A 1 351 ? 0.122 -28.407 9.493 1.00 89.12 351 TRP A C 1
ATOM 2734 O O . TRP A 1 351 ? 0.216 -27.183 9.582 1.00 89.12 351 TRP A O 1
ATOM 2744 N N . ARG A 1 352 ? 1.167 -29.207 9.755 1.00 85.56 352 ARG A N 1
ATOM 2745 C CA . ARG A 1 352 ? 2.504 -28.672 10.058 1.00 85.56 352 ARG A CA 1
ATOM 2746 C C . ARG A 1 352 ? 3.215 -28.231 8.788 1.00 85.56 352 ARG A C 1
ATOM 2748 O O . ARG A 1 352 ? 3.844 -27.175 8.814 1.00 85.56 352 ARG A O 1
ATOM 2755 N N . SER A 1 353 ? 3.124 -28.999 7.701 1.00 81.12 353 SER A N 1
ATOM 2756 C CA . SER A 1 353 ? 3.632 -28.562 6.395 1.00 81.12 353 SER A CA 1
ATOM 2757 C C . SER A 1 353 ? 2.882 -27.327 5.909 1.00 81.12 353 SER A C 1
ATOM 2759 O O . SER A 1 353 ? 3.534 -26.369 5.501 1.00 81.12 353 SER A O 1
ATOM 2761 N N . PHE A 1 354 ? 1.559 -27.264 6.094 1.00 86.31 354 PHE A N 1
ATOM 2762 C CA . PHE A 1 354 ? 0.796 -26.059 5.765 1.00 86.31 354 PHE A CA 1
ATOM 2763 C C . PHE A 1 354 ? 1.187 -24.856 6.644 1.00 86.31 354 PHE A C 1
ATOM 2765 O O . PHE A 1 354 ? 1.493 -23.793 6.116 1.00 86.31 354 PHE A O 1
ATOM 2772 N N . ALA A 1 355 ? 1.300 -25.011 7.971 1.00 85.62 355 ALA A N 1
ATOM 2773 C CA . ALA A 1 355 ? 1.791 -23.937 8.848 1.00 85.62 355 ALA A CA 1
ATOM 2774 C C . ALA A 1 355 ? 3.188 -23.439 8.436 1.00 85.62 355 ALA A C 1
ATOM 2776 O O . ALA A 1 355 ? 3.457 -22.239 8.465 1.00 85.62 355 ALA A O 1
ATOM 2777 N N . ARG A 1 356 ? 4.072 -24.354 8.017 1.00 79.12 356 ARG A N 1
ATOM 2778 C CA . ARG A 1 356 ? 5.408 -24.017 7.513 1.00 79.12 356 ARG A CA 1
ATOM 2779 C C . ARG A 1 356 ? 5.334 -23.257 6.191 1.00 79.12 356 ARG A C 1
ATOM 2781 O O . ARG A 1 356 ? 6.060 -22.279 6.043 1.00 79.12 356 ARG A O 1
ATOM 2788 N N . ALA A 1 357 ? 4.461 -23.668 5.273 1.00 77.06 357 ALA A N 1
ATOM 2789 C CA . ALA A 1 357 ? 4.203 -22.950 4.029 1.00 77.06 357 ALA A CA 1
ATOM 2790 C C . ALA A 1 357 ? 3.671 -21.538 4.309 1.00 77.06 357 ALA A C 1
ATOM 2792 O O . ALA A 1 357 ? 4.202 -20.588 3.756 1.00 77.06 357 ALA A O 1
ATOM 2793 N N . LEU A 1 358 ? 2.746 -21.360 5.260 1.00 77.69 358 LEU A N 1
ATOM 2794 C CA . LEU A 1 358 ? 2.270 -20.033 5.682 1.00 77.69 358 LEU A CA 1
ATOM 2795 C C . LEU A 1 358 ? 3.388 -19.166 6.272 1.00 77.69 358 LEU A C 1
ATOM 2797 O O . LEU A 1 358 ? 3.474 -17.978 5.972 1.00 77.69 358 LEU A O 1
ATOM 2801 N N . SER A 1 359 ? 4.273 -19.747 7.088 1.00 74.31 359 SER A N 1
ATOM 2802 C CA . SER A 1 359 ? 5.444 -19.041 7.626 1.00 74.31 359 SER A CA 1
ATOM 2803 C C . SER A 1 359 ? 6.478 -18.684 6.552 1.00 74.31 359 SER A C 1
ATOM 2805 O O . SER A 1 359 ? 7.207 -17.707 6.716 1.00 74.31 359 SER A O 1
ATOM 2807 N N . ARG A 1 360 ? 6.542 -19.465 5.467 1.00 67.25 360 ARG A N 1
ATOM 2808 C CA . ARG A 1 360 ? 7.375 -19.221 4.281 1.00 67.25 360 ARG A CA 1
ATOM 2809 C C . ARG A 1 360 ? 6.663 -18.390 3.208 1.00 67.25 360 ARG A C 1
ATOM 2811 O O . ARG A 1 360 ? 7.323 -17.980 2.264 1.00 67.25 360 ARG A O 1
ATOM 2818 N N . GLY A 1 361 ? 5.355 -18.160 3.337 1.00 53.59 361 GLY A N 1
ATOM 2819 C CA . GLY A 1 361 ? 4.484 -17.611 2.300 1.00 53.59 361 GLY A CA 1
ATOM 2820 C C . GLY A 1 361 ? 4.889 -16.193 1.923 1.00 53.59 361 GLY A C 1
ATOM 2821 O O . GLY A 1 361 ? 4.704 -15.237 2.678 1.00 53.59 361 GLY A O 1
ATOM 2822 N N . ILE A 1 362 ? 5.481 -16.065 0.739 1.00 48.00 362 ILE A N 1
ATOM 2823 C CA . ILE A 1 362 ? 6.135 -14.852 0.236 1.00 48.00 362 ILE A CA 1
ATOM 2824 C C . ILE A 1 362 ? 5.235 -14.123 -0.786 1.00 48.00 362 ILE A C 1
ATOM 2826 O O . ILE A 1 362 ? 5.444 -12.921 -1.003 1.00 48.00 362 ILE A O 1
ATOM 2830 N N . ASP A 1 363 ? 4.159 -14.739 -1.322 1.00 49.56 363 ASP A N 1
ATOM 2831 C CA . ASP A 1 363 ? 3.361 -14.202 -2.457 1.00 49.56 363 ASP A CA 1
ATOM 2832 C C . ASP A 1 363 ? 1.883 -13.803 -2.169 1.00 49.56 363 ASP A C 1
ATOM 2834 O O . ASP A 1 363 ? 1.163 -14.482 -1.445 1.00 49.56 363 ASP A O 1
ATOM 2838 N N . ARG A 1 364 ? 1.469 -12.605 -2.633 1.00 47.41 364 ARG A N 1
ATOM 2839 C CA . ARG A 1 364 ? 0.244 -11.851 -2.239 1.00 47.41 364 ARG A CA 1
ATOM 2840 C C . ARG A 1 364 ? -1.039 -12.483 -2.756 1.00 47.41 364 ARG A C 1
ATOM 2842 O O . ARG A 1 364 ? -2.113 -12.068 -2.340 1.00 47.41 364 ARG A O 1
ATOM 2849 N N . VAL A 1 365 ? -0.892 -13.432 -3.663 1.00 49.81 365 VAL A N 1
ATOM 2850 C CA . VAL A 1 365 ? -1.958 -13.958 -4.510 1.00 49.81 365 VAL A CA 1
ATOM 2851 C C . VAL A 1 365 ? -2.190 -15.447 -4.228 1.00 49.81 365 VAL A C 1
ATOM 2853 O O . VAL A 1 365 ? -3.061 -16.061 -4.832 1.00 49.81 365 VAL A O 1
ATOM 2856 N N . GLU A 1 366 ? -1.442 -16.036 -3.288 1.00 64.50 366 GLU A N 1
ATOM 2857 C CA . GLU A 1 366 ? -1.754 -17.374 -2.795 1.00 64.50 366 GLU A CA 1
ATOM 2858 C C . GLU A 1 366 ? -3.157 -17.375 -2.162 1.00 64.50 366 GLU A C 1
ATOM 2860 O O . GLU A 1 366 ? -3.494 -16.457 -1.403 1.00 64.50 366 GLU A O 1
ATOM 2865 N N . PRO A 1 367 ? -3.982 -18.402 -2.428 1.00 61.00 367 PRO A N 1
ATOM 2866 C CA . PRO A 1 367 ? -5.400 -18.398 -2.068 1.00 61.00 367 PRO A CA 1
ATOM 2867 C C . PRO A 1 367 ? -5.655 -18.347 -0.553 1.00 61.00 367 PRO A C 1
ATOM 2869 O O . PRO A 1 367 ? -6.764 -18.040 -0.123 1.00 61.00 367 PRO A O 1
ATOM 2872 N N . TRP A 1 368 ? -4.647 -18.639 0.276 1.00 70.00 368 TRP A N 1
ATOM 2873 C CA . TRP A 1 368 ? -4.718 -18.590 1.742 1.00 70.00 368 TRP A CA 1
ATOM 2874 C C . TRP A 1 368 ? -4.398 -17.228 2.346 1.00 70.00 368 TRP A C 1
ATOM 2876 O O . TRP A 1 368 ? -4.426 -17.106 3.568 1.00 70.00 368 TRP A O 1
ATOM 2886 N N . PHE A 1 369 ? -4.118 -16.196 1.556 1.00 72.62 369 PHE A N 1
ATOM 2887 C CA . PHE A 1 369 ? -4.093 -14.823 2.052 1.00 72.62 369 PHE A CA 1
ATOM 2888 C C . PHE A 1 369 ? -5.410 -14.115 1.747 1.00 72.62 369 PHE A C 1
ATOM 2890 O O . PHE A 1 369 ? -6.087 -14.430 0.772 1.00 72.62 369 PHE A O 1
ATOM 2897 N N . ASN A 1 370 ? -5.795 -13.158 2.595 1.00 66.00 370 ASN A N 1
ATOM 2898 C CA . ASN A 1 370 ? -6.952 -12.312 2.311 1.00 66.00 370 ASN A CA 1
ATOM 2899 C C . ASN A 1 370 ? -6.724 -11.575 0.985 1.00 66.00 370 ASN A C 1
ATOM 2901 O O . ASN A 1 370 ? -5.846 -10.715 0.894 1.00 66.00 370 ASN A O 1
ATOM 2905 N N . GLY A 1 371 ? -7.513 -11.943 -0.024 1.00 59.03 371 GLY A N 1
ATOM 2906 C CA . GLY A 1 371 ? -7.513 -11.302 -1.330 1.00 59.03 371 GLY A CA 1
ATOM 2907 C C . GLY A 1 371 ? -8.217 -9.948 -1.311 1.00 59.03 371 GLY A C 1
ATOM 2908 O O . GLY A 1 371 ? -9.024 -9.639 -0.427 1.00 59.03 371 GLY A O 1
ATOM 2909 N N . ASP A 1 372 ? -7.922 -9.139 -2.323 1.00 58.34 372 ASP A N 1
ATOM 2910 C CA . ASP A 1 372 ? -8.639 -7.899 -2.563 1.00 58.34 372 ASP A CA 1
ATOM 2911 C C . ASP A 1 372 ? -10.035 -8.193 -3.125 1.00 58.34 372 ASP A C 1
ATOM 2913 O O . ASP A 1 372 ? -10.176 -8.643 -4.257 1.00 58.34 372 ASP A O 1
ATOM 2917 N N . GLU A 1 373 ? -11.089 -7.899 -2.358 1.00 60.47 373 GLU A N 1
ATOM 2918 C CA . GLU A 1 373 ? -12.455 -7.935 -2.900 1.00 60.47 373 GLU A CA 1
ATOM 2919 C C . GLU A 1 373 ? -12.625 -6.852 -3.970 1.00 60.47 373 GLU A C 1
ATOM 2921 O O . GLU A 1 373 ? -12.446 -5.661 -3.680 1.00 60.47 373 GLU A O 1
ATOM 2926 N N . ALA A 1 374 ? -12.968 -7.285 -5.187 1.00 57.66 374 ALA A N 1
ATOM 2927 C CA . ALA A 1 374 ? -13.047 -6.450 -6.385 1.00 57.66 374 ALA A CA 1
ATOM 2928 C C . ALA A 1 374 ? -14.106 -5.334 -6.290 1.00 57.66 374 ALA A C 1
ATOM 2930 O O . ALA A 1 374 ? -13.900 -4.258 -6.847 1.00 57.66 374 ALA A O 1
ATOM 2931 N N . ASP A 1 375 ? -15.183 -5.554 -5.528 1.00 68.00 375 ASP A N 1
ATOM 2932 C CA . ASP A 1 375 ? -16.340 -4.648 -5.444 1.00 68.00 375 ASP A CA 1
ATOM 2933 C C . ASP A 1 375 ? -16.306 -3.707 -4.224 1.00 68.00 375 ASP A C 1
ATOM 2935 O O . ASP A 1 375 ? -17.332 -3.169 -3.807 1.00 68.00 375 ASP A O 1
ATOM 2939 N N . THR A 1 376 ? -15.132 -3.497 -3.619 1.00 83.75 376 THR A N 1
ATOM 2940 C CA . THR A 1 376 ? -14.987 -2.624 -2.441 1.00 83.75 376 THR A CA 1
ATOM 2941 C C . THR A 1 376 ? -14.093 -1.423 -2.719 1.00 83.75 376 THR A C 1
ATOM 2943 O O . THR A 1 376 ? -13.112 -1.506 -3.460 1.00 83.75 376 THR A O 1
ATOM 2946 N N . VAL A 1 377 ? -14.401 -0.297 -2.073 1.00 90.94 377 VAL A N 1
ATOM 2947 C CA . VAL A 1 377 ? -13.530 0.880 -2.087 1.00 90.94 377 VAL A CA 1
ATOM 2948 C C . VAL A 1 377 ? -12.299 0.609 -1.226 1.00 90.94 377 VAL A C 1
ATOM 2950 O O . VAL A 1 377 ? -12.406 0.354 -0.025 1.00 90.94 377 VAL A O 1
ATOM 2953 N N . LYS A 1 378 ? -11.117 0.691 -1.837 1.00 92.00 378 LYS A N 1
ATOM 2954 C CA . LYS A 1 378 ? -9.833 0.472 -1.164 1.00 92.00 378 LYS A CA 1
ATOM 2955 C C . LYS A 1 378 ? -9.398 1.732 -0.431 1.00 92.00 378 LYS A C 1
ATOM 2957 O O . LYS A 1 378 ? -9.172 2.755 -1.063 1.00 92.00 378 LYS A O 1
ATOM 2962 N N . VAL A 1 379 ? -9.234 1.673 0.884 1.00 93.25 379 VAL A N 1
ATOM 2963 C CA . VAL A 1 379 ? -8.654 2.769 1.673 1.00 93.25 379 VAL A CA 1
ATOM 2964 C C . VAL A 1 379 ? -7.196 2.432 1.951 1.00 93.25 379 VAL A C 1
ATOM 2966 O O . VAL A 1 379 ? -6.898 1.373 2.507 1.00 93.25 379 VAL A O 1
ATOM 2969 N N . SER A 1 380 ? -6.271 3.298 1.541 1.00 92.25 380 SER A N 1
ATOM 2970 C CA . SER A 1 380 ? -4.839 3.008 1.636 1.00 92.25 380 SER A CA 1
ATOM 2971 C C . SER A 1 380 ? -3.980 4.252 1.779 1.00 92.25 380 SER A C 1
ATOM 2973 O O . SER A 1 380 ? -4.413 5.371 1.501 1.00 92.25 380 SER A O 1
ATOM 2975 N N . THR A 1 381 ? -2.730 4.048 2.189 1.00 91.94 381 THR A N 1
ATOM 2976 C CA . THR A 1 381 ? -1.727 5.100 2.038 1.00 91.94 381 THR A CA 1
ATOM 2977 C C . THR A 1 381 ? -1.288 5.204 0.582 1.00 91.94 381 THR A C 1
ATOM 2979 O O . THR A 1 381 ? -1.280 4.212 -0.150 1.00 91.94 381 THR A O 1
ATOM 2982 N N . ILE A 1 382 ? -0.850 6.390 0.168 1.00 92.19 382 ILE A N 1
ATOM 2983 C CA . ILE A 1 382 ? -0.309 6.613 -1.179 1.00 92.19 382 ILE A CA 1
ATOM 2984 C C . ILE A 1 382 ? 0.861 5.654 -1.454 1.00 92.19 382 ILE A C 1
ATOM 2986 O O . ILE A 1 382 ? 0.873 4.991 -2.489 1.00 92.19 382 ILE A O 1
ATOM 2990 N N . HIS A 1 383 ? 1.766 5.479 -0.486 1.00 85.50 383 HIS A N 1
ATOM 2991 C CA . HIS A 1 383 ? 2.883 4.534 -0.568 1.00 85.50 383 HIS A CA 1
ATOM 2992 C C . HIS A 1 383 ? 2.429 3.100 -0.878 1.00 85.50 383 HIS A C 1
ATOM 2994 O O . HIS A 1 383 ? 2.977 2.449 -1.756 1.00 85.50 383 HIS A O 1
ATOM 3000 N N . GLN A 1 384 ? 1.404 2.592 -0.187 1.00 81.44 384 GLN A N 1
ATOM 3001 C CA . GLN A 1 384 ? 0.896 1.228 -0.407 1.00 81.44 384 GLN A CA 1
ATOM 3002 C C . GLN A 1 384 ? 0.150 1.060 -1.730 1.00 81.44 384 GLN A C 1
ATOM 3004 O O . GLN A 1 384 ? 0.072 -0.055 -2.241 1.00 81.44 384 GLN A O 1
ATOM 3009 N N . SER A 1 385 ? -0.402 2.148 -2.269 1.00 83.75 385 SER A N 1
ATOM 3010 C CA . SER A 1 385 ? -1.088 2.152 -3.562 1.00 83.75 385 SER A CA 1
ATOM 3011 C C . SER A 1 385 ? -0.139 2.187 -4.761 1.00 83.75 385 SER A C 1
ATOM 3013 O O . SER A 1 385 ? -0.574 2.029 -5.902 1.00 83.75 385 SER A O 1
ATOM 3015 N N . LYS A 1 386 ? 1.158 2.414 -4.534 1.00 80.38 386 LYS A N 1
ATOM 3016 C CA . LYS A 1 386 ? 2.144 2.459 -5.607 1.00 80.38 386 LYS A CA 1
ATOM 3017 C C . LYS A 1 386 ? 2.270 1.093 -6.288 1.00 80.38 386 LYS A C 1
ATOM 3019 O O . LYS A 1 386 ? 2.264 0.054 -5.636 1.00 80.38 386 LYS A O 1
ATOM 3024 N N . GLY A 1 387 ? 2.328 1.105 -7.618 1.00 73.81 387 GLY A N 1
ATOM 3025 C CA . GLY A 1 387 ? 2.260 -0.106 -8.443 1.00 73.81 387 GLY A CA 1
ATOM 3026 C C . GLY A 1 387 ? 0.857 -0.719 -8.563 1.00 73.81 387 GLY A C 1
ATOM 3027 O O . GLY A 1 387 ? 0.687 -1.672 -9.314 1.00 73.81 387 GLY A O 1
ATOM 3028 N N . LEU A 1 388 ? -0.153 -0.174 -7.872 1.00 80.44 388 LEU A N 1
ATOM 3029 C CA . LEU A 1 388 ? -1.554 -0.537 -8.073 1.00 80.44 388 LEU A CA 1
ATOM 3030 C C . LEU A 1 388 ? -2.260 0.466 -8.977 1.00 80.44 388 LEU A C 1
ATOM 3032 O O . LEU A 1 388 ? -1.854 1.624 -9.133 1.00 80.44 388 LEU A O 1
ATOM 3036 N N . GLU A 1 389 ? -3.354 -0.004 -9.564 1.00 81.31 389 GLU A N 1
ATOM 3037 C CA . GLU A 1 389 ? -4.122 0.728 -10.549 1.00 81.31 389 GLU A CA 1
ATOM 3038 C C . GLU A 1 389 ? -5.606 0.770 -10.193 1.00 81.31 389 GLU A C 1
ATOM 3040 O O . GLU A 1 389 ? -6.211 -0.268 -9.927 1.00 81.31 389 GLU A O 1
ATOM 3045 N N . PHE A 1 390 ? -6.208 1.963 -10.252 1.00 90.88 390 PHE A N 1
ATOM 3046 C CA . PHE A 1 390 ? -7.630 2.145 -9.970 1.00 90.88 390 PHE A CA 1
ATOM 3047 C C . PHE A 1 390 ? -8.339 2.888 -11.098 1.00 90.88 390 PHE A C 1
ATOM 3049 O O . PHE A 1 390 ? -7.789 3.826 -11.680 1.00 90.88 390 PHE A O 1
ATOM 3056 N N . ASP A 1 391 ? -9.583 2.521 -11.399 1.00 94.06 391 ASP A N 1
ATOM 3057 C CA . ASP A 1 391 ? -10.411 3.309 -12.315 1.00 94.06 391 ASP A CA 1
ATOM 3058 C C . ASP A 1 391 ? -10.734 4.683 -11.724 1.00 94.06 391 ASP A C 1
ATOM 3060 O O . ASP A 1 391 ? -10.718 5.690 -12.435 1.00 94.06 391 ASP A O 1
ATOM 3064 N N . ASN A 1 392 ? -10.986 4.753 -10.419 1.00 96.19 392 ASN A N 1
ATOM 3065 C CA . ASN A 1 392 ? -11.349 5.987 -9.736 1.00 96.19 392 ASN A CA 1
ATOM 3066 C C . ASN A 1 392 ? -10.513 6.174 -8.465 1.00 96.19 392 ASN A C 1
ATOM 3068 O O . ASN A 1 392 ? -10.316 5.235 -7.697 1.00 96.19 392 ASN A O 1
ATOM 3072 N N . VAL A 1 393 ? -10.042 7.394 -8.222 1.00 96.81 393 VAL A N 1
ATOM 3073 C CA . VAL A 1 393 ? -9.233 7.734 -7.048 1.00 96.81 393 VAL A CA 1
ATOM 3074 C C . VAL A 1 393 ? -9.767 8.994 -6.385 1.00 96.81 393 VAL A C 1
ATOM 3076 O O . VAL A 1 393 ? -10.017 9.999 -7.050 1.00 96.81 393 VAL A O 1
ATOM 3079 N N . ALA A 1 394 ? -9.906 8.937 -5.065 1.00 97.38 394 ALA A N 1
ATOM 3080 C CA . ALA A 1 394 ? -10.122 10.085 -4.201 1.00 97.38 394 ALA A CA 1
ATOM 3081 C C . ALA A 1 394 ? -8.866 10.319 -3.353 1.00 97.38 394 ALA A C 1
ATOM 3083 O O . ALA A 1 394 ? -8.431 9.417 -2.638 1.00 97.38 394 ALA A O 1
ATOM 3084 N N . VAL A 1 395 ? -8.271 11.510 -3.434 1.00 97.19 395 VAL A N 1
ATOM 3085 C CA . VAL A 1 395 ? -7.051 11.864 -2.691 1.00 97.19 395 VAL A CA 1
ATOM 3086 C C . VAL A 1 395 ? -7.412 12.740 -1.496 1.00 97.19 395 VAL A C 1
ATOM 3088 O O . VAL A 1 395 ? -8.026 13.796 -1.655 1.00 97.19 395 VAL A O 1
ATOM 3091 N N . ALA A 1 396 ? -7.025 12.306 -0.300 1.00 94.88 396 ALA A N 1
ATOM 3092 C CA . ALA A 1 396 ? -7.207 13.047 0.941 1.00 94.88 396 ALA A CA 1
ATOM 3093 C C . ALA A 1 396 ? -5.962 13.870 1.297 1.00 94.88 396 ALA A C 1
ATOM 3095 O O . ALA A 1 396 ? -4.828 13.433 1.105 1.00 94.88 396 ALA A O 1
ATOM 3096 N N . GLY A 1 397 ? -6.190 15.058 1.861 1.00 88.00 397 GLY A N 1
ATOM 3097 C CA . GLY A 1 397 ? -5.136 15.901 2.430 1.00 88.00 397 GLY A CA 1
ATOM 3098 C C . GLY A 1 397 ? -4.069 16.446 1.460 1.00 88.00 397 GLY A C 1
ATOM 3099 O O . GLY A 1 397 ? -2.926 16.588 1.900 1.00 88.00 397 GLY A O 1
ATOM 3100 N N . PRO A 1 398 ? -4.368 16.814 0.191 1.00 91.38 398 PRO A N 1
ATOM 3101 C CA . PRO A 1 398 ? -3.350 17.340 -0.733 1.00 91.38 398 PRO A CA 1
ATOM 3102 C C . PRO A 1 398 ? -2.644 18.592 -0.201 1.00 91.38 398 PRO A C 1
ATOM 3104 O O . PRO A 1 398 ? -1.438 18.745 -0.377 1.00 91.38 398 PRO A O 1
ATOM 3107 N N . SER A 1 399 ? -3.352 19.457 0.534 1.00 88.56 399 SER A N 1
ATOM 3108 C CA . SER A 1 399 ? -2.764 20.669 1.117 1.00 88.56 399 SER A CA 1
ATOM 3109 C C . SER A 1 399 ? -1.637 20.371 2.108 1.00 88.56 399 SER A C 1
ATOM 3111 O O . SER A 1 399 ? -0.697 21.152 2.199 1.00 88.56 399 SER A O 1
ATOM 3113 N N . ALA A 1 400 ? -1.702 19.251 2.836 1.00 88.06 400 ALA A N 1
ATOM 3114 C CA . ALA A 1 400 ? -0.657 18.868 3.784 1.00 88.06 400 ALA A CA 1
ATOM 3115 C C . ALA A 1 400 ? 0.618 18.359 3.088 1.00 88.06 400 ALA A C 1
ATOM 3117 O O . ALA A 1 400 ? 1.685 18.416 3.699 1.00 88.06 400 ALA A O 1
ATOM 3118 N N . MET A 1 401 ? 0.505 17.870 1.846 1.00 91.69 401 MET A N 1
ATOM 3119 C CA . MET A 1 401 ? 1.637 17.481 0.993 1.00 91.69 401 MET A CA 1
ATOM 3120 C C . MET A 1 401 ? 2.232 18.698 0.270 1.00 91.69 401 MET A C 1
ATOM 3122 O O . MET A 1 401 ? 3.447 18.847 0.237 1.00 91.69 401 MET A O 1
ATOM 3126 N N . LEU A 1 402 ? 1.392 19.607 -0.242 1.00 91.38 402 LEU A N 1
ATOM 3127 C CA . LEU A 1 402 ? 1.836 20.832 -0.930 1.00 91.38 402 LEU A CA 1
ATOM 3128 C C . LEU A 1 402 ? 2.432 21.877 0.017 1.00 91.38 402 LEU A C 1
ATOM 3130 O O . LEU A 1 402 ? 3.348 22.611 -0.343 1.00 91.38 402 LEU A O 1
ATOM 3134 N N . ARG A 1 403 ? 1.868 21.997 1.222 1.00 90.31 403 ARG A N 1
ATOM 3135 C CA . ARG A 1 403 ? 2.213 23.033 2.205 1.00 90.31 403 ARG A CA 1
ATOM 3136 C C . ARG A 1 403 ? 2.356 22.398 3.592 1.00 90.31 403 ARG A C 1
ATOM 3138 O O . ARG A 1 403 ? 1.523 22.634 4.474 1.00 90.31 403 ARG A O 1
ATOM 3145 N N . PRO A 1 404 ? 3.372 21.543 3.795 1.00 87.50 404 PRO A N 1
ATOM 3146 C CA . PRO A 1 404 ? 3.548 20.853 5.060 1.00 87.50 404 PRO A CA 1
ATOM 3147 C C . PRO A 1 404 ? 3.931 21.835 6.174 1.00 87.50 404 PRO A C 1
ATOM 3149 O O . PRO A 1 404 ? 4.616 22.831 5.959 1.00 87.50 404 PRO A O 1
ATOM 3152 N N . SER A 1 405 ? 3.517 21.531 7.407 1.00 81.69 405 SER A N 1
ATOM 3153 C CA . SER A 1 405 ? 3.888 22.342 8.581 1.00 81.69 405 SER A CA 1
ATOM 3154 C C . SER A 1 405 ? 5.367 22.214 8.974 1.00 81.69 405 SER A C 1
ATOM 3156 O O . SER A 1 405 ? 5.885 23.060 9.703 1.00 81.69 405 SER A O 1
ATOM 3158 N N . LYS A 1 406 ? 6.036 21.148 8.518 1.00 77.94 406 LYS A N 1
ATOM 3159 C CA . LYS A 1 406 ? 7.466 20.860 8.687 1.00 77.94 406 LYS A CA 1
ATOM 3160 C C . LYS A 1 406 ? 7.973 20.100 7.460 1.00 77.94 406 LYS A C 1
ATOM 3162 O O . LYS A 1 406 ? 7.259 19.227 6.977 1.00 77.94 406 LYS A O 1
ATOM 3167 N N . GLY A 1 407 ? 9.209 20.365 7.041 1.00 82.00 407 GLY A N 1
ATOM 3168 C CA . GLY A 1 407 ? 9.825 19.721 5.875 1.00 82.00 407 GLY A CA 1
ATOM 3169 C C . GLY A 1 407 ? 9.523 20.444 4.561 1.00 82.00 407 GLY A C 1
ATOM 3170 O O . GLY A 1 407 ? 9.029 21.571 4.564 1.00 82.00 407 GLY A O 1
ATOM 3171 N N . THR A 1 408 ? 9.857 19.797 3.449 1.00 85.12 408 THR A N 1
ATOM 3172 C CA . THR A 1 408 ? 9.633 20.281 2.081 1.00 85.12 408 THR A CA 1
ATOM 3173 C C . THR A 1 408 ? 8.332 19.716 1.498 1.00 85.12 408 THR A C 1
ATOM 3175 O O . THR A 1 408 ? 7.860 18.681 1.973 1.00 85.12 408 THR A O 1
ATOM 3178 N N . PRO A 1 409 ? 7.726 20.382 0.495 1.00 86.75 409 PRO A N 1
ATOM 3179 C CA . PRO A 1 409 ? 6.575 19.842 -0.226 1.00 86.75 409 PRO A CA 1
ATOM 3180 C C . PRO A 1 409 ? 6.842 18.438 -0.787 1.00 86.75 409 PRO A C 1
ATOM 3182 O O . PRO A 1 409 ? 7.898 18.190 -1.363 1.00 86.75 409 PRO A O 1
ATOM 3185 N N . GLU A 1 410 ? 5.871 17.536 -0.654 1.00 90.12 410 GLU A N 1
ATOM 3186 C CA . GLU A 1 410 ? 5.946 16.152 -1.147 1.00 90.12 410 GLU A CA 1
ATOM 3187 C C . GLU A 1 410 ? 5.266 16.044 -2.521 1.00 90.12 410 GLU A C 1
ATOM 3189 O O . GLU A 1 410 ? 4.212 15.416 -2.682 1.00 90.12 410 GLU A O 1
ATOM 3194 N N . ASN A 1 411 ? 5.847 16.715 -3.515 1.00 91.44 411 ASN A N 1
ATOM 3195 C CA . ASN A 1 411 ? 5.274 16.842 -4.857 1.00 91.44 411 ASN A CA 1
ATOM 3196 C C . ASN A 1 411 ? 5.118 15.482 -5.553 1.00 91.44 411 ASN A C 1
ATOM 3198 O O . ASN A 1 411 ? 4.063 15.184 -6.117 1.00 91.44 411 ASN A O 1
ATOM 3202 N N . GLU A 1 412 ? 6.141 14.637 -5.459 1.00 89.38 412 GLU A N 1
ATOM 3203 C CA . GLU A 1 412 ? 6.194 13.292 -6.030 1.00 89.38 412 GLU A CA 1
ATOM 3204 C C . GLU A 1 412 ? 5.122 12.396 -5.395 1.00 89.38 412 GLU A C 1
ATOM 3206 O O . GLU A 1 412 ? 4.401 11.686 -6.096 1.00 89.38 412 GLU A O 1
ATOM 3211 N N . LEU A 1 413 ? 4.923 12.495 -4.074 1.00 91.25 413 LEU A N 1
ATOM 3212 C CA . LEU A 1 413 ? 3.887 11.738 -3.368 1.00 91.25 413 LEU A CA 1
ATOM 3213 C C . LEU A 1 413 ? 2.482 12.125 -3.845 1.00 91.25 413 LEU A C 1
ATOM 3215 O O . LEU A 1 413 ? 1.665 11.253 -4.153 1.00 91.25 413 LEU A O 1
ATOM 3219 N N . LEU A 1 414 ? 2.199 13.425 -3.955 1.00 94.38 414 LEU A N 1
ATOM 3220 C CA . LEU A 1 414 ? 0.911 13.901 -4.456 1.00 94.38 414 LEU A CA 1
ATOM 3221 C C . LEU A 1 414 ? 0.688 13.484 -5.916 1.00 94.38 414 LEU A C 1
ATOM 3223 O O . LEU A 1 414 ? -0.387 12.986 -6.256 1.00 94.38 414 LEU A O 1
ATOM 3227 N N . LEU A 1 415 ? 1.699 13.625 -6.773 1.00 93.81 415 LEU A N 1
ATOM 3228 C CA . LEU A 1 415 ? 1.619 13.204 -8.169 1.00 93.81 415 LEU A CA 1
ATOM 3229 C C . LEU A 1 415 ? 1.378 11.692 -8.299 1.00 93.81 415 LEU A C 1
ATOM 3231 O O . LEU A 1 415 ? 0.545 11.264 -9.106 1.00 93.81 415 LEU A O 1
ATOM 3235 N N . VAL A 1 416 ? 2.037 10.868 -7.478 1.00 92.38 416 VAL A N 1
ATOM 3236 C CA . VAL A 1 416 ? 1.779 9.421 -7.418 1.00 92.38 416 VAL A CA 1
ATOM 3237 C C . VAL A 1 416 ? 0.316 9.154 -7.077 1.00 92.38 416 VAL A C 1
ATOM 3239 O O . VAL A 1 416 ? -0.317 8.362 -7.777 1.00 92.38 416 VAL A O 1
ATOM 3242 N N . ALA A 1 417 ? -0.240 9.837 -6.070 1.00 94.88 417 ALA A N 1
ATOM 3243 C CA . ALA A 1 417 ? -1.639 9.683 -5.673 1.00 94.88 417 ALA A CA 1
ATOM 3244 C C . ALA A 1 417 ? -2.604 10.017 -6.820 1.00 94.88 417 ALA A C 1
ATOM 3246 O O . ALA A 1 417 ? -3.490 9.224 -7.141 1.00 94.88 417 ALA A O 1
ATOM 3247 N N . LEU A 1 418 ? -2.399 11.162 -7.476 1.00 95.44 418 LEU A N 1
ATOM 3248 C CA . LEU A 1 418 ? -3.244 11.635 -8.575 1.00 95.44 418 LEU A CA 1
ATOM 3249 C C . LEU A 1 418 ? -3.145 10.724 -9.810 1.00 95.44 418 LEU A C 1
ATOM 3251 O O . LEU A 1 418 ? -4.157 10.417 -10.440 1.00 95.44 418 LEU A O 1
ATOM 3255 N N . SER A 1 419 ? -1.944 10.230 -10.123 1.00 92.94 419 SER A N 1
ATOM 3256 C CA . SER A 1 419 ? -1.687 9.355 -11.276 1.00 92.94 419 SER A CA 1
ATOM 3257 C C . SER A 1 419 ? -2.197 7.919 -11.102 1.00 92.94 419 SER A C 1
ATOM 3259 O O . SER A 1 419 ? -2.190 7.140 -12.059 1.00 92.94 419 SER A O 1
ATOM 3261 N N . ARG A 1 420 ? -2.670 7.523 -9.909 1.00 92.00 420 ARG A N 1
ATOM 3262 C CA . ARG A 1 420 ? -3.244 6.180 -9.702 1.00 92.00 420 ARG A CA 1
ATOM 3263 C C . ARG A 1 420 ? -4.570 5.976 -10.444 1.00 92.00 420 ARG A C 1
ATOM 3265 O O . ARG A 1 420 ? -4.868 4.831 -10.798 1.00 92.00 420 ARG A O 1
ATOM 3272 N N . GLY A 1 421 ? -5.328 7.051 -10.692 1.00 93.12 421 GLY A N 1
ATOM 3273 C CA . GLY A 1 421 ? -6.671 7.010 -11.279 1.00 93.12 421 GLY A CA 1
ATOM 3274 C C . GLY A 1 421 ? -6.689 7.040 -12.809 1.00 93.12 421 GLY A C 1
ATOM 3275 O O . GLY A 1 421 ? -6.170 7.964 -13.429 1.00 93.12 421 GLY A O 1
ATOM 3276 N N . ARG A 1 422 ? -7.348 6.058 -13.436 1.00 93.31 422 ARG A N 1
ATOM 3277 C CA . ARG A 1 422 ? -7.481 5.960 -14.906 1.00 93.31 422 ARG A CA 1
ATOM 3278 C C . ARG A 1 422 ? -8.634 6.794 -15.456 1.00 93.31 422 ARG A C 1
ATOM 3280 O O . ARG A 1 422 ? -8.547 7.338 -16.555 1.00 93.31 422 ARG A O 1
ATOM 3287 N N . GLN A 1 423 ? -9.734 6.880 -14.717 1.00 94.88 423 GLN A N 1
ATOM 3288 C CA . GLN A 1 423 ? -10.944 7.594 -15.109 1.00 94.88 423 GLN A CA 1
ATOM 3289 C C . GLN A 1 423 ? -11.119 8.839 -14.243 1.00 94.88 423 GLN A C 1
ATOM 3291 O O . GLN A 1 423 ? -10.902 9.951 -14.718 1.00 94.88 423 GLN A O 1
ATOM 3296 N N . LYS A 1 424 ? -11.510 8.680 -12.979 1.00 95.69 424 LYS A N 1
ATOM 3297 C CA . LYS A 1 424 ? -11.853 9.813 -12.109 1.00 95.69 424 LYS A CA 1
ATOM 3298 C C . LYS A 1 424 ? -10.753 10.055 -11.090 1.00 95.69 424 LYS A C 1
ATOM 3300 O O . LYS A 1 424 ? -10.287 9.112 -10.462 1.00 95.69 424 LYS A O 1
ATOM 3305 N N . VAL A 1 425 ? -10.388 11.320 -10.920 1.00 97.25 425 VAL A N 1
ATOM 3306 C CA . VAL A 1 425 ? -9.493 11.785 -9.859 1.00 97.25 425 VAL A CA 1
ATOM 3307 C C . VAL A 1 425 ? -10.219 12.922 -9.155 1.00 97.25 425 VAL A C 1
ATOM 3309 O O . VAL A 1 425 ? -10.595 13.899 -9.804 1.00 97.25 425 VAL A O 1
ATOM 3312 N N . VAL A 1 426 ? -10.491 12.750 -7.865 1.00 97.62 426 VAL A N 1
ATOM 3313 C CA . VAL A 1 426 ? -11.204 13.731 -7.037 1.00 97.62 426 VAL A CA 1
ATOM 3314 C C . VAL A 1 426 ? -10.399 14.059 -5.787 1.00 97.62 426 VAL A C 1
ATOM 3316 O O . VAL A 1 426 ? -9.603 13.244 -5.315 1.00 97.62 426 VAL A O 1
ATOM 3319 N N . ILE A 1 427 ? -10.630 15.246 -5.244 1.00 97.62 427 ILE A N 1
ATOM 3320 C CA . ILE A 1 427 ? -9.994 15.734 -4.026 1.00 97.62 427 ILE A CA 1
ATOM 3321 C C . ILE A 1 427 ? -11.000 15.691 -2.881 1.00 97.62 427 ILE A C 1
ATOM 3323 O O . ILE A 1 427 ? -12.120 16.187 -3.015 1.00 97.62 427 ILE A O 1
ATOM 3327 N N . LEU A 1 428 ? -10.597 15.110 -1.752 1.00 95.75 428 LEU A N 1
ATOM 3328 C CA . LEU A 1 428 ? -11.388 15.135 -0.528 1.00 95.75 428 LEU A CA 1
ATOM 3329 C C . LEU A 1 428 ? -11.040 16.359 0.309 1.00 95.75 428 LEU A C 1
ATOM 3331 O O . LEU A 1 428 ? -9.876 16.586 0.645 1.00 95.75 428 LEU A O 1
ATOM 3335 N N . ASN A 1 429 ? -12.069 17.122 0.670 1.00 89.06 429 ASN A N 1
ATOM 3336 C CA . ASN A 1 429 ? -11.919 18.337 1.469 1.00 89.06 429 ASN A CA 1
ATOM 3337 C C . ASN A 1 429 ? -11.681 18.040 2.955 1.00 89.06 429 ASN A C 1
ATOM 3339 O O . ASN A 1 429 ? -11.118 18.869 3.673 1.00 89.06 429 ASN A O 1
ATOM 3343 N N . GLN A 1 430 ? -12.106 16.869 3.437 1.00 83.88 430 GLN A N 1
ATOM 3344 C CA . GLN A 1 430 ? -11.932 16.489 4.831 1.00 83.88 430 GLN A CA 1
ATOM 3345 C C . GLN A 1 430 ? -10.459 16.401 5.208 1.00 83.88 430 GLN A C 1
ATOM 3347 O O . GLN A 1 430 ? -9.664 15.713 4.567 1.00 83.88 430 GLN A O 1
ATOM 3352 N N . GLN A 1 431 ? -10.137 17.009 6.345 1.00 83.25 431 GLN A N 1
ATOM 3353 C CA . GLN A 1 431 ? -8.866 16.805 7.018 1.00 83.25 431 GLN A CA 1
ATOM 3354 C C . GLN A 1 431 ? -9.051 15.850 8.190 1.00 83.25 431 GLN A C 1
ATOM 3356 O O . GLN A 1 431 ? -9.963 16.014 9.007 1.00 83.25 431 GLN A O 1
ATOM 3361 N N . ALA A 1 432 ? -8.172 14.853 8.278 1.00 86.56 432 ALA A N 1
ATOM 3362 C CA . ALA A 1 432 ? -8.148 13.986 9.439 1.00 86.56 432 ALA A CA 1
ATOM 3363 C C . ALA A 1 432 ? -7.756 14.791 10.694 1.00 86.56 432 ALA A C 1
ATOM 3365 O O . ALA A 1 432 ? -6.984 15.751 10.607 1.00 86.56 432 ALA A O 1
ATOM 3366 N N . PRO A 1 433 ? -8.255 14.406 11.880 1.00 88.88 433 PRO A N 1
ATOM 3367 C CA . PRO A 1 433 ? -7.829 15.002 13.135 1.00 88.88 433 PRO A CA 1
ATOM 3368 C C . PRO A 1 433 ? -6.319 14.881 13.333 1.00 88.88 433 PRO A C 1
ATOM 3370 O O . PRO A 1 433 ? -5.705 13.889 12.944 1.00 88.88 433 PRO A O 1
ATOM 3373 N N . PHE A 1 434 ? -5.731 15.858 14.020 1.00 90.75 434 PHE A N 1
ATOM 3374 C CA . PHE A 1 434 ? -4.333 15.777 14.426 1.00 90.75 434 PHE A CA 1
ATOM 3375 C C . PHE A 1 434 ? -4.101 14.549 15.320 1.00 90.75 434 PHE A C 1
ATOM 3377 O O . PHE A 1 434 ? -4.809 14.336 16.307 1.00 90.75 434 PHE A O 1
ATOM 3384 N N . THR A 1 435 ? -3.075 13.764 14.999 1.00 93.38 435 THR A N 1
ATOM 3385 C CA . THR A 1 435 ? -2.683 12.571 15.756 1.00 93.38 435 THR A CA 1
ATOM 3386 C C . THR A 1 435 ? -1.240 12.659 16.222 1.00 93.38 435 THR A C 1
ATOM 3388 O O . THR A 1 435 ? -0.390 13.243 15.553 1.00 93.38 435 THR A O 1
ATOM 3391 N N . ARG A 1 436 ? -0.946 12.021 17.353 1.00 92.38 436 ARG A N 1
ATOM 3392 C CA . ARG A 1 436 ? 0.410 11.813 17.865 1.00 92.38 436 ARG A CA 1
ATOM 3393 C C . ARG A 1 436 ? 0.751 10.334 17.884 1.00 92.38 436 ARG A C 1
ATOM 3395 O O . ARG A 1 436 ? -0.127 9.482 17.993 1.00 92.38 436 ARG A O 1
ATOM 3402 N N . ARG A 1 437 ? 2.050 10.060 17.814 1.00 91.81 437 ARG A N 1
ATOM 3403 C CA . ARG A 1 437 ? 2.641 8.732 17.942 1.00 91.81 437 ARG A CA 1
ATOM 3404 C C . ARG A 1 437 ? 3.494 8.689 19.204 1.00 91.81 437 ARG A C 1
ATOM 3406 O O . ARG A 1 437 ? 4.298 9.597 19.414 1.00 91.81 437 ARG A O 1
ATOM 3413 N N . LEU A 1 438 ? 3.324 7.661 20.033 1.00 89.44 438 LEU A N 1
ATOM 3414 C CA . LEU A 1 438 ? 4.223 7.437 21.165 1.00 89.44 438 LEU A CA 1
ATOM 3415 C C . LEU A 1 438 ? 5.597 6.917 20.692 1.00 89.44 438 LEU A C 1
ATOM 3417 O O . LEU A 1 438 ? 5.650 6.102 19.762 1.00 89.44 438 LEU A O 1
ATOM 3421 N N . PRO A 1 439 ? 6.702 7.340 21.337 1.00 81.25 439 PRO A N 1
ATOM 3422 C CA . PRO A 1 439 ? 8.026 6.763 21.104 1.00 81.25 439 PRO A CA 1
ATOM 3423 C C . PRO A 1 439 ? 8.061 5.265 21.438 1.00 81.25 439 PRO A C 1
ATOM 3425 O O . PRO A 1 439 ? 7.368 4.823 22.352 1.00 81.25 439 PRO A O 1
ATOM 3428 N N . GLY A 1 440 ? 8.883 4.490 20.727 1.00 66.12 440 GLY A N 1
ATOM 3429 C CA . GLY A 1 440 ? 9.205 3.101 21.092 1.00 66.12 440 GLY A CA 1
ATOM 3430 C C . GLY A 1 440 ? 8.153 2.031 20.768 1.00 66.12 440 GLY A C 1
ATOM 3431 O O . GLY A 1 440 ? 8.413 0.862 21.016 1.00 66.12 440 GLY A O 1
ATOM 3432 N N . GLY A 1 441 ? 6.997 2.389 20.196 1.00 65.94 441 GLY A N 1
ATOM 3433 C CA . GLY A 1 441 ? 5.973 1.393 19.832 1.00 65.94 441 GLY A CA 1
ATOM 3434 C C . GLY A 1 441 ? 4.988 1.810 18.744 1.00 65.94 441 GLY A C 1
ATOM 3435 O O . GLY A 1 441 ? 4.113 1.037 18.379 1.00 65.94 441 GLY A O 1
ATOM 3436 N N . GLY A 1 442 ? 5.081 3.035 18.218 1.00 78.88 442 GLY A N 1
ATOM 3437 C CA . GLY A 1 442 ? 4.234 3.455 17.099 1.00 78.88 442 GLY A CA 1
ATOM 3438 C C . GLY A 1 442 ? 2.767 3.734 17.448 1.00 78.88 442 GLY A C 1
ATOM 3439 O O . GLY A 1 442 ? 2.031 4.161 16.561 1.00 78.88 442 GLY A O 1
ATOM 3440 N N . PHE A 1 443 ? 2.368 3.577 18.716 1.00 90.12 443 PHE A N 1
ATOM 3441 C CA . PHE A 1 443 ? 0.995 3.728 19.200 1.00 90.12 443 PHE A CA 1
ATOM 3442 C C . PHE A 1 443 ? 0.408 5.107 18.864 1.00 90.12 443 PHE A C 1
ATOM 3444 O O . PHE A 1 443 ? 0.910 6.139 19.328 1.00 90.12 443 PHE A O 1
ATOM 3451 N N . LEU A 1 444 ? -0.646 5.121 18.045 1.00 94.50 444 LEU A N 1
ATOM 3452 C CA . LEU A 1 444 ? -1.289 6.334 17.539 1.00 94.50 444 LEU A CA 1
ATOM 3453 C C . LEU A 1 444 ? -2.471 6.756 18.415 1.00 94.50 444 LEU A C 1
ATOM 3455 O O . LEU A 1 444 ? -3.312 5.942 18.795 1.00 94.50 444 LEU A O 1
ATOM 3459 N N . TYR A 1 445 ? -2.577 8.053 18.694 1.00 95.62 445 TYR A N 1
ATOM 3460 C CA . TYR A 1 445 ? -3.687 8.610 19.462 1.00 95.62 445 TYR A CA 1
ATOM 3461 C C . TYR A 1 445 ? -4.030 10.045 19.049 1.00 95.62 445 TYR A C 1
ATOM 3463 O O . TYR A 1 445 ? -3.191 10.786 18.539 1.00 95.62 445 TYR A O 1
ATOM 3471 N N . GLN A 1 446 ? -5.274 10.450 19.294 1.00 95.94 446 GLN A N 1
ATOM 3472 C CA . GLN A 1 446 ? -5.735 11.832 19.149 1.00 95.94 446 GLN A CA 1
ATOM 3473 C C . GLN A 1 446 ? -5.576 12.550 20.498 1.00 95.94 446 GLN A C 1
ATOM 3475 O O . GLN A 1 446 ? -6.177 12.110 21.484 1.00 95.94 446 GLN A O 1
ATOM 3480 N N . PRO A 1 447 ? -4.753 13.609 20.595 1.00 95.75 447 PRO A N 1
ATOM 3481 C CA . PRO A 1 447 ? -4.540 14.326 21.844 1.00 95.75 447 PRO A CA 1
ATOM 3482 C C . PRO A 1 447 ? -5.634 15.369 22.100 1.00 95.75 447 PRO A C 1
ATOM 3484 O O . PRO A 1 447 ? -6.043 16.111 21.208 1.00 95.75 447 PRO A O 1
ATOM 3487 N N . HIS A 1 448 ? -6.023 15.528 23.363 1.00 94.50 448 HIS A N 1
ATOM 3488 C CA . HIS A 1 448 ? -6.791 16.683 23.805 1.00 94.50 448 HIS A CA 1
ATOM 3489 C C . HIS A 1 448 ? -5.954 17.967 23.614 1.00 94.50 448 HIS A C 1
ATOM 3491 O O . HIS A 1 448 ? -4.821 18.014 24.107 1.00 94.50 448 HIS A O 1
ATOM 3497 N N . PRO A 1 449 ? -6.494 19.057 23.030 1.00 91.12 449 PRO A N 1
ATOM 3498 C CA . PRO A 1 449 ? -5.712 20.254 22.691 1.00 91.12 449 PRO A CA 1
ATOM 3499 C C . PRO A 1 449 ? -4.946 20.879 23.868 1.00 91.12 449 PRO A C 1
ATOM 3501 O O . PRO A 1 449 ? -3.824 21.349 23.710 1.00 91.12 449 PRO A O 1
ATOM 3504 N N . ARG A 1 450 ? -5.540 20.865 25.070 1.00 92.25 450 ARG A N 1
ATOM 3505 C CA . ARG A 1 450 ? -4.920 21.427 26.287 1.00 92.25 450 ARG A CA 1
ATOM 3506 C C . ARG A 1 450 ? -4.010 20.461 27.046 1.00 92.25 450 ARG A C 1
ATOM 3508 O O . ARG A 1 450 ? -2.888 20.816 27.374 1.00 92.25 450 ARG A O 1
ATOM 3515 N N . THR A 1 451 ? -4.491 19.260 27.367 1.00 92.50 451 THR A N 1
ATOM 3516 C CA . THR A 1 451 ? -3.776 18.329 28.254 1.00 92.50 451 THR A CA 1
ATOM 3517 C C . THR A 1 451 ? -2.811 17.417 27.506 1.00 92.50 451 THR A C 1
ATOM 3519 O O . THR A 1 451 ? -2.009 16.750 28.149 1.00 92.50 451 THR A O 1
ATOM 3522 N N . GLN A 1 452 ? -2.907 17.351 26.172 1.00 92.75 452 GLN A N 1
ATOM 3523 C CA . GLN A 1 452 ? -2.136 16.455 25.303 1.00 92.75 452 GLN A CA 1
ATOM 3524 C C . GLN A 1 452 ? -2.340 14.953 25.579 1.00 92.75 452 GLN A C 1
ATOM 3526 O O . GLN A 1 452 ? -1.674 14.119 24.966 1.00 92.75 452 GLN A O 1
ATOM 3531 N N . LYS A 1 453 ? -3.291 14.611 26.457 1.00 93.88 453 LYS A N 1
ATOM 3532 C CA . LYS A 1 453 ? -3.704 13.242 26.785 1.00 93.88 453 LYS A CA 1
ATOM 3533 C C . LYS A 1 453 ? -4.643 12.694 25.720 1.00 93.88 453 LYS A C 1
ATOM 3535 O O . LYS A 1 453 ? -5.399 13.463 25.128 1.00 93.88 453 LYS A O 1
ATOM 3540 N N . ALA A 1 454 ? -4.631 11.383 25.509 1.00 95.12 454 ALA A N 1
ATOM 3541 C CA . ALA A 1 454 ? -5.478 10.749 24.507 1.00 95.12 454 ALA A CA 1
ATOM 3542 C C . ALA A 1 454 ? -6.981 10.926 24.787 1.00 95.12 454 ALA A C 1
ATOM 3544 O O . ALA A 1 454 ? -7.469 10.584 25.864 1.00 95.12 454 ALA A O 1
ATOM 3545 N N . THR A 1 455 ? -7.710 11.433 23.790 1.00 96.31 455 THR A N 1
ATOM 3546 C CA . THR A 1 455 ? -9.184 11.427 23.714 1.00 96.31 455 THR A CA 1
ATOM 3547 C C . THR A 1 455 ? -9.701 10.285 22.848 1.00 96.31 455 THR A C 1
ATOM 3549 O O . THR A 1 455 ? -10.842 9.859 23.005 1.00 96.31 455 THR A O 1
ATOM 3552 N N . ALA A 1 456 ? -8.863 9.778 21.946 1.00 96.62 456 ALA A N 1
ATOM 3553 C CA . ALA A 1 456 ? -9.093 8.553 21.199 1.00 96.62 456 ALA A CA 1
ATOM 3554 C C . ALA A 1 456 ? -7.757 7.863 20.905 1.00 96.62 456 ALA A C 1
ATOM 3556 O O . ALA A 1 456 ? -6.729 8.534 20.790 1.00 96.62 456 ALA A O 1
ATOM 3557 N N . VAL A 1 457 ? -7.768 6.541 20.765 1.00 96.50 457 VAL A N 1
ATOM 3558 C CA . VAL A 1 457 ? -6.585 5.723 20.460 1.00 96.50 457 VAL A CA 1
ATOM 3559 C C . VAL A 1 457 ? -6.847 4.838 19.252 1.00 96.50 457 VAL A C 1
ATOM 3561 O O . VAL A 1 457 ? -7.957 4.337 19.083 1.00 96.50 457 VAL A O 1
ATOM 3564 N N . ALA A 1 458 ? -5.844 4.669 18.396 1.00 95.06 458 ALA A N 1
ATOM 3565 C CA . ALA A 1 458 ? -5.946 3.772 17.256 1.00 95.06 458 ALA A CA 1
ATOM 3566 C C . ALA A 1 458 ? -5.955 2.317 17.734 1.00 95.06 458 ALA A C 1
ATOM 3568 O O . ALA A 1 458 ? -5.150 1.917 18.577 1.00 95.06 458 ALA A O 1
ATOM 3569 N N . ILE A 1 459 ? -6.856 1.516 17.176 1.00 94.19 459 ILE A N 1
ATOM 3570 C CA . ILE A 1 459 ? -6.890 0.071 17.366 1.00 94.19 459 ILE A CA 1
ATOM 3571 C C . ILE A 1 459 ? -6.661 -0.583 16.009 1.00 94.19 459 ILE A C 1
ATOM 3573 O O . ILE A 1 459 ? -7.355 -0.280 15.042 1.00 94.19 459 ILE A O 1
ATOM 3577 N N . GLU A 1 460 ? -5.673 -1.469 15.970 1.00 91.88 460 GLU A N 1
ATOM 3578 C CA . GLU A 1 460 ? -5.190 -2.183 14.794 1.00 91.88 460 GLU A CA 1
ATOM 3579 C C . GLU A 1 460 ? -5.076 -3.676 15.145 1.00 91.88 460 GLU A C 1
ATOM 3581 O O . GLU A 1 460 ? -5.037 -4.022 16.333 1.00 91.88 460 GLU A O 1
ATOM 3586 N N . PRO A 1 461 ? -4.963 -4.586 14.161 1.00 89.81 461 PRO A N 1
ATOM 3587 C CA . PRO A 1 461 ? -4.952 -6.024 14.432 1.00 89.81 461 PRO A CA 1
ATOM 3588 C C . PRO A 1 461 ? -3.833 -6.489 15.376 1.00 89.81 461 PRO A C 1
ATOM 3590 O O . PRO A 1 461 ? -4.028 -7.425 16.150 1.00 89.81 461 PRO A O 1
ATOM 3593 N N . HIS A 1 462 ? -2.670 -5.833 15.355 1.00 89.06 462 HIS A N 1
ATOM 3594 C CA . HIS A 1 462 ? -1.526 -6.186 16.204 1.00 89.06 462 HIS A CA 1
ATOM 3595 C C . HIS A 1 462 ? -1.701 -5.777 17.679 1.00 89.06 462 HIS A C 1
ATOM 3597 O O . HIS A 1 462 ? -0.963 -6.250 18.537 1.00 89.06 462 HIS A O 1
ATOM 3603 N N . HIS A 1 463 ? -2.697 -4.943 17.999 1.00 93.38 463 HIS A N 1
ATOM 3604 C CA . HIS A 1 463 ? -3.044 -4.603 19.381 1.00 93.38 463 HIS A CA 1
ATOM 3605 C C . HIS A 1 463 ? -3.818 -5.720 20.100 1.00 93.38 463 HIS A C 1
ATOM 3607 O O . HIS A 1 463 ? -4.061 -5.616 21.305 1.00 93.38 463 HIS A O 1
ATOM 3613 N N . LEU A 1 464 ? -4.223 -6.773 19.383 1.00 93.44 464 LEU A N 1
ATOM 3614 C CA . LEU A 1 464 ? -4.904 -7.938 19.940 1.00 93.44 464 LEU A CA 1
ATOM 3615 C C . LEU A 1 464 ? -3.967 -9.147 20.034 1.00 93.44 464 LEU A C 1
ATOM 3617 O O . LEU A 1 464 ? -3.163 -9.390 19.131 1.00 93.44 464 LEU A O 1
ATOM 3621 N N . GLN A 1 465 ? -4.123 -9.930 21.104 1.00 91.50 465 GLN A N 1
ATOM 3622 C CA . GLN A 1 465 ? -3.358 -11.160 21.320 1.00 91.50 465 GLN A CA 1
ATOM 3623 C C . GLN A 1 465 ? -3.586 -12.154 20.170 1.00 91.50 465 GLN A C 1
ATOM 3625 O O . GLN A 1 465 ? -4.689 -12.245 19.619 1.00 91.50 465 GLN A O 1
ATOM 3630 N N . SER A 1 466 ? -2.534 -12.879 19.801 1.00 89.00 466 SER A N 1
ATOM 3631 C CA . SER A 1 466 ? -2.513 -13.794 18.647 1.00 89.00 466 SER A CA 1
ATOM 3632 C C . SER A 1 466 ? -1.981 -15.184 19.005 1.00 89.00 466 SER A C 1
ATOM 3634 O O . SER A 1 466 ? -1.814 -16.012 18.122 1.00 89.00 466 SER A O 1
ATOM 3636 N N . GLU A 1 467 ? -1.710 -15.447 20.283 1.00 86.62 467 GLU A N 1
ATOM 3637 C CA . GLU A 1 467 ? -1.055 -16.658 20.792 1.00 86.62 467 GLU A CA 1
ATOM 3638 C C . GLU A 1 467 ? -2.053 -17.784 21.090 1.00 86.62 467 GLU A C 1
ATOM 3640 O O . GLU A 1 467 ? -1.685 -18.960 21.099 1.00 86.62 467 GLU A O 1
ATOM 3645 N N . ARG A 1 468 ? -3.319 -17.423 21.345 1.00 88.00 468 ARG A N 1
ATOM 3646 C CA . ARG A 1 468 ? -4.411 -18.350 21.670 1.00 88.00 468 ARG A CA 1
ATOM 3647 C C . ARG A 1 468 ? -5.777 -17.823 21.215 1.00 88.00 468 ARG A C 1
ATOM 3649 O O . ARG A 1 468 ? -5.978 -16.603 21.203 1.00 88.00 468 ARG A O 1
ATOM 3656 N N . PRO A 1 469 ? -6.743 -18.710 20.913 1.00 90.12 469 PRO A N 1
ATOM 3657 C CA . PRO A 1 469 ? -8.109 -18.302 20.613 1.00 90.12 469 PRO A CA 1
ATOM 3658 C C . PRO A 1 469 ? -8.784 -17.666 21.834 1.00 90.12 469 PRO A C 1
ATOM 3660 O O . PRO A 1 469 ? -8.562 -18.064 22.981 1.00 90.12 469 PRO A O 1
ATOM 3663 N N . VAL A 1 470 ? -9.663 -16.694 21.586 1.00 89.81 470 VAL A N 1
ATOM 3664 C CA . VAL A 1 470 ? -10.482 -16.045 22.619 1.00 89.81 470 VAL A CA 1
ATOM 3665 C C . VAL A 1 470 ? -11.950 -16.339 22.374 1.00 89.81 470 VAL A C 1
ATOM 3667 O O . VAL A 1 470 ? -12.425 -16.228 21.250 1.00 89.81 470 VAL A O 1
ATOM 3670 N N . GLY A 1 471 ? -12.671 -16.668 23.449 1.00 87.19 471 GLY A N 1
ATOM 3671 C CA . GLY A 1 471 ? -14.125 -16.841 23.416 1.00 87.19 471 GLY A CA 1
ATOM 3672 C C . GLY A 1 471 ? -14.631 -18.242 23.107 1.00 87.19 471 GLY A C 1
ATOM 3673 O O . GLY A 1 471 ? -15.842 -18.431 23.064 1.00 87.19 471 GLY A O 1
ATOM 3674 N N . GLY A 1 472 ? -13.736 -19.220 22.944 1.00 89.75 472 GLY A N 1
ATOM 3675 C CA . GLY A 1 472 ? -14.117 -20.607 22.674 1.00 89.75 472 GLY A CA 1
ATOM 3676 C C . GLY A 1 472 ? -14.937 -20.753 21.389 1.00 89.75 472 GLY A C 1
ATOM 3677 O O . GLY A 1 472 ? -14.809 -19.946 20.470 1.00 89.75 472 GLY A O 1
ATOM 3678 N N . GLU A 1 473 ? -15.786 -21.778 21.343 1.00 89.75 473 GLU A N 1
ATOM 3679 C CA . GLU A 1 473 ? -16.616 -22.111 20.178 1.00 89.75 473 GLU A CA 1
ATOM 3680 C C . GLU A 1 473 ? -17.582 -20.978 19.800 1.00 89.75 473 GLU A C 1
ATOM 3682 O O . GLU A 1 473 ? -17.642 -20.577 18.639 1.00 89.75 473 GLU A O 1
ATOM 3687 N N . GLU A 1 474 ? -18.255 -20.375 20.784 1.00 90.88 474 GLU A N 1
ATOM 3688 C CA . GLU A 1 474 ? -19.182 -19.261 20.545 1.00 90.88 474 GLU A CA 1
ATOM 3689 C C . GLU A 1 474 ? -18.476 -18.023 19.970 1.00 90.88 474 GLU A C 1
ATOM 3691 O O . GLU A 1 474 ? -18.993 -17.375 19.061 1.00 90.88 474 GLU A O 1
ATOM 3696 N N . GLY A 1 475 ? -17.263 -17.711 20.442 1.00 91.12 475 GLY A N 1
ATOM 3697 C CA . GLY A 1 475 ? -16.454 -16.622 19.889 1.00 91.12 475 GLY A CA 1
ATOM 3698 C C . GLY A 1 475 ? -16.026 -16.879 18.441 1.00 91.12 475 GLY A C 1
ATOM 3699 O O . GLY A 1 475 ? -16.111 -15.986 17.598 1.00 91.12 475 GLY A O 1
ATOM 3700 N N . GLN A 1 476 ? -15.615 -18.110 18.124 1.00 92.19 476 GLN A N 1
ATOM 3701 C CA . GLN A 1 476 ? -15.246 -18.497 16.758 1.00 92.19 476 GLN A CA 1
ATOM 3702 C C . GLN A 1 476 ? -16.457 -18.474 15.816 1.00 92.19 476 GLN A C 1
ATOM 3704 O O . GLN A 1 476 ? -16.377 -17.925 14.718 1.00 92.19 476 GLN A O 1
ATOM 3709 N N . LYS A 1 477 ? -17.614 -18.963 16.270 1.00 90.12 477 LYS A N 1
ATOM 3710 C CA . LYS A 1 477 ? -18.879 -18.885 15.531 1.00 90.12 477 LYS A CA 1
ATOM 3711 C C . LYS A 1 477 ? -19.317 -17.440 15.287 1.00 90.12 477 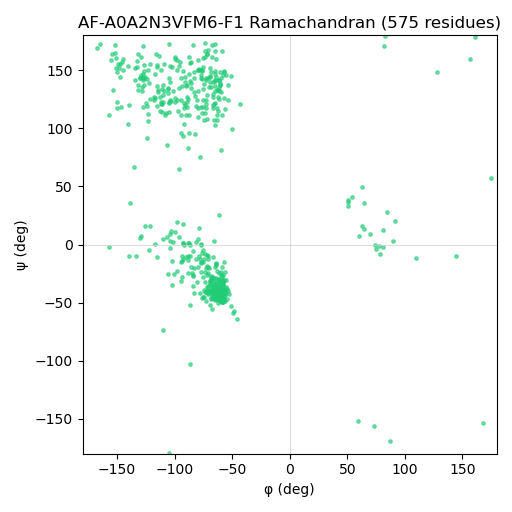LYS A C 1
ATOM 3713 O O . LYS A 1 477 ? -19.755 -17.105 14.182 1.00 90.12 477 LYS A O 1
ATOM 3718 N N . ALA A 1 478 ? -19.162 -16.569 16.285 1.00 89.62 478 ALA A N 1
ATOM 3719 C CA . ALA A 1 478 ? -19.415 -15.141 16.129 1.00 89.62 478 ALA A CA 1
ATOM 3720 C C . ALA A 1 478 ? -18.504 -14.535 15.050 1.00 89.62 478 ALA A C 1
ATOM 3722 O O . ALA A 1 478 ? -18.987 -13.777 14.220 1.00 89.62 478 ALA A O 1
ATOM 3723 N N . LEU A 1 479 ? -17.222 -14.906 14.993 1.00 90.19 479 LEU A N 1
ATOM 3724 C CA . LEU A 1 479 ? -16.295 -14.406 13.970 1.00 90.19 479 LEU A CA 1
ATOM 3725 C C . LEU A 1 479 ? -16.621 -14.901 12.551 1.00 90.19 479 LEU A C 1
ATOM 3727 O O . LEU A 1 479 ? -16.542 -14.106 11.620 1.00 90.19 479 LEU A O 1
ATOM 3731 N N . ARG A 1 480 ? -17.030 -16.166 12.380 1.00 85.88 480 ARG A N 1
ATOM 3732 C CA . ARG A 1 480 ? -17.391 -16.739 11.062 1.00 85.88 480 ARG A CA 1
ATOM 3733 C C . ARG A 1 480 ? -18.666 -16.145 10.480 1.00 85.88 480 ARG A C 1
ATOM 3735 O O . ARG A 1 480 ? -18.771 -15.901 9.287 1.00 85.88 480 ARG A O 1
ATOM 3742 N N . SER A 1 481 ? -19.653 -15.895 11.335 1.00 75.75 481 SER A N 1
ATOM 3743 C CA . SER A 1 481 ? -20.970 -15.390 10.922 1.00 75.75 481 SER A CA 1
ATOM 3744 C C . SER A 1 481 ? -21.004 -13.877 10.652 1.00 75.75 481 SER A C 1
ATOM 3746 O O . SER A 1 481 ? -22.074 -13.309 10.405 1.00 75.75 481 SER A O 1
ATOM 3748 N N . ARG A 1 482 ? -19.858 -13.187 10.723 1.00 72.06 482 ARG A N 1
ATOM 3749 C CA . ARG A 1 482 ? -19.785 -11.723 10.761 1.00 72.06 482 ARG A CA 1
ATOM 3750 C C . ARG A 1 482 ? -19.100 -11.133 9.534 1.00 72.06 482 ARG A C 1
ATOM 3752 O O . ARG A 1 482 ? -17.916 -11.328 9.307 1.00 72.06 482 ARG A O 1
ATOM 3759 N N . GLY A 1 483 ? -19.857 -10.315 8.803 1.00 65.38 483 GLY A N 1
ATOM 3760 C CA . GLY A 1 483 ? -19.320 -9.445 7.757 1.00 65.38 483 GLY A CA 1
ATOM 3761 C C . GLY A 1 483 ? -18.508 -8.264 8.307 1.00 65.38 483 GLY A C 1
ATOM 3762 O O . GLY A 1 483 ? -18.611 -7.908 9.488 1.00 65.38 483 GLY A O 1
ATOM 3763 N N . ARG A 1 484 ? -17.730 -7.648 7.410 1.00 69.12 484 ARG A N 1
ATOM 3764 C CA . ARG A 1 484 ? -16.943 -6.427 7.640 1.00 69.12 484 ARG A CA 1
ATOM 3765 C C . ARG A 1 484 ? -17.821 -5.246 8.077 1.00 69.12 484 ARG A C 1
ATOM 3767 O O . ARG A 1 484 ? -19.047 -5.288 7.978 1.00 69.12 484 ARG A O 1
ATOM 3774 N N . SER A 1 485 ? -17.187 -4.189 8.577 1.00 68.06 485 SER A N 1
ATOM 3775 C CA . SER A 1 485 ? -17.815 -2.906 8.934 1.00 68.06 485 SER A CA 1
ATOM 3776 C C . SER A 1 485 ? -18.827 -2.964 10.081 1.00 68.06 485 SER A C 1
ATOM 3778 O O . SER A 1 485 ? -19.549 -2.001 10.334 1.00 68.06 485 SER A O 1
ATOM 3780 N N . LYS A 1 486 ? -18.868 -4.063 10.845 1.00 78.50 486 LYS A N 1
ATOM 3781 C CA . LYS A 1 486 ? -19.635 -4.107 12.093 1.00 78.50 486 LYS A CA 1
ATOM 3782 C C . LYS A 1 486 ? -18.802 -3.606 13.279 1.00 78.50 486 LYS A C 1
ATOM 3784 O O . LYS A 1 486 ? -17.594 -3.846 13.312 1.00 78.50 486 LYS A O 1
ATOM 3789 N N . PRO A 1 487 ? -19.423 -2.949 14.276 1.00 87.25 487 PRO A N 1
ATOM 3790 C CA . PRO A 1 487 ? -18.701 -2.480 15.450 1.00 87.25 487 PRO A CA 1
ATOM 3791 C C . PRO A 1 487 ? -18.180 -3.645 16.300 1.00 87.25 487 PRO A C 1
ATOM 3793 O O . PRO A 1 487 ? -18.940 -4.532 16.693 1.00 87.25 487 PRO A O 1
ATOM 3796 N N . LEU A 1 488 ? -16.893 -3.595 16.624 1.00 92.50 488 LEU A N 1
ATOM 3797 C CA . LEU A 1 488 ? -16.247 -4.347 17.688 1.00 92.50 488 LEU A CA 1
ATOM 3798 C C . LEU A 1 488 ? -16.294 -3.496 18.961 1.00 92.50 488 LEU A C 1
ATOM 3800 O O . LEU A 1 488 ? -15.780 -2.374 18.979 1.00 92.50 488 LEU A O 1
ATOM 3804 N N . THR A 1 489 ? -16.922 -4.004 20.019 1.00 95.19 489 THR A N 1
ATOM 3805 C CA . THR A 1 489 ? -17.013 -3.300 21.308 1.00 95.19 489 THR A CA 1
ATOM 3806 C C . THR A 1 489 ? -15.976 -3.828 22.296 1.00 95.19 489 THR A C 1
ATOM 3808 O O . THR A 1 489 ? -15.417 -4.911 22.115 1.00 95.19 489 THR A O 1
ATOM 3811 N N . PHE A 1 490 ? -15.692 -3.054 23.345 1.00 95.31 490 PHE A N 1
ATOM 3812 C CA . PHE A 1 490 ? -14.661 -3.378 24.328 1.00 95.31 490 PHE A CA 1
ATOM 3813 C C . PHE A 1 490 ? -15.260 -3.468 25.729 1.00 95.31 490 PHE A C 1
ATOM 3815 O O . PHE A 1 490 ? -15.889 -2.530 26.211 1.00 95.31 490 PHE A O 1
ATOM 3822 N N . GLY A 1 491 ? -15.038 -4.601 26.393 1.00 92.56 491 GLY A N 1
ATOM 3823 C CA . GLY A 1 491 ? -15.323 -4.805 27.808 1.00 92.56 491 GLY A CA 1
ATOM 3824 C C . GLY A 1 491 ? -14.030 -4.778 28.617 1.00 92.56 491 GLY A C 1
ATOM 3825 O O . GLY A 1 491 ? -13.121 -5.570 28.364 1.00 92.56 491 GLY A O 1
ATOM 3826 N N . ARG A 1 492 ? -13.932 -3.877 29.594 1.00 91.31 492 ARG A N 1
ATOM 3827 C CA . ARG A 1 492 ? -12.759 -3.751 30.469 1.00 91.31 492 ARG A CA 1
ATOM 3828 C C . ARG A 1 492 ? -12.606 -4.991 31.364 1.00 91.31 492 ARG A C 1
ATOM 3830 O O . ARG A 1 492 ? -13.542 -5.364 32.064 1.00 91.31 492 ARG A O 1
ATOM 3837 N N . LEU A 1 493 ? -11.423 -5.607 31.350 1.00 86.12 493 LEU A N 1
ATOM 3838 C CA . LEU A 1 493 ? -11.057 -6.774 32.170 1.00 86.12 493 LEU A CA 1
ATOM 3839 C C . LEU A 1 493 ? -10.352 -6.382 33.475 1.00 86.12 493 LEU A C 1
ATOM 3841 O O . LEU A 1 493 ? -10.472 -7.083 34.475 1.00 86.12 493 LEU A O 1
ATOM 3845 N N . SER A 1 494 ? -9.606 -5.277 33.471 1.00 72.00 494 SER A N 1
ATOM 3846 C CA . SER A 1 494 ? -8.849 -4.810 34.636 1.00 72.00 494 SER A CA 1
ATOM 3847 C C . SER A 1 494 ? -9.766 -4.245 35.729 1.00 72.00 494 SER A C 1
ATOM 3849 O O . SER A 1 494 ? -10.573 -3.349 35.458 1.00 72.00 494 SER A O 1
ATOM 3851 N N . THR A 1 495 ? -9.598 -4.714 36.967 1.00 64.06 495 THR A N 1
ATOM 3852 C CA . THR A 1 495 ? -10.206 -4.143 38.181 1.00 64.06 495 THR A CA 1
ATOM 3853 C C . THR A 1 495 ? -9.378 -2.968 38.722 1.00 64.06 495 THR A C 1
ATOM 3855 O O . THR A 1 495 ? -8.281 -2.680 38.232 1.00 64.06 495 THR A O 1
ATOM 3858 N N . GLY A 1 496 ? -9.905 -2.252 39.724 1.00 59.38 496 GLY A N 1
ATOM 3859 C CA . GLY A 1 496 ? -9.146 -1.214 40.429 1.00 59.38 496 GLY A CA 1
ATOM 3860 C C . GLY A 1 496 ? -7.861 -1.797 41.027 1.00 59.38 496 GLY A C 1
ATOM 3861 O O . GLY A 1 496 ? -7.919 -2.802 41.731 1.00 59.38 496 GLY A O 1
ATOM 3862 N N . GLY A 1 497 ? -6.712 -1.195 40.705 1.00 65.56 497 GLY A N 1
ATOM 3863 C CA . GLY A 1 497 ? -5.389 -1.634 41.166 1.00 65.56 497 GLY A CA 1
ATOM 3864 C C . GLY A 1 497 ? -4.473 -2.248 40.100 1.00 65.56 497 GLY A C 1
ATOM 3865 O O . GLY A 1 497 ? -3.282 -2.368 40.366 1.00 65.56 497 GLY A O 1
ATOM 3866 N N . ALA A 1 498 ? -4.955 -2.581 38.898 1.00 80.62 498 ALA A N 1
ATOM 3867 C CA . ALA A 1 498 ? -4.074 -3.027 37.810 1.00 80.62 498 ALA A CA 1
ATOM 3868 C C . ALA A 1 498 ? -3.117 -1.905 37.356 1.00 80.62 498 ALA A C 1
ATOM 3870 O O . ALA A 1 498 ? -3.547 -0.756 37.251 1.00 80.62 498 ALA A O 1
ATOM 3871 N N . GLU A 1 499 ? -1.858 -2.242 37.053 1.00 84.75 499 GLU A N 1
ATOM 3872 C CA . GLU A 1 499 ? -0.824 -1.289 36.605 1.00 84.75 499 GLU A CA 1
ATOM 3873 C C . GLU A 1 499 ? -1.113 -0.701 35.211 1.00 84.75 499 GLU A C 1
ATOM 3875 O O . GLU A 1 499 ? -0.763 0.444 34.923 1.00 84.75 499 GLU A O 1
ATOM 3880 N N . TRP A 1 500 ? -1.830 -1.451 34.373 1.00 88.81 500 TRP A N 1
ATOM 3881 C CA . TRP A 1 500 ? -2.344 -1.018 33.075 1.00 88.81 500 TRP A CA 1
ATOM 3882 C C . TRP A 1 500 ? -3.710 -1.660 32.786 1.00 88.81 500 TRP A C 1
ATOM 3884 O O . TRP A 1 500 ? -4.065 -2.683 33.384 1.00 88.81 500 TRP A O 1
ATOM 3894 N N . PRO A 1 501 ? -4.506 -1.081 31.871 1.00 91.31 501 PRO A N 1
ATOM 3895 C CA . PRO A 1 501 ? -5.791 -1.644 31.498 1.00 91.31 501 PRO A CA 1
ATOM 3896 C C . PRO A 1 501 ? -5.651 -2.827 30.542 1.00 91.31 501 PRO A C 1
ATOM 3898 O O . PRO A 1 501 ? -4.767 -2.864 29.690 1.00 91.31 501 PRO A O 1
ATOM 3901 N N . ALA A 1 502 ? -6.606 -3.747 30.627 1.00 92.69 502 ALA A N 1
ATOM 3902 C CA . ALA A 1 502 ? -6.795 -4.815 29.653 1.00 92.69 502 ALA A CA 1
ATOM 3903 C C . ALA A 1 502 ? -8.260 -4.851 29.219 1.00 92.69 502 ALA A C 1
ATOM 3905 O O . ALA A 1 502 ? -9.156 -4.642 30.044 1.00 92.69 502 ALA A O 1
ATOM 3906 N N . TYR A 1 503 ? -8.511 -5.141 27.944 1.00 95.00 503 TYR A N 1
ATOM 3907 C CA . TYR A 1 503 ? -9.859 -5.196 27.384 1.00 95.00 503 TYR A CA 1
ATOM 3908 C C . TYR A 1 503 ? -10.088 -6.508 26.651 1.00 95.00 503 TYR A C 1
ATOM 3910 O O . TYR A 1 503 ? -9.206 -7.039 25.977 1.00 95.00 503 TYR A O 1
ATOM 3918 N N . ARG A 1 504 ? -11.314 -7.009 26.758 1.00 95.00 504 ARG A N 1
ATOM 3919 C CA . ARG A 1 504 ? -11.865 -8.056 25.910 1.00 95.00 504 ARG A CA 1
ATOM 3920 C C . ARG A 1 504 ? -12.666 -7.406 24.794 1.00 95.00 504 ARG A C 1
ATOM 3922 O O . ARG A 1 504 ? -13.479 -6.522 25.049 1.00 95.00 504 ARG A O 1
ATOM 3929 N N . CYS A 1 505 ? -12.466 -7.878 23.578 1.00 94.81 505 CYS A N 1
ATOM 3930 C CA . CYS A 1 505 ? -13.249 -7.483 22.421 1.00 94.81 505 CYS A CA 1
ATOM 3931 C C . CYS A 1 505 ? -14.502 -8.349 22.326 1.00 94.81 505 CYS A C 1
ATOM 3933 O O . CYS A 1 505 ? -14.440 -9.563 22.555 1.00 94.81 505 CYS A O 1
ATOM 3935 N N . LEU A 1 506 ? -15.622 -7.721 21.985 1.00 94.19 506 LEU A N 1
ATOM 3936 C CA . LEU A 1 506 ? -16.934 -8.344 21.955 1.00 94.19 506 LEU A CA 1
ATOM 3937 C C . LEU A 1 506 ? -17.597 -8.128 20.594 1.00 94.19 506 LEU A C 1
ATOM 3939 O O . LEU A 1 506 ? -17.598 -7.018 20.057 1.00 94.19 506 LEU A O 1
ATOM 3943 N N . ILE A 1 507 ? -18.213 -9.189 20.079 1.00 90.81 507 ILE A N 1
ATOM 3944 C CA . ILE A 1 507 ? -19.139 -9.142 18.948 1.00 90.81 507 ILE A CA 1
ATOM 3945 C C . ILE A 1 507 ? -20.441 -9.793 19.405 1.00 90.81 507 ILE A C 1
ATOM 3947 O O . ILE A 1 507 ? -20.434 -10.934 19.853 1.00 90.81 507 ILE A O 1
ATOM 3951 N N . ASP A 1 508 ? -21.555 -9.059 19.343 1.00 86.31 508 ASP A N 1
ATOM 3952 C CA . ASP A 1 508 ? -22.864 -9.516 19.848 1.00 86.31 508 ASP A CA 1
ATOM 3953 C C . ASP A 1 508 ? -22.817 -10.057 21.284 1.00 86.31 508 ASP A C 1
ATOM 3955 O O . ASP A 1 508 ? -23.466 -11.043 21.617 1.00 86.31 508 ASP A O 1
ATOM 3959 N N . GLY A 1 509 ? -21.990 -9.442 22.134 1.00 88.38 509 GLY A N 1
ATOM 3960 C CA . GLY A 1 509 ? -21.788 -9.876 23.519 1.00 88.38 509 GLY A CA 1
ATOM 3961 C C . GLY A 1 509 ? -20.870 -11.093 23.692 1.00 88.38 509 GLY A C 1
ATOM 3962 O O . GLY A 1 509 ? -20.475 -11.383 24.820 1.00 88.38 509 GLY A O 1
ATOM 3963 N N . HIS A 1 510 ? -20.456 -11.758 22.612 1.00 92.00 510 HIS A N 1
ATOM 3964 C CA . HIS A 1 510 ? -19.512 -12.872 22.658 1.00 92.00 510 HIS A CA 1
ATOM 3965 C C . HIS A 1 510 ? -18.076 -12.362 22.629 1.00 92.00 510 HIS A C 1
ATOM 3967 O O . HIS A 1 510 ? -17.722 -11.484 21.842 1.00 92.00 510 HIS A O 1
ATOM 3973 N N . ALA A 1 511 ? -17.234 -12.923 23.494 1.00 94.56 511 ALA A N 1
ATOM 3974 C CA . ALA A 1 511 ? -15.805 -12.643 23.499 1.00 94.56 511 ALA A CA 1
ATOM 3975 C C . ALA A 1 511 ? -15.170 -13.139 22.197 1.00 94.56 511 ALA A C 1
ATOM 3977 O O . ALA A 1 511 ? -15.388 -14.284 21.830 1.00 94.56 511 ALA A O 1
ATOM 3978 N N . VAL A 1 512 ? -14.359 -12.315 21.536 1.00 94.25 512 VAL A N 1
ATOM 3979 C CA . VAL A 1 512 ? -13.680 -12.710 20.283 1.00 94.25 512 VAL A CA 1
ATOM 3980 C C . VAL A 1 512 ? -12.195 -12.351 20.244 1.00 94.25 512 VAL A C 1
ATOM 3982 O O . VAL A 1 512 ? -11.468 -12.775 19.355 1.00 94.25 512 VAL A O 1
ATOM 3985 N N . GLY A 1 513 ? -11.721 -11.563 21.208 1.00 94.31 513 GLY A N 1
ATOM 3986 C CA . GLY A 1 513 ? -10.327 -11.133 21.288 1.00 94.31 513 GLY A CA 1
ATOM 3987 C C . GLY A 1 513 ? -10.008 -10.511 22.641 1.00 94.31 513 GLY A C 1
ATOM 3988 O O . GLY A 1 513 ? -10.910 -10.228 23.436 1.00 94.31 513 GLY A O 1
ATOM 3989 N N . SER A 1 514 ? -8.728 -10.285 22.915 1.00 95.19 514 SER A N 1
ATOM 3990 C CA . SER A 1 514 ? -8.296 -9.408 24.003 1.00 95.19 514 SER A CA 1
ATOM 3991 C C . SER A 1 514 ? -7.094 -8.589 23.575 1.00 95.19 514 SER A C 1
ATOM 3993 O O . SER A 1 514 ? -6.325 -9.015 22.715 1.00 95.19 514 SER A O 1
ATOM 3995 N N . THR A 1 515 ? -6.930 -7.425 24.189 1.00 95.50 515 THR A N 1
ATOM 3996 C CA . THR A 1 515 ? -5.772 -6.564 23.956 1.00 95.50 515 THR A CA 1
ATOM 3997 C C . THR A 1 515 ? -4.496 -7.189 24.515 1.00 95.50 515 THR A C 1
ATOM 3999 O O . THR A 1 515 ? -4.557 -7.941 25.493 1.00 95.50 515 THR A O 1
ATOM 4002 N N . THR A 1 516 ? -3.352 -6.858 23.921 1.00 93.75 516 THR A N 1
ATOM 4003 C CA . THR A 1 516 ? -2.029 -7.233 24.439 1.00 93.75 516 THR A CA 1
ATOM 4004 C C . THR A 1 516 ? -1.649 -6.413 25.678 1.00 93.75 516 THR A C 1
ATOM 4006 O O . THR A 1 516 ? -2.271 -5.395 25.997 1.00 93.75 516 THR A O 1
ATOM 4009 N N . GLU A 1 517 ? -0.608 -6.852 26.383 1.00 92.12 517 GLU A N 1
ATOM 4010 C CA . GLU A 1 517 ? -0.009 -6.093 27.486 1.00 92.12 517 GLU A CA 1
ATOM 4011 C C . GLU A 1 517 ? 0.589 -4.763 27.003 1.00 92.12 517 GLU A C 1
ATOM 4013 O O . GLU A 1 517 ? 0.338 -3.715 27.603 1.00 92.12 517 GLU A O 1
ATOM 4018 N N . ASP A 1 518 ? 1.291 -4.785 25.868 1.00 92.56 518 ASP A N 1
ATOM 4019 C CA . ASP A 1 518 ? 1.885 -3.594 25.251 1.00 92.56 518 ASP A CA 1
ATOM 4020 C C . ASP A 1 518 ? 0.838 -2.542 24.885 1.00 92.56 518 ASP A C 1
ATOM 4022 O O . ASP A 1 518 ? 1.073 -1.343 25.070 1.00 92.56 518 ASP A O 1
ATOM 4026 N N . PHE A 1 519 ? -0.346 -2.972 24.431 1.00 94.12 519 PHE A N 1
ATOM 4027 C CA . PHE A 1 519 ? -1.475 -2.070 24.224 1.00 94.12 519 PHE A CA 1
ATOM 4028 C C . PHE A 1 519 ? -1.877 -1.381 25.533 1.00 94.12 519 PHE A C 1
ATOM 4030 O O . PHE A 1 519 ? -2.034 -0.160 25.566 1.00 94.12 519 PHE A O 1
ATOM 403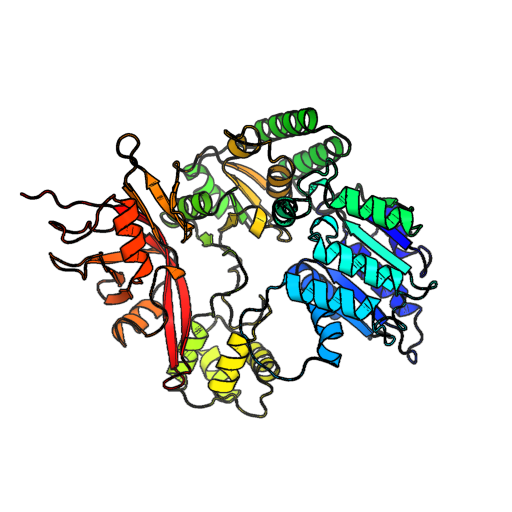7 N N . GLY A 1 520 ? -2.017 -2.144 26.622 1.00 93.31 520 GLY A N 1
ATOM 4038 C CA . GLY A 1 520 ? -2.373 -1.611 27.938 1.00 93.31 520 GLY A CA 1
ATOM 4039 C C . GLY A 1 520 ? -1.361 -0.579 28.439 1.00 93.31 520 GLY A C 1
ATOM 4040 O O . GLY A 1 520 ? -1.742 0.533 28.817 1.00 93.31 520 GLY A O 1
ATOM 4041 N N . ARG A 1 521 ? -0.067 -0.914 28.382 1.00 92.06 521 ARG A N 1
ATOM 4042 C CA . ARG A 1 521 ? 1.035 -0.018 28.773 1.00 92.06 521 ARG A CA 1
ATOM 4043 C C . ARG A 1 521 ? 1.061 1.255 27.924 1.00 92.06 521 ARG A C 1
ATOM 4045 O O . ARG A 1 521 ? 1.152 2.360 28.462 1.00 92.06 521 ARG A O 1
ATOM 4052 N N . SER A 1 522 ? 0.907 1.115 26.607 1.00 94.25 522 SER A N 1
ATOM 4053 C CA . SER A 1 522 ? 0.868 2.247 25.674 1.00 94.25 522 SER A CA 1
ATOM 4054 C C . SER A 1 522 ? -0.336 3.153 25.926 1.00 94.25 522 SER A C 1
ATOM 4056 O O . SER A 1 522 ? -0.190 4.376 25.961 1.00 94.25 522 SER A O 1
ATOM 4058 N N . LEU A 1 523 ? -1.515 2.577 26.182 1.00 94.06 523 LEU A N 1
ATOM 4059 C CA . LEU A 1 523 ? -2.714 3.336 26.530 1.00 94.06 523 LEU A CA 1
ATOM 4060 C C . LEU A 1 523 ? -2.528 4.104 27.843 1.00 94.06 523 LEU A C 1
ATOM 4062 O O . LEU A 1 523 ? -2.856 5.289 27.891 1.00 94.06 523 LEU A O 1
ATOM 4066 N N . ALA A 1 524 ? -1.981 3.465 28.883 1.00 92.12 524 ALA A N 1
ATOM 4067 C CA . ALA A 1 524 ? -1.705 4.109 30.169 1.00 92.12 524 ALA A CA 1
ATOM 4068 C C . ALA A 1 524 ? -0.777 5.325 30.006 1.00 92.12 524 ALA A C 1
ATOM 4070 O O . ALA A 1 524 ? -1.072 6.411 30.519 1.00 92.12 524 ALA A O 1
ATOM 4071 N N . HIS A 1 525 ? 0.279 5.183 29.201 1.00 92.06 525 HIS A N 1
ATOM 4072 C CA . HIS A 1 525 ? 1.175 6.287 28.870 1.00 92.06 525 HIS A CA 1
ATOM 4073 C C . HIS A 1 525 ? 0.459 7.398 28.082 1.00 92.06 525 HIS A C 1
ATOM 4075 O O . HIS A 1 525 ? 0.544 8.568 28.461 1.00 92.06 525 HIS A O 1
ATOM 4081 N N . ALA A 1 526 ? -0.323 7.052 27.051 1.00 92.94 526 ALA A N 1
ATOM 4082 C CA . ALA A 1 526 ? -1.042 8.015 26.208 1.00 92.94 526 ALA A CA 1
ATOM 4083 C C . ALA A 1 526 ? -2.069 8.865 26.987 1.00 92.94 526 ALA A C 1
ATOM 4085 O O . ALA A 1 526 ? -2.314 10.026 26.646 1.00 92.94 526 ALA A O 1
ATOM 4086 N N . ILE A 1 527 ? -2.666 8.318 28.051 1.00 92.75 527 ILE A N 1
ATOM 4087 C CA . ILE A 1 527 ? -3.596 9.043 28.939 1.00 92.75 527 ILE A CA 1
ATOM 4088 C C . ILE A 1 527 ? -2.899 9.687 30.153 1.00 92.75 527 ILE A C 1
ATOM 4090 O O . ILE A 1 527 ? -3.552 10.335 30.982 1.00 92.75 527 ILE A O 1
ATOM 4094 N N . GLY A 1 528 ? -1.575 9.550 30.265 1.00 88.75 528 GLY A N 1
ATOM 4095 C CA . GLY A 1 528 ? -0.767 10.112 31.346 1.00 88.75 528 GLY A CA 1
ATOM 4096 C C . GLY A 1 528 ? -1.131 9.539 32.716 1.00 88.75 528 GLY A C 1
ATOM 4097 O O . GLY A 1 528 ? -1.404 10.308 33.645 1.00 88.75 528 GLY A O 1
ATOM 4098 N N . LYS A 1 529 ? -1.210 8.208 32.816 1.00 84.94 529 LYS A N 1
ATOM 4099 C CA . LYS A 1 529 ? -1.429 7.447 34.054 1.00 84.94 529 LYS A CA 1
ATOM 4100 C C . LYS A 1 529 ? -0.294 6.434 34.245 1.00 84.94 529 LYS A C 1
ATOM 4102 O O . LYS A 1 529 ? 0.166 5.829 33.284 1.00 84.94 529 LYS A O 1
ATOM 4107 N N . SER A 1 530 ? 0.116 6.240 35.494 1.00 74.56 530 SER A N 1
ATOM 4108 C CA . SER A 1 530 ? 1.081 5.223 35.920 1.00 74.56 530 SER A CA 1
ATOM 4109 C C . SER A 1 530 ? 0.693 4.687 37.305 1.00 74.56 530 SER A C 1
ATOM 4111 O O . SER A 1 530 ? 0.085 5.412 38.097 1.00 74.56 530 SER A O 1
ATOM 4113 N N . GLY A 1 531 ? 1.028 3.426 37.598 1.00 66.81 531 GLY A N 1
ATOM 4114 C CA . GLY A 1 531 ? 0.826 2.801 38.913 1.00 66.81 531 GLY A CA 1
ATOM 4115 C C . GLY A 1 531 ? -0.629 2.451 39.264 1.00 66.81 531 GLY A C 1
ATOM 4116 O O . GLY A 1 531 ? -1.467 2.253 38.386 1.00 66.81 531 GLY A O 1
ATOM 4117 N N . HIS A 1 532 ? -0.936 2.357 40.566 1.00 56.47 532 HIS A N 1
ATOM 4118 C CA . HIS A 1 532 ? -2.286 2.069 41.067 1.00 56.47 532 HIS A CA 1
ATOM 4119 C C . HIS A 1 532 ? -3.216 3.275 40.859 1.00 56.47 532 HIS A C 1
ATOM 4121 O O . HIS A 1 532 ? -3.090 4.305 41.520 1.00 56.47 532 HIS A O 1
ATOM 4127 N N . THR A 1 533 ? -4.153 3.151 39.918 1.00 63.97 533 THR A N 1
ATOM 4128 C CA . THR A 1 533 ? -5.100 4.214 39.549 1.00 63.97 533 THR A CA 1
ATOM 4129 C C . THR A 1 533 ? -6.477 4.024 40.202 1.00 63.97 533 THR A C 1
ATOM 4131 O O . THR A 1 533 ? -6.846 2.913 40.582 1.00 63.97 533 THR A O 1
ATOM 4134 N N . THR A 1 534 ? -7.272 5.101 40.288 1.00 64.44 534 THR A N 1
ATOM 4135 C CA . THR A 1 534 ? -8.689 5.067 40.724 1.00 64.44 534 THR A CA 1
ATOM 4136 C C . THR A 1 534 ? -9.607 4.328 39.740 1.00 64.44 534 THR A C 1
ATOM 4138 O O . THR A 1 534 ? -10.749 4.014 40.061 1.00 64.44 534 THR A O 1
ATOM 4141 N N . GLY A 1 535 ? -9.107 4.009 38.544 1.00 79.56 535 GLY A N 1
ATOM 4142 C CA . GLY A 1 535 ? -9.831 3.302 37.502 1.00 79.56 535 GLY A CA 1
ATOM 4143 C C . GLY A 1 535 ? -9.247 3.589 36.122 1.00 79.56 535 GLY A C 1
ATOM 4144 O O . GLY A 1 535 ? -8.571 4.595 35.900 1.00 79.56 535 GLY A O 1
ATOM 4145 N N . TRP A 1 536 ? -9.537 2.693 35.186 1.00 88.88 536 TRP A N 1
ATOM 4146 C CA . TRP A 1 536 ? -9.147 2.812 33.782 1.00 88.88 536 TRP A CA 1
ATOM 4147 C C . TRP A 1 536 ? -10.330 3.259 32.911 1.00 88.88 536 TRP A C 1
ATOM 4149 O O . TRP A 1 536 ? -11.470 2.986 33.285 1.00 88.88 536 TRP A O 1
ATOM 4159 N N . PRO A 1 537 ? -10.118 3.936 31.772 1.00 91.56 537 PRO A N 1
ATOM 4160 C CA . PRO A 1 537 ? -11.228 4.353 30.920 1.00 91.56 537 PRO A CA 1
ATOM 4161 C C . PRO A 1 537 ? -11.939 3.149 30.279 1.00 91.56 537 PRO A C 1
ATOM 4163 O O . PRO A 1 537 ? -11.391 2.053 30.205 1.00 91.56 537 PRO A O 1
ATOM 4166 N N . ASP A 1 538 ? -13.160 3.363 29.805 1.00 93.75 538 ASP A N 1
ATOM 4167 C CA . ASP A 1 538 ? -13.796 2.494 28.819 1.00 93.75 538 ASP A CA 1
ATOM 4168 C C . ASP A 1 538 ? -13.368 2.930 27.406 1.00 93.75 538 ASP A C 1
ATOM 4170 O O . ASP A 1 538 ? -12.974 4.081 27.181 1.00 93.75 538 ASP A O 1
ATOM 4174 N N . LEU A 1 539 ? -13.447 2.009 26.445 1.00 95.81 539 LEU A N 1
ATOM 4175 C CA . LEU A 1 539 ? -13.120 2.269 25.043 1.00 95.81 539 LEU A CA 1
ATOM 4176 C C . LEU A 1 539 ? -14.378 2.225 24.175 1.00 95.81 539 LEU A C 1
ATOM 4178 O O . LEU A 1 539 ? -15.184 1.297 24.270 1.00 95.81 539 LEU A O 1
ATOM 4182 N N . GLY A 1 540 ? -14.523 3.221 23.302 1.00 95.06 540 GLY A N 1
ATOM 4183 C CA . GLY A 1 540 ? -15.538 3.233 22.255 1.00 95.06 540 GLY A CA 1
ATOM 4184 C C . GLY A 1 540 ? -15.334 2.114 21.231 1.00 95.06 540 GLY A C 1
ATOM 4185 O O . GLY A 1 540 ? -14.245 1.562 21.087 1.00 95.06 540 GLY A O 1
ATOM 4186 N N . SER A 1 541 ? -16.394 1.780 20.497 1.00 94.50 541 SER A N 1
ATOM 4187 C CA . SER A 1 541 ? -16.340 0.743 19.465 1.00 94.50 541 SER A CA 1
ATOM 4188 C C . SER A 1 541 ? -15.535 1.180 18.241 1.00 94.50 541 SER A C 1
ATOM 4190 O O . SER A 1 541 ? -15.703 2.312 17.775 1.00 94.50 541 SER A O 1
ATOM 4192 N N . VAL A 1 542 ? -14.799 0.247 17.646 1.00 93.81 542 VAL A N 1
ATOM 4193 C CA . VAL A 1 542 ? -14.125 0.416 16.345 1.00 93.81 542 VAL A CA 1
ATOM 4194 C C . VAL A 1 542 ? -14.742 -0.514 15.312 1.00 93.81 542 VAL A C 1
ATOM 4196 O O . VAL A 1 542 ? -15.435 -1.459 15.679 1.00 93.81 542 VAL A O 1
ATOM 4199 N N . LEU A 1 543 ? -14.519 -0.262 14.027 1.00 91.44 543 LEU A N 1
ATOM 4200 C CA . LEU A 1 543 ? -15.000 -1.162 12.985 1.00 91.44 543 LEU A CA 1
ATOM 4201 C C . LEU A 1 543 ? -14.143 -2.424 12.890 1.00 91.44 543 LEU A C 1
ATOM 4203 O O . LEU A 1 543 ? -12.939 -2.416 13.156 1.00 91.44 543 LEU A O 1
ATOM 4207 N N . LEU A 1 544 ? -14.787 -3.513 12.484 1.00 88.62 544 LEU A N 1
ATOM 4208 C CA . LEU A 1 544 ? -14.124 -4.736 12.070 1.00 88.62 544 LEU A CA 1
ATOM 4209 C C . LEU A 1 544 ? -13.801 -4.647 10.573 1.00 88.62 544 LEU A C 1
ATOM 4211 O O . LEU A 1 544 ? -14.705 -4.675 9.742 1.00 88.62 544 LEU A O 1
ATOM 4215 N N . GLU A 1 545 ? -12.521 -4.551 10.226 1.00 85.75 545 GLU A N 1
ATOM 4216 C CA . GLU A 1 545 ? -12.060 -4.599 8.833 1.00 85.75 545 GLU A CA 1
ATOM 4217 C C . GLU A 1 545 ? -12.231 -5.990 8.230 1.00 85.75 545 GLU A C 1
ATOM 4219 O O . GLU A 1 545 ? -12.528 -6.131 7.051 1.00 85.75 545 GLU A O 1
ATOM 4224 N N . GLY A 1 546 ? -12.127 -7.019 9.059 1.00 87.06 546 GLY A N 1
ATOM 4225 C CA . GLY A 1 546 ? -12.353 -8.397 8.673 1.00 87.06 546 GLY A CA 1
ATOM 4226 C C . GLY A 1 546 ? -11.868 -9.335 9.760 1.00 87.06 546 GLY A C 1
ATOM 4227 O O . GLY A 1 546 ? -11.794 -8.982 10.941 1.00 87.06 546 GLY A O 1
ATOM 4228 N N . THR A 1 547 ? -11.508 -10.537 9.350 1.00 88.88 547 THR A N 1
ATOM 4229 C CA . THR A 1 547 ? -10.935 -11.553 10.221 1.00 88.88 547 THR A CA 1
ATOM 4230 C C . THR A 1 547 ? -9.698 -12.163 9.566 1.00 88.88 547 THR A C 1
ATOM 4232 O O . THR A 1 547 ? -9.491 -12.054 8.353 1.00 88.88 547 THR A O 1
ATOM 4235 N N . GLU A 1 548 ? -8.834 -12.747 10.387 1.00 88.94 548 GLU A N 1
ATOM 4236 C CA . GLU A 1 548 ? -7.625 -13.445 9.954 1.00 88.94 548 GLU A CA 1
ATOM 4237 C C . GLU A 1 548 ? -7.493 -14.791 10.641 1.00 88.94 548 GLU A C 1
ATOM 4239 O O . GLU A 1 548 ? -7.949 -14.966 11.769 1.00 88.94 548 GLU A O 1
ATOM 4244 N N . THR A 1 549 ? -6.819 -15.724 9.983 1.00 91.06 549 THR A N 1
ATOM 4245 C CA . THR A 1 549 ? -6.378 -16.961 10.612 1.00 91.06 549 THR A CA 1
ATOM 4246 C C . THR A 1 549 ? -5.072 -16.722 11.370 1.00 91.06 549 THR A C 1
ATOM 4248 O O . THR A 1 549 ? -4.093 -16.214 10.824 1.00 91.06 549 THR A O 1
ATOM 4251 N N . CYS A 1 550 ? -5.049 -17.120 12.638 1.00 91.38 550 CYS A N 1
ATOM 4252 C CA . CYS A 1 550 ? -3.848 -17.271 13.452 1.00 91.38 550 CYS A CA 1
ATOM 4253 C C . CYS A 1 550 ? -3.574 -18.754 13.688 1.00 91.38 550 CYS A C 1
ATOM 4255 O O . CYS A 1 550 ? -4.486 -19.582 13.638 1.00 91.38 550 CYS A O 1
ATOM 4257 N N . TRP A 1 551 ? -2.313 -19.082 13.954 1.00 90.88 551 TRP A N 1
ATOM 4258 C CA . TRP A 1 551 ? -1.907 -20.447 14.245 1.00 90.88 551 TRP A CA 1
ATOM 4259 C C . TRP A 1 551 ? -0.774 -20.493 15.260 1.00 90.88 551 TRP A C 1
ATOM 4261 O O . TRP A 1 551 ? -0.007 -19.544 15.420 1.00 90.88 551 TRP A O 1
ATOM 4271 N N . ASN A 1 552 ? -0.662 -21.634 15.928 1.00 88.19 552 ASN A N 1
ATOM 4272 C CA . ASN A 1 552 ? 0.439 -21.964 16.821 1.00 88.19 552 ASN A CA 1
ATOM 4273 C C . ASN A 1 552 ? 0.888 -23.393 16.512 1.00 88.19 552 ASN A C 1
ATOM 4275 O O . ASN A 1 552 ? 0.065 -24.250 16.193 1.00 88.19 552 ASN A O 1
ATOM 4279 N N . THR A 1 553 ? 2.198 -23.630 16.550 1.00 84.50 553 THR A N 1
ATOM 4280 C CA . THR A 1 553 ? 2.816 -24.950 16.347 1.00 84.50 553 THR A CA 1
ATOM 4281 C C . THR A 1 553 ? 3.672 -25.403 17.531 1.00 84.50 553 THR A C 1
ATOM 4283 O O . THR A 1 553 ? 4.176 -26.523 17.505 1.00 84.50 553 THR A O 1
ATOM 4286 N N . THR A 1 554 ? 3.851 -24.561 18.552 1.00 78.62 554 THR A N 1
ATOM 4287 C CA . THR A 1 554 ? 4.776 -24.762 19.679 1.00 78.62 554 THR A CA 1
ATOM 4288 C C . THR A 1 554 ? 4.253 -25.786 20.686 1.00 78.62 554 THR A C 1
ATOM 4290 O O . THR A 1 554 ? 4.988 -26.684 21.079 1.00 78.62 554 THR A O 1
ATOM 4293 N N . GLU A 1 555 ? 2.975 -25.701 21.066 1.00 74.06 555 GLU A N 1
ATOM 4294 C CA . GLU A 1 555 ? 2.329 -26.614 22.035 1.00 74.06 555 GLU A CA 1
ATOM 4295 C C . GLU A 1 555 ? 1.424 -27.660 21.353 1.00 74.06 555 GLU A C 1
ATOM 4297 O O . GLU A 1 555 ? 0.637 -28.356 21.990 1.00 74.06 555 GLU A O 1
ATOM 4302 N N . GLY A 1 556 ? 1.536 -27.768 20.028 1.00 80.88 556 GLY A N 1
ATOM 4303 C CA . GLY A 1 556 ? 0.605 -28.484 19.162 1.00 80.88 556 GLY A CA 1
ATOM 4304 C C . GLY A 1 556 ? 0.150 -27.585 18.018 1.00 80.88 556 GLY A C 1
ATOM 4305 O O . GLY A 1 556 ? 0.086 -26.367 18.165 1.00 80.88 556 GLY A O 1
ATOM 4306 N N . THR A 1 557 ? -0.128 -28.181 16.858 1.00 87.56 557 THR A N 1
ATOM 4307 C CA . THR A 1 557 ? -0.629 -27.432 15.703 1.00 87.56 557 THR A CA 1
ATOM 4308 C C . THR A 1 557 ? -2.093 -27.092 15.927 1.00 87.56 557 THR A C 1
ATOM 4310 O O . THR A 1 557 ? -2.894 -27.983 16.189 1.00 87.56 557 THR A O 1
ATOM 4313 N N . SER A 1 558 ? -2.434 -25.812 15.848 1.00 91.62 558 SER A N 1
ATOM 4314 C CA . SER A 1 558 ? -3.813 -25.337 15.938 1.00 91.62 558 SER A CA 1
ATOM 4315 C C . SER A 1 558 ? -3.988 -24.063 15.128 1.00 91.62 558 SER A C 1
ATOM 4317 O O . SER A 1 558 ? -3.050 -23.275 15.006 1.00 91.62 558 SER A O 1
ATOM 4319 N N . PHE A 1 559 ? -5.189 -23.881 14.584 1.00 93.69 559 PHE A N 1
ATOM 4320 C CA . PHE A 1 559 ? -5.583 -22.720 13.794 1.00 93.69 559 PHE A CA 1
ATOM 4321 C C . PHE A 1 559 ? -6.905 -22.170 14.322 1.00 93.69 559 PHE A C 1
ATOM 4323 O O . PHE A 1 559 ? -7.779 -22.933 14.738 1.00 93.69 559 PHE A O 1
ATOM 4330 N N . TRP A 1 560 ? -7.054 -20.851 14.322 1.00 93.75 560 TRP A N 1
ATOM 4331 C CA . TRP A 1 560 ? -8.277 -20.179 14.756 1.00 93.75 560 TRP A CA 1
ATOM 4332 C C . TRP A 1 560 ? -8.426 -18.818 14.089 1.00 93.75 560 TRP A C 1
ATOM 4334 O O . TRP A 1 560 ? -7.467 -18.249 13.570 1.00 93.75 560 TRP A O 1
ATOM 4344 N N . ILE A 1 561 ? -9.637 -18.277 14.140 1.00 92.94 561 ILE A N 1
ATOM 4345 C CA . ILE A 1 561 ? -9.964 -16.964 13.602 1.00 92.94 561 ILE A CA 1
ATOM 4346 C C . ILE A 1 561 ? -9.735 -15.899 14.675 1.00 92.94 561 ILE A C 1
ATOM 4348 O O . ILE A 1 561 ? -10.112 -16.063 15.841 1.00 92.94 561 ILE A O 1
ATOM 4352 N N . LYS A 1 562 ? -9.144 -14.782 14.260 1.00 92.25 562 LYS A N 1
ATOM 4353 C CA . LYS A 1 562 ? -8.911 -13.575 15.046 1.00 92.25 562 LYS A CA 1
ATOM 4354 C C . LYS A 1 562 ? -9.571 -12.367 14.358 1.00 92.25 562 LYS A C 1
ATOM 4356 O O . LYS A 1 562 ? -9.504 -12.245 13.134 1.00 92.25 562 LYS A O 1
ATOM 4361 N N . PRO A 1 563 ? -10.209 -11.454 15.112 1.00 92.31 563 PRO A N 1
ATOM 4362 C CA . PRO A 1 563 ? -10.749 -10.219 14.548 1.00 92.31 563 PRO A CA 1
ATOM 4363 C C . PRO A 1 563 ? -9.642 -9.251 14.115 1.00 92.31 563 PRO A C 1
ATOM 4365 O O . PRO A 1 563 ? -8.640 -9.087 14.814 1.00 92.31 563 PRO A O 1
ATOM 4368 N N . ARG A 1 564 ? -9.879 -8.529 13.016 1.00 90.50 564 ARG A N 1
ATOM 4369 C CA . ARG A 1 564 ? -9.045 -7.419 12.540 1.00 90.50 564 ARG A CA 1
ATOM 4370 C C . ARG A 1 564 ? -9.757 -6.083 12.784 1.00 90.50 564 ARG A C 1
ATOM 4372 O O . ARG A 1 564 ? -10.490 -5.614 11.913 1.00 90.50 564 ARG A O 1
ATOM 4379 N N . PRO A 1 565 ? -9.627 -5.477 13.976 1.00 91.88 565 PRO A N 1
ATOM 4380 C CA . PRO A 1 565 ? -10.145 -4.134 14.209 1.00 91.88 565 PRO A CA 1
ATOM 4381 C C . PRO A 1 565 ? -9.341 -3.087 13.441 1.00 91.88 565 PRO A C 1
ATOM 4383 O O . PRO A 1 565 ? -8.116 -3.189 13.352 1.00 91.88 565 PRO A O 1
ATOM 4386 N N . LEU A 1 566 ? -10.028 -2.050 12.969 1.00 91.62 566 LEU A N 1
ATOM 4387 C CA . LEU A 1 566 ? -9.396 -0.849 12.441 1.00 91.62 566 LEU A CA 1
ATOM 4388 C C . LEU A 1 566 ? -10.258 0.376 12.759 1.00 91.62 566 LEU A C 1
ATOM 4390 O O . LEU A 1 566 ? -11.409 0.469 12.335 1.00 91.62 566 LEU A O 1
ATOM 4394 N N . GLY A 1 567 ? -9.710 1.317 13.523 1.00 93.56 567 GLY A N 1
ATOM 4395 C CA . GLY A 1 567 ? -10.386 2.579 13.826 1.00 93.56 567 GLY A CA 1
ATOM 4396 C C . GLY A 1 567 ? -9.824 3.289 15.052 1.00 93.56 567 GLY A C 1
ATOM 4397 O O . GLY A 1 567 ? -8.928 2.784 15.727 1.00 93.56 567 GLY A O 1
ATOM 4398 N N . PHE A 1 568 ? -10.374 4.464 15.362 1.00 94.69 568 PHE A N 1
ATOM 4399 C CA . PHE A 1 568 ? -10.075 5.187 16.600 1.00 94.69 568 PHE A CA 1
ATOM 4400 C C . PHE A 1 568 ? -11.144 4.898 17.658 1.00 94.69 568 PHE A C 1
ATOM 4402 O O . PHE A 1 568 ? -12.296 5.303 17.513 1.00 94.69 568 PHE A O 1
ATOM 4409 N N . ALA A 1 569 ? -10.758 4.241 18.750 1.00 96.00 569 ALA A N 1
ATOM 4410 C CA . ALA A 1 569 ? -11.615 4.074 19.917 1.00 96.00 569 ALA A CA 1
ATOM 4411 C C . ALA A 1 569 ? -11.575 5.337 20.777 1.00 96.00 569 ALA A C 1
ATOM 4413 O O . ALA A 1 569 ? -10.503 5.761 21.215 1.00 96.00 569 ALA A O 1
ATOM 4414 N N . THR A 1 570 ? -12.735 5.929 21.054 1.00 96.00 570 THR A N 1
ATOM 4415 C CA . THR A 1 570 ? -12.841 7.048 21.997 1.00 96.00 570 THR A CA 1
ATOM 4416 C C . THR A 1 570 ? -12.511 6.591 23.417 1.00 96.00 570 THR A C 1
ATOM 4418 O O . THR A 1 570 ? -12.898 5.504 23.839 1.00 96.00 570 THR A O 1
ATOM 4421 N N . VAL A 1 571 ? -11.792 7.427 24.164 1.00 95.31 571 VAL A N 1
ATOM 4422 C CA . VAL A 1 571 ? -11.450 7.184 25.570 1.00 95.31 571 VAL A CA 1
ATOM 4423 C C . VAL A 1 571 ? -12.550 7.791 26.436 1.00 95.31 571 VAL A C 1
ATOM 4425 O O . VAL A 1 571 ? -12.698 9.013 26.491 1.00 95.31 571 VAL A O 1
ATOM 4428 N N . VAL A 1 572 ? -13.328 6.945 27.112 1.00 92.44 572 VAL A N 1
ATOM 4429 C CA . VAL A 1 572 ? -14.497 7.360 27.895 1.00 92.44 572 VAL A CA 1
ATOM 4430 C C . VAL A 1 572 ? -14.230 7.145 29.379 1.00 92.44 572 VAL A C 1
ATOM 4432 O O . VAL A 1 572 ? -13.994 6.031 29.833 1.00 92.44 572 VAL A O 1
ATOM 4435 N N . TRP A 1 573 ? -14.299 8.217 30.160 1.00 87.25 573 TRP A N 1
ATOM 4436 C CA . TRP A 1 573 ? -14.249 8.134 31.617 1.00 87.25 573 TRP A CA 1
ATOM 4437 C C . TRP A 1 573 ? -15.679 8.103 32.148 1.00 87.25 573 TRP A C 1
ATOM 4439 O O . TRP A 1 573 ? -16.462 9.006 31.843 1.00 87.25 573 TRP A O 1
ATOM 4449 N N . LYS A 1 574 ? -16.036 7.087 32.941 1.00 73.88 574 LYS A N 1
ATOM 4450 C CA . LYS A 1 574 ? -17.276 7.155 33.724 1.00 73.88 574 LYS A CA 1
ATOM 4451 C C . LYS A 1 574 ? -17.158 8.344 34.676 1.00 73.88 574 LYS A C 1
ATOM 4453 O O . LYS A 1 574 ? -16.120 8.497 35.319 1.00 73.88 574 LYS A O 1
ATOM 4458 N N . LYS A 1 575 ? -18.187 9.194 34.740 1.00 52.31 575 LYS A N 1
ATOM 4459 C CA . LYS A 1 575 ? -18.295 10.151 35.844 1.00 52.31 575 LYS A CA 1
ATOM 4460 C C . LYS A 1 575 ? -18.390 9.321 37.123 1.00 52.31 575 LYS A C 1
ATOM 4462 O O . LYS A 1 575 ? -19.194 8.397 37.179 1.00 52.31 575 LYS A O 1
ATOM 4467 N N . GLU A 1 576 ? -17.508 9.588 38.078 1.00 43.38 576 GLU A N 1
ATOM 4468 C CA . GLU A 1 576 ? -17.746 9.178 39.458 1.00 43.38 576 GLU A CA 1
ATOM 4469 C C . GLU A 1 576 ? -18.996 9.956 39.895 1.00 43.38 576 GLU A C 1
ATOM 4471 O O . GLU A 1 576 ? -18.973 11.189 39.883 1.00 43.38 576 GLU A O 1
ATOM 4476 N N . ASP A 1 577 ? -20.102 9.237 40.101 1.00 32.44 577 ASP A N 1
ATOM 4477 C CA . ASP A 1 577 ? -21.334 9.780 40.688 1.00 32.44 577 ASP A CA 1
ATOM 4478 C C . ASP A 1 577 ? -21.112 10.172 42.155 1.00 32.44 577 ASP A C 1
ATOM 4480 O O . ASP A 1 577 ? -20.393 9.424 42.866 1.00 32.44 577 ASP A O 1
#

InterPro domains:
  IPR000212 UvrD-like helicase [PTHR11070] (104-215)
  IPR027417 P-loop containing nucleoside triphosphate hydrolase [G3DSA:3.40.50.300] (1-186)
  IPR027417 P-loop containing nucleoside triphosphate hydrolase [G3DSA:3.40.50.300] (348-442)
  IPR027417 P-loop containing nucleoside triphosphate hydrolase [SSF52540] (2-432)
  IPR027785 UvrD-like helicase C-terminal domain [PF13538] (379-427)

Radius of gyration: 25.8 Å; Cα contacts (8 Å, |Δi|>4): 1036; chains: 1; bounding box: 58×63×74 Å

Secondary structure (DSSP, 8-state):
-PPPHHHHHHHHS-TT-EEEEEE-TTS-HHHHHHHHHHHHHHHS-TTS--EEEEEES-HHHHHHHHHHHHTS----SSEEEEEEHHHHHHHHHTTT--S---S---HHHHHHHHHHHHHH---STTTTEEEEEEESGGG--HHHHHHHHHHHHHS-TT-EEEEEE-GGG---GGGGTTTSTT-SS-HHHHHHHHHHHTT--EEEEE---SS--SHHHHHHHHHHHHHTT--HHHHHHHHHHHHHHSEEE-HHHHHHHHHH--S-EEEEESSHHHHHHHHHHHTTTTS-EEE---SSS--B-HHHHHHHHHTTT--EEHHHHHHHHHH-TT--TTHHHHHHHHHT-SSEE-HHHHHHHHHH---TTSTTB----TTSEEEEEHHHHTT--EEEEEEE-HHHHHS-SSS---HHHHHHHHHTEEEEEEEE-PPPPP-EE-TTT--EEEEPTTT--EEEEEE-GGGB--SS-SSHHHHHHHHHT--TTPEEEEEE-PPTT-SS--EEEEETTEEEEEB-HHHHHHHHHHTT--SS-S-PPEE--EEEEEEEEEEE-SSS-EEEEEEEEEEEEEEEPPP--

Sequence (577 aa):
MEFDEFQQRVIYGDADARRIVVAGPGAGKTATSVKLIQRLDSEISPDSDDQIIFVSFSRAAVRAAFDAFASADDDYRSEVAAMTLDSLAWQITHNELGESGSAATDFDGRIRAATQQLRDHYAGEVDHVVHLIVDEAQDLSAARRELLLTIIDALPIASGVTIFGDPLQSIYDFLDDEETAGSELSAWDLLVEALAERSITEIFYLENNYRAQRKSARDVVRAERLLRGADSATRTALLDELVSDLTHMDLDELVPRANAWKGSTAVLARTNAEVIWLFDKLGRTELPCTWLSPGRKRSVAPWVAELWEFTSGKPFTRGVFNEFVSQHGALTEGAFRDLVHATDAGSFIDWRSFARALSRGIDRVEPWFNGDEADTVKVSTIHQSKGLEFDNVAVAGPSAMLRPSKGTPENELLLVALSRGRQKVVILNQQAPFTRRLPGGGFLYQPHPRTQKATAVAIEPHHLQSERPVGGEEGQKALRSRGRSKPLTFGRLSTGGAEWPAYRCLIDGHAVGSTTEDFGRSLAHAIGKSGHTTGWPDLGSVLLEGTETCWNTTEGTSFWIKPRPLGFATVVWKKED

Organism: NCBI:txid134984

Nearest PDB structures (foldseek):
  2is4-assembly1_B  TM=6.221E-01  e=2.058E-14  Escherichia coli
  1uaa-assembly1_A  TM=5.734E-01  e=9.867E-14  unclassified
  1uaa-assembly1_B  TM=5.917E-01  e=6.260E-13  unclassified
  5f9h-assembly1_C  TM=3.780E-01  e=3.596E-06  Homo sapiens
  5f98-assembly1_C  TM=3.753E-01  e=7.041E-06  Homo sapiens